Protein AF-A0A422MUW5-F1 (afdb_monomer)

pLDDT: mean 85.09, std 15.76, range [30.77, 98.69]

Organism: Trypanosoma rangeli (NCBI:txid5698)

Mean predicted aligned error: 11.92 Å

Secondary structure (DSSP, 8-state):
----PPPP-EEEEE-STTSTTSTTHHHHT--TTTEEEEEEEEEEEEE-EEE--TTTSSS--EEE-S-PPPTTS-----TTS-----EEEEEEEEEE-HHHHHHHHHHTTTTTTSEEEEEEEEEESS-HHHHHHHHT--TTPPEEEEEEEE-SSS-GGGSSSS-TT-S---SS--HHHHHHHHGGG-----HHHHSHHHHHHHHHTSTT-SS-SS-SSSS-PPPEEEEEETTBB---BGGGTSB-HHHHHHTPPPPPPTTPPPPPPSS-GGGG--GGGGHHHHTSEEEEEESSBTTB---HHHHHHHHTT--HHHH---SHHHHHHHTT----TT-EEEEEEEEEEETTTTEEEES-S-S--TTHHHHHHHHHTT-EEEEETTEEEEEEEEEEEEE-STTEEEEEEE-TT--S-B--S--SSSSEEPPPP-BSS-TTSTTHHHHHHHHHHHHHHHHHHHHHHHT-HHHHHHHHTTPPP--EEEEEEEEE------HHHHHS--EEEE-SSHHHHHHHHHTTPEE---TT--SSTT--HHHHHHHHHHHTT-S-STHHHHS-TTPPPP-EEEEEE-HHHHHHHTT-HHHHHHHHHHHHHHHHHHHHHSPTT-EEEEEES-B--TTTTS-B-PPEEEEEEETT-----S--S-STTGGGGSTTEEEEGGGHHHHHHHHHHHHHHSPP---------

Nearest PDB structures (foldseek):
  2zkt-assembly1_B  TM=8.988E-01  e=5.161E-33  Pyrococcus horikoshii
  2zkt-assembly1_A  TM=8.941E-01  e=6.960E-27  Pyrococcus horikoshii
  3idd-assembly1_B  TM=7.782E-01  e=4.575E-29  Thermoplasma acidophilum
  3kd8-assembly1_A  TM=7.528E-01  e=1.129E-28  Thermoplasma acidophilum
  3kd8-assembly2_B  TM=7.188E-01  e=6.792E-29  Thermoplasma acidophilum

Radius of gyration: 29.01 Å; Cα contacts (8 Å, |Δi|>4): 1625; chains: 1; bounding box: 70×76×90 Å

Foldseek 3Di:
DDDDQFQQDAKAWDFWQCAPQHLAVVFQAQFCSFKDWQFKKWFPFFWFWAWAWPPLAPATIIATAPDTDDPPPDDPDDVPLPDQAGAGAITTMMRGGPLSVQLVCLLCVVVVPQKDKDKTWIDGPDNVVSNCVVVVHDPPDTDIHIYIHGDDRDDPQVVDSRRPDTHRGDSGDALLVCCVVVPPGRDRHHSLLSPFPSSQVSSCPRPPNVQDNRGGTVQAQFFAEEEAEAFQAAAFDQLLLRAGLQCLQLVPDRDDDPPDDRDPRPDDSNVLHFVLLLPQQQFFFKAWAQQQDFFDFDDLLCSVCLLLLHRCVPFPFWQFQLLQVLLVHDADQQKKKFKKFLFFAPPVVQFGQGSHLWQPCVPPQQVLQVVQFQDWDQADPVDGDPDIKGWHWGGDHRRIIMIMIDDHLADLQKFWQDPVDHGGHRDQMAGNDDPPDPSRVSSRSNSRVRNSSQVVQLVSQVPDVVQVVCVVVVGGGRRTMTGGIIGRLTADAASCSVRSFAAAEADQRSRSRSSCVNNVHHYWYFPQCNLALRRQQLSLLVRRCVLQVLPDPPVVVVPDRNDDRGRYYYYYHRHLLQCLLVLNSVSNSNSSSSSSVNSSVNLVSRDALHKYKYWYSFHRYSVVSGTGRQIIMMGMRGHPQSDHQPQRGRGSPSSCSTPVHYYYSSCNSVVNVVNSSCSSRPDPPPPPPPDDD

InterPro domains:
  IPR004456 2,3-bisphosphoglycerate-independent phosphoglycerate mutase [PF10143] (281-467)
  IPR004456 2,3-bisphosphoglycerate-independent phosphoglycerate mutase [PTHR31209] (221-680)
  IPR004456 2,3-bisphosphoglycerate-independent phosphoglycerate mutase [cd16011] (222-674)
  IPR006124 Metalloenzyme [PF01676] (222-641)
  IPR009288 Gamma-glutamylcyclotransferase, AIG2-like domain [PF06094] (12-152)
  IPR013024 Gamma-glutamyl cyclotransferase-like [cd06661] (12-149)
  IPR017850 Alkaline-phosphatase-like, core domain superfamily [G3DSA:3.40.720.10] (423-675)
  IPR017850 Alkaline-phosphatase-like, core domain superfamily [SSF53649] (221-650)
  IPR036568 Gamma-glutamyl cyclotransferase-like superfamily [SSF110857] (9-180)
  IPR042253 2,3-bisphosphoglycerate-independent phosphoglycerate mutase superfamily [G3DSA:3.30.70.2130] (318-422)

Sequence (693 aa):
MSSGAERPSVLLFVYGTLQRGENNYAWWLADSDHACFIATARTRQRYPLFVNLLPDFGGCSPCLLDMPMKDDDSDAVNDDGSGMTPHFVEGELFLVTPALKRCLDVLEDVADGVYATSEVDVALLDNVQVAAKALCIGDGETVKALVYFRKKNYPPDWNSPTPASSTRLLRRFSAAECLRLYGARFAGFPAHLRYAVEMRDALQRVTECPFDVGCGVPLHPKPIVLFIIDGVGDATYAELGHRTPLEVVAGVPPRRVADEAPATPLCNTEQYVSPGINVVAKHGVSGLMDVFEAGVSCGSDTAHLALFGYPPTQYYRGRGAYEALGAGMALDDTDIAFKSNFSVLDVSTGVVTHRRCDREFTREGPFLSKYLDGTVIAGDDSGPFETAHTLKVQYGTEHRCGVAITGKGLSYRITGTDPLADNRPLLHCKPTVPLEHAEYKAALYTSRVVNAVSRRITEMLCQHPINEARSKEGKRVANVVLLRGAASKGWVPPFAVRHGLVGFIVAPTCIIKGLGICCGLKPVNAEGATGDYHTNVNAKVDAALRELGLLDAADRATRGEGAARSVFGVIHVKGVDDSGHDRSLEKKLMMLQRCGEALQRLWTALPDGSTVAVLADHSTPISIGDHSCEPVPVCVSTKGSGFHDGVEHYSEVESRYGALGRFRGEELLGVVKRAHHWYHHLPPRESHNVGDK

Structure (mmCIF, N/CA/C/O backbone):
data_AF-A0A422MUW5-F1
#
_entry.id   AF-A0A422MUW5-F1
#
loop_
_atom_site.group_PDB
_atom_site.id
_atom_site.type_symbol
_atom_site.label_atom_id
_atom_site.label_alt_id
_atom_site.label_comp_id
_atom_site.label_asym_id
_atom_site.label_entity_id
_atom_site.label_seq_id
_atom_site.pdbx_PDB_ins_code
_atom_site.Cartn_x
_atom_site.Cartn_y
_atom_site.Cartn_z
_atom_site.occupancy
_atom_site.B_iso_or_equiv
_atom_site.auth_seq_id
_atom_site.auth_comp_id
_atom_site.auth_asym_id
_atom_site.auth_atom_id
_atom_site.pdbx_PDB_model_num
ATOM 1 N N . MET A 1 1 ? 36.573 2.693 -31.054 1.00 30.77 1 MET A N 1
ATOM 2 C CA . MET A 1 1 ? 37.581 1.938 -30.281 1.00 30.77 1 MET A CA 1
ATOM 3 C C . MET A 1 1 ? 36.810 1.077 -29.297 1.00 30.77 1 MET A C 1
ATOM 5 O O . MET A 1 1 ? 36.072 1.642 -28.505 1.00 30.77 1 MET A O 1
ATOM 9 N N . SER A 1 2 ? 36.853 -0.249 -29.447 1.00 34.97 2 SER A N 1
ATOM 10 C CA . SER A 1 2 ? 36.091 -1.189 -28.615 1.00 34.97 2 SER A CA 1
ATOM 11 C C . SER A 1 2 ? 36.656 -1.211 -27.195 1.00 34.97 2 SER A C 1
ATOM 13 O O . SER A 1 2 ? 37.824 -1.557 -27.016 1.00 34.97 2 SER A O 1
ATOM 15 N N . SER A 1 3 ? 35.855 -0.846 -26.197 1.00 39.88 3 SER A N 1
ATOM 16 C CA . SER A 1 3 ? 36.180 -1.111 -24.795 1.00 39.88 3 SER A CA 1
ATOM 17 C C . SER A 1 3 ? 36.209 -2.627 -24.578 1.00 39.88 3 SER A C 1
ATOM 19 O O . SER A 1 3 ? 35.245 -3.319 -24.900 1.00 39.88 3 SER A O 1
ATOM 21 N N . GLY A 1 4 ? 37.343 -3.145 -24.108 1.00 46.72 4 GLY A N 1
ATOM 22 C CA . GLY A 1 4 ? 37.603 -4.572 -23.923 1.00 46.72 4 GLY A CA 1
ATOM 23 C C . GLY A 1 4 ? 36.854 -5.173 -22.737 1.00 46.72 4 GLY A C 1
ATOM 24 O O . GLY A 1 4 ? 37.464 -5.441 -21.713 1.00 46.72 4 GLY A O 1
ATOM 25 N N . ALA A 1 5 ? 35.549 -5.401 -22.873 1.00 53.66 5 ALA A N 1
ATOM 26 C CA . ALA A 1 5 ? 34.825 -6.263 -21.945 1.00 53.66 5 ALA A CA 1
ATOM 27 C C . ALA A 1 5 ? 35.202 -7.732 -22.219 1.00 53.66 5 ALA A C 1
ATOM 29 O O . ALA A 1 5 ? 35.068 -8.213 -23.350 1.00 53.66 5 ALA A O 1
ATOM 30 N N . GLU A 1 6 ? 35.708 -8.441 -21.203 1.00 63.62 6 GLU A N 1
ATOM 31 C CA . GLU A 1 6 ? 35.925 -9.891 -21.275 1.00 63.62 6 GLU A CA 1
ATOM 32 C C . GLU A 1 6 ? 34.604 -10.604 -21.599 1.00 63.62 6 GLU A C 1
ATOM 34 O O . GLU A 1 6 ? 33.553 -10.250 -21.069 1.00 63.62 6 GLU A O 1
ATOM 39 N N . ARG A 1 7 ? 34.643 -11.632 -22.455 1.00 71.69 7 ARG A N 1
ATOM 40 C CA . ARG A 1 7 ? 33.445 -12.424 -22.777 1.00 71.69 7 ARG A CA 1
ATOM 41 C C . ARG A 1 7 ? 33.096 -13.392 -21.636 1.00 71.69 7 ARG A C 1
ATOM 43 O O . ARG A 1 7 ? 34.015 -13.940 -21.019 1.00 71.69 7 ARG A O 1
ATOM 50 N N . PRO A 1 8 ? 31.799 -13.671 -21.392 1.00 77.94 8 PRO A N 1
ATOM 51 C CA . PRO A 1 8 ? 31.380 -14.700 -20.446 1.00 77.94 8 PRO A CA 1
ATOM 52 C C . PRO A 1 8 ? 32.003 -16.064 -20.769 1.00 77.94 8 PRO A C 1
ATOM 54 O O . PRO A 1 8 ? 31.951 -16.516 -21.913 1.00 77.94 8 PRO A O 1
ATOM 57 N N . SER A 1 9 ? 32.614 -16.709 -19.775 1.00 86.19 9 SER A N 1
ATOM 58 C CA . SER A 1 9 ? 33.372 -17.961 -19.954 1.00 86.19 9 SER A CA 1
ATOM 59 C C . SER A 1 9 ? 33.338 -18.906 -18.749 1.00 86.19 9 SER A C 1
ATOM 61 O O . SER A 1 9 ? 33.776 -20.049 -18.861 1.00 86.19 9 SER A O 1
ATOM 63 N N . VAL A 1 10 ? 32.795 -18.473 -17.608 1.00 92.44 10 VAL A N 1
ATOM 64 C CA . VAL A 1 10 ? 32.691 -19.280 -16.388 1.00 92.44 10 VAL A CA 1
ATOM 65 C C . VAL A 1 10 ? 31.252 -19.754 -16.216 1.00 92.44 10 VAL A C 1
ATOM 67 O O . VAL A 1 10 ? 30.353 -18.928 -16.079 1.00 92.44 10 VAL A O 1
ATOM 70 N N . LEU A 1 11 ? 31.017 -21.068 -16.203 1.00 95.00 11 LEU A N 1
ATOM 71 C CA . LEU A 1 11 ? 29.681 -21.626 -15.981 1.00 95.00 11 LEU A CA 1
ATOM 72 C C . LEU A 1 11 ? 29.407 -21.800 -14.481 1.00 95.00 11 LEU A C 1
ATOM 74 O O . LEU A 1 11 ? 30.091 -22.566 -13.802 1.00 95.00 11 LEU A O 1
ATOM 78 N N . LEU A 1 12 ? 28.396 -21.099 -13.973 1.00 96.75 12 LEU A N 1
ATOM 79 C CA . LEU A 1 12 ? 27.953 -21.128 -12.582 1.00 96.75 12 LEU A CA 1
ATOM 80 C C . LEU A 1 12 ? 26.582 -21.793 -12.450 1.00 96.75 12 LEU A C 1
ATOM 82 O O . LEU A 1 12 ? 25.662 -21.460 -13.194 1.00 96.75 12 LEU A O 1
ATOM 86 N N . PHE A 1 13 ? 26.428 -22.662 -11.453 1.00 97.25 13 PHE A N 1
ATOM 87 C CA . PHE A 1 13 ? 25.146 -23.163 -10.969 1.00 97.25 13 PHE A CA 1
ATOM 88 C C . PHE A 1 13 ? 24.758 -22.423 -9.685 1.00 97.25 13 PHE A C 1
ATOM 90 O O . PHE A 1 13 ? 25.420 -22.550 -8.653 1.00 97.25 13 PHE A O 1
ATOM 97 N N . VAL A 1 14 ? 23.678 -21.644 -9.737 1.00 96.12 14 VAL A N 1
ATOM 98 C CA . VAL A 1 14 ? 23.173 -20.863 -8.601 1.00 96.12 14 VAL A CA 1
ATOM 99 C C . VAL A 1 14 ? 21.863 -21.448 -8.081 1.00 96.12 14 VAL A C 1
ATOM 101 O O . VAL A 1 14 ? 20.928 -21.677 -8.839 1.00 96.12 14 VAL A O 1
ATOM 104 N N . TYR A 1 15 ? 21.778 -21.674 -6.770 1.00 94.88 15 TYR A N 1
ATOM 105 C CA . TYR A 1 15 ? 20.641 -22.349 -6.112 1.00 94.88 15 TYR A CA 1
ATOM 106 C C . TYR A 1 15 ? 19.932 -21.477 -5.066 1.00 94.88 15 TYR A C 1
ATOM 108 O O . TYR A 1 15 ? 18.982 -21.914 -4.420 1.00 94.88 15 TYR A O 1
ATOM 116 N N . GLY A 1 16 ? 20.452 -20.272 -4.821 1.00 92.56 16 GLY A N 1
ATOM 117 C CA . GLY A 1 16 ? 20.084 -19.433 -3.687 1.00 92.56 16 GLY A CA 1
ATOM 118 C C . GLY A 1 16 ? 19.571 -18.065 -4.107 1.00 92.56 16 GLY A C 1
ATOM 119 O O . GLY A 1 16 ? 18.823 -17.929 -5.072 1.00 92.56 16 GLY A O 1
ATOM 120 N N . THR A 1 17 ? 20.005 -17.035 -3.382 1.00 88.31 17 THR A N 1
ATOM 121 C CA . THR A 1 17 ? 19.547 -15.650 -3.583 1.00 88.31 17 THR A CA 1
ATOM 122 C C . THR A 1 17 ? 19.924 -15.040 -4.938 1.00 88.31 17 THR A C 1
ATOM 124 O O . THR A 1 17 ? 19.345 -14.030 -5.322 1.00 88.31 17 THR A O 1
ATOM 127 N N . LEU A 1 18 ? 20.884 -15.632 -5.653 1.00 90.00 18 LEU A N 1
ATOM 128 C CA . LEU A 1 18 ? 21.339 -15.183 -6.971 1.00 90.00 18 LEU A CA 1
ATOM 129 C C . LEU A 1 18 ? 20.411 -15.615 -8.121 1.00 90.00 18 LEU A C 1
ATOM 131 O O . LEU A 1 18 ? 20.529 -15.073 -9.211 1.00 90.00 18 LEU A O 1
ATOM 135 N N . GLN A 1 19 ? 19.486 -16.553 -7.903 1.00 90.31 19 GLN A N 1
ATOM 136 C CA . GLN A 1 19 ? 18.539 -16.992 -8.938 1.00 90.31 19 GLN A CA 1
ATOM 137 C C . GLN A 1 19 ? 17.576 -15.877 -9.356 1.00 90.31 19 GLN A C 1
ATOM 139 O O . GLN A 1 19 ? 17.171 -15.053 -8.532 1.00 90.31 19 GLN A O 1
ATOM 144 N N . ARG A 1 20 ? 17.117 -15.902 -10.610 1.00 81.00 20 ARG A N 1
ATOM 145 C CA . ARG A 1 20 ? 16.071 -15.001 -11.110 1.00 81.00 20 ARG A CA 1
ATOM 146 C C . ARG A 1 20 ? 14.859 -14.991 -10.189 1.00 81.00 20 ARG A C 1
ATOM 148 O O . ARG A 1 20 ? 14.322 -16.028 -9.811 1.00 81.00 20 ARG A O 1
ATOM 155 N N . GLY A 1 21 ? 14.411 -13.782 -9.858 1.00 71.56 21 GLY A N 1
ATOM 156 C CA . GLY A 1 21 ? 13.296 -13.555 -8.937 1.00 71.56 21 GLY A CA 1
ATOM 157 C C . GLY A 1 21 ? 13.674 -13.545 -7.452 1.00 71.56 21 GLY A C 1
ATOM 158 O O . GLY A 1 21 ? 12.820 -13.197 -6.642 1.00 71.56 21 GLY A O 1
ATOM 159 N N . GLU A 1 22 ? 14.924 -13.855 -7.094 1.00 83.50 22 GLU A N 1
ATOM 160 C CA . GLU A 1 22 ? 15.422 -13.809 -5.717 1.00 83.50 22 GLU A CA 1
ATOM 161 C C . GLU A 1 22 ? 16.231 -12.530 -5.414 1.00 83.50 22 GLU A C 1
ATOM 163 O O . GLU A 1 22 ? 16.617 -11.756 -6.294 1.00 83.50 22 GLU A O 1
ATOM 168 N N . ASN A 1 23 ? 16.488 -12.311 -4.121 1.00 73.88 23 ASN A N 1
ATOM 169 C CA . ASN A 1 23 ? 16.955 -11.043 -3.548 1.00 73.88 23 ASN A CA 1
ATOM 170 C C . ASN A 1 23 ? 18.352 -10.564 -3.968 1.00 73.88 23 ASN A C 1
ATOM 172 O O . ASN A 1 23 ? 18.748 -9.502 -3.516 1.00 73.88 23 ASN A O 1
ATOM 176 N N . ASN A 1 24 ? 19.134 -11.300 -4.752 1.00 78.56 24 ASN A N 1
ATOM 177 C CA . ASN A 1 24 ? 20.442 -10.846 -5.241 1.00 78.56 24 ASN A CA 1
ATOM 178 C C . ASN A 1 24 ? 20.567 -10.902 -6.773 1.00 78.56 24 ASN A C 1
ATOM 180 O O . ASN A 1 24 ? 21.509 -10.326 -7.312 1.00 78.56 24 ASN A O 1
ATOM 184 N N . TYR A 1 25 ? 19.612 -11.485 -7.502 1.00 79.56 25 TYR A N 1
ATOM 185 C CA . TYR A 1 25 ? 19.711 -11.599 -8.961 1.00 79.56 25 TYR A CA 1
ATOM 186 C C . TYR A 1 25 ? 19.848 -10.254 -9.673 1.00 79.56 25 TYR A C 1
ATOM 188 O O . TYR A 1 25 ? 20.811 -10.056 -10.411 1.00 79.56 25 TYR A O 1
ATOM 196 N N . ALA A 1 26 ? 18.925 -9.323 -9.398 1.00 65.81 26 ALA A N 1
ATOM 197 C CA . ALA A 1 26 ? 18.828 -8.031 -10.087 1.00 65.81 26 ALA A CA 1
ATOM 198 C C . ALA A 1 26 ? 20.106 -7.179 -9.986 1.00 65.81 26 ALA A C 1
ATOM 200 O O . ALA A 1 26 ? 20.277 -6.226 -10.738 1.00 65.81 26 ALA A O 1
ATOM 201 N N . TRP A 1 27 ? 20.994 -7.520 -9.052 1.00 71.00 27 TRP A N 1
ATOM 202 C CA . TRP A 1 27 ? 22.206 -6.774 -8.761 1.00 71.00 27 TRP A CA 1
ATOM 203 C C . TRP A 1 27 ? 23.462 -7.433 -9.319 1.00 71.00 27 TRP A C 1
ATOM 205 O O . TRP A 1 27 ? 24.422 -6.749 -9.643 1.00 71.00 27 TRP A O 1
ATOM 215 N N . TRP A 1 28 ? 23.476 -8.758 -9.416 1.00 77.81 28 TRP A N 1
ATOM 216 C CA . TRP A 1 28 ? 24.713 -9.478 -9.693 1.00 77.81 28 TRP A CA 1
ATOM 217 C C . TRP A 1 28 ? 24.680 -10.266 -10.992 1.00 77.81 28 TRP A C 1
ATOM 219 O O . TRP A 1 28 ? 25.717 -10.405 -11.620 1.00 77.81 28 TRP A O 1
ATOM 229 N N . LEU A 1 29 ? 23.520 -10.772 -11.414 1.00 80.44 29 LEU A N 1
ATOM 230 C CA . LEU A 1 29 ? 23.412 -11.680 -12.566 1.00 80.44 29 LEU A CA 1
ATOM 231 C C . LEU A 1 29 ? 22.479 -11.171 -13.667 1.00 80.44 29 LEU A C 1
ATOM 233 O O . LEU A 1 29 ? 22.150 -11.909 -14.595 1.00 80.44 29 LEU A O 1
ATOM 237 N N . ALA A 1 30 ? 22.009 -9.936 -13.542 1.00 70.56 30 ALA A N 1
ATOM 238 C CA . ALA A 1 30 ? 20.999 -9.395 -14.434 1.00 70.56 30 ALA A CA 1
ATOM 239 C C . ALA A 1 30 ? 21.614 -8.699 -15.666 1.00 70.56 30 ALA A C 1
ATOM 241 O O . ALA A 1 30 ? 21.010 -8.689 -16.733 1.00 70.56 30 ALA A O 1
ATOM 242 N N . ASP A 1 31 ? 22.830 -8.166 -15.554 1.00 69.44 31 ASP A N 1
ATOM 243 C CA . ASP A 1 31 ? 23.523 -7.543 -16.683 1.00 69.44 31 ASP A CA 1
ATOM 244 C C . ASP A 1 31 ? 23.997 -8.594 -17.701 1.00 69.44 31 ASP A C 1
ATOM 246 O O . ASP A 1 31 ? 24.866 -9.416 -17.397 1.00 69.44 31 ASP A O 1
ATOM 250 N N . SER A 1 32 ? 23.439 -8.557 -18.914 1.00 68.12 32 SER A N 1
ATOM 251 C CA . SER A 1 32 ? 23.732 -9.523 -19.976 1.00 68.12 32 SER A CA 1
ATOM 252 C C . SER A 1 32 ? 25.152 -9.435 -20.531 1.00 68.12 32 SER A C 1
ATOM 254 O O . SER A 1 32 ? 25.632 -10.425 -21.087 1.00 68.12 32 SER A O 1
ATOM 256 N N . ASP A 1 33 ? 25.835 -8.299 -20.366 1.00 69.06 33 ASP A N 1
ATOM 257 C CA . ASP A 1 33 ? 27.228 -8.145 -20.802 1.00 69.06 33 ASP A CA 1
ATOM 258 C C . ASP A 1 33 ? 28.181 -8.944 -19.900 1.00 69.06 33 ASP A C 1
ATOM 260 O O . ASP A 1 33 ? 29.288 -9.317 -20.303 1.00 69.06 33 ASP A O 1
ATOM 264 N N . HIS A 1 34 ? 27.733 -9.262 -18.682 1.00 79.31 34 HIS A N 1
ATOM 265 C CA . HIS A 1 34 ? 28.543 -9.909 -17.659 1.00 79.31 34 HIS A CA 1
ATOM 266 C C . HIS A 1 34 ? 28.011 -11.270 -17.198 1.00 79.31 34 HIS A C 1
ATOM 268 O O . HIS A 1 34 ? 28.810 -12.108 -16.774 1.00 79.31 34 HIS A O 1
ATOM 274 N N . ALA A 1 35 ? 26.707 -11.524 -17.323 1.00 83.12 35 ALA A N 1
ATOM 275 C CA . ALA A 1 35 ? 26.041 -12.778 -16.984 1.00 83.12 35 ALA A CA 1
ATOM 276 C C . ALA A 1 35 ? 24.958 -13.142 -18.009 1.00 83.12 35 ALA A C 1
ATOM 278 O O . ALA A 1 35 ? 23.971 -12.437 -18.190 1.00 83.12 35 ALA A O 1
ATOM 279 N N . CYS A 1 36 ? 25.086 -14.313 -18.623 1.00 85.06 36 CYS A N 1
ATOM 280 C CA . CYS A 1 36 ? 24.108 -14.855 -19.556 1.00 85.06 36 CYS A CA 1
ATOM 281 C C . CYS A 1 36 ? 23.397 -16.061 -18.933 1.00 85.06 36 CYS A C 1
ATOM 283 O O . CYS A 1 36 ? 24.038 -17.056 -18.591 1.00 85.06 36 CYS A O 1
ATOM 285 N N . PHE A 1 37 ? 22.071 -15.987 -18.791 1.00 86.06 37 PHE A N 1
ATOM 286 C CA . PHE A 1 37 ? 21.265 -17.137 -18.377 1.00 86.06 37 PHE A CA 1
ATOM 287 C C . PHE A 1 37 ? 21.277 -18.220 -19.461 1.00 86.06 37 PHE A C 1
ATOM 289 O O . PHE A 1 37 ? 20.996 -17.942 -20.627 1.00 86.06 37 PHE A O 1
ATOM 296 N N . ILE A 1 38 ? 21.540 -19.461 -19.056 1.00 88.81 38 ILE A N 1
ATOM 297 C CA . ILE A 1 38 ? 21.611 -20.616 -19.952 1.00 88.81 38 ILE A CA 1
ATOM 298 C C . ILE A 1 38 ? 20.341 -21.465 -19.839 1.00 88.81 38 ILE A C 1
ATOM 300 O O . ILE A 1 38 ? 19.613 -21.633 -20.820 1.00 88.81 38 ILE A O 1
ATOM 304 N N . ALA A 1 39 ? 20.067 -21.993 -18.646 1.00 87.50 39 ALA A N 1
ATOM 305 C CA . ALA A 1 39 ? 18.967 -22.923 -18.403 1.00 87.50 39 ALA A CA 1
ATOM 306 C C . ALA A 1 39 ? 18.646 -23.044 -16.907 1.00 87.50 39 ALA A C 1
ATOM 308 O O . ALA A 1 39 ? 19.496 -22.780 -16.056 1.00 87.50 39 ALA A O 1
ATOM 309 N N . THR A 1 40 ? 17.442 -23.500 -16.571 1.00 89.62 40 THR A N 1
ATOM 310 C CA . THR A 1 40 ? 17.180 -24.104 -15.262 1.00 89.62 40 THR A CA 1
ATOM 311 C C . THR A 1 40 ? 17.809 -25.493 -15.220 1.00 89.62 40 THR A C 1
ATOM 313 O O . THR A 1 40 ? 17.875 -26.208 -16.225 1.00 89.62 40 THR A O 1
ATOM 316 N N . ALA A 1 41 ? 18.326 -25.879 -14.058 1.00 92.44 41 ALA A N 1
ATOM 317 C CA . ALA A 1 41 ? 19.058 -27.126 -13.897 1.00 92.44 41 ALA A CA 1
ATOM 318 C C . ALA A 1 41 ? 18.848 -27.726 -12.504 1.00 92.44 41 ALA A C 1
ATOM 320 O O . ALA A 1 41 ? 18.413 -27.055 -11.567 1.00 92.44 41 ALA A O 1
ATOM 321 N N . ARG A 1 42 ? 19.193 -29.004 -12.361 1.00 94.69 42 ARG A N 1
ATOM 322 C CA . ARG A 1 42 ? 19.281 -29.689 -11.067 1.00 94.69 42 ARG A CA 1
ATOM 323 C C . ARG A 1 42 ? 20.614 -30.400 -10.914 1.00 94.69 42 ARG A C 1
ATOM 325 O O . ARG A 1 42 ? 21.157 -30.884 -11.905 1.00 94.69 42 ARG A O 1
ATOM 332 N N . THR A 1 43 ? 21.107 -30.543 -9.692 1.00 94.94 43 THR A N 1
ATOM 333 C CA . THR A 1 43 ? 22.275 -31.391 -9.423 1.00 94.94 43 THR A CA 1
ATOM 334 C C . THR A 1 43 ? 21.979 -32.856 -9.762 1.00 94.94 43 THR A C 1
ATOM 336 O O . THR A 1 43 ? 20.850 -33.329 -9.608 1.00 94.94 43 THR A O 1
ATOM 339 N N . ARG A 1 44 ? 22.991 -33.597 -10.229 1.00 92.44 44 ARG A N 1
ATOM 340 C CA . ARG A 1 44 ? 22.893 -35.056 -10.431 1.00 92.44 44 ARG A CA 1
ATOM 341 C C . ARG A 1 44 ? 23.104 -35.861 -9.152 1.00 92.44 44 ARG A C 1
ATOM 343 O O . ARG A 1 44 ? 22.707 -37.015 -9.109 1.00 92.44 44 ARG A O 1
ATOM 350 N N . GLN A 1 45 ? 23.685 -35.248 -8.124 1.00 92.25 45 GLN A N 1
ATOM 351 C CA . GLN A 1 45 ? 23.822 -35.811 -6.780 1.00 92.25 45 GLN A CA 1
ATOM 352 C C . GLN A 1 45 ? 22.898 -35.083 -5.801 1.00 92.25 45 GLN A C 1
ATOM 354 O O . GLN A 1 45 ? 22.485 -33.946 -6.053 1.00 92.25 45 GLN A O 1
ATOM 359 N N . ARG A 1 46 ? 22.553 -35.740 -4.690 1.00 91.94 46 ARG A N 1
ATOM 360 C CA . ARG A 1 46 ? 21.727 -35.145 -3.633 1.00 91.94 46 ARG A CA 1
ATOM 361 C C . ARG A 1 46 ? 22.616 -34.409 -2.633 1.00 91.94 46 ARG A C 1
ATOM 363 O O . ARG A 1 46 ? 23.589 -34.992 -2.165 1.00 91.94 46 ARG A O 1
ATOM 370 N N . TYR A 1 47 ? 22.257 -33.177 -2.278 1.00 92.75 47 TYR A N 1
ATOM 371 C CA . TYR A 1 47 ? 23.013 -32.331 -1.348 1.00 92.75 47 TYR A CA 1
ATOM 372 C C . TYR A 1 47 ? 22.111 -31.753 -0.243 1.00 92.75 47 TYR A C 1
ATOM 374 O O . TYR A 1 47 ? 20.933 -31.474 -0.498 1.00 92.75 47 TYR A O 1
ATOM 382 N N . PRO A 1 48 ? 22.623 -31.564 0.987 1.00 92.12 48 PRO A N 1
ATOM 383 C CA . PRO A 1 48 ? 21.906 -30.851 2.036 1.00 92.12 48 PRO A CA 1
ATOM 384 C C . PRO A 1 48 ? 21.834 -29.366 1.682 1.00 92.12 48 PRO A C 1
ATOM 386 O O . PRO A 1 48 ? 22.864 -28.695 1.593 1.00 92.12 48 PRO A O 1
ATOM 389 N N . LEU A 1 49 ? 20.618 -28.851 1.504 1.00 92.50 49 LEU A N 1
ATOM 390 C CA . LEU A 1 49 ? 20.348 -27.422 1.363 1.00 92.50 49 LEU A CA 1
ATOM 391 C C . LEU A 1 49 ? 19.381 -26.981 2.459 1.00 92.50 49 LEU A C 1
ATOM 393 O O . LEU A 1 49 ? 18.324 -27.577 2.633 1.00 92.50 49 LEU A O 1
ATOM 397 N N . PHE A 1 50 ? 19.710 -25.916 3.176 1.00 89.81 50 PHE A N 1
ATOM 398 C CA . PHE A 1 50 ? 18.876 -25.356 4.243 1.00 89.81 50 PHE A CA 1
ATOM 399 C C . PHE A 1 50 ? 19.028 -23.831 4.303 1.00 89.81 50 PHE A C 1
ATOM 401 O O . PHE A 1 50 ? 19.699 -23.232 3.459 1.00 89.81 50 PHE A O 1
ATOM 408 N N . VAL A 1 51 ? 18.393 -23.175 5.278 1.00 89.62 51 VAL A N 1
ATOM 409 C CA . VAL A 1 51 ? 18.444 -21.717 5.445 1.00 89.62 51 VAL A CA 1
ATOM 410 C C . VAL A 1 51 ? 18.728 -21.328 6.895 1.00 89.62 51 VAL A C 1
ATOM 412 O O . VAL A 1 51 ? 18.114 -21.845 7.821 1.00 89.62 51 VAL A O 1
ATOM 415 N N . ASN A 1 52 ? 19.638 -20.378 7.105 1.00 86.69 52 ASN A N 1
ATOM 416 C CA . ASN A 1 52 ? 19.858 -19.801 8.434 1.00 86.69 52 ASN A CA 1
ATOM 417 C C . ASN A 1 52 ? 18.695 -18.885 8.850 1.00 86.69 52 ASN A C 1
ATOM 419 O O . ASN A 1 52 ? 18.173 -18.122 8.032 1.00 86.69 52 ASN A O 1
ATOM 423 N N . LEU A 1 53 ? 18.332 -18.910 10.134 1.00 82.19 53 LEU A N 1
ATOM 424 C CA . LEU A 1 53 ? 17.235 -18.127 10.706 1.00 82.19 53 LEU A CA 1
ATOM 425 C C . LEU A 1 53 ? 17.713 -17.232 11.861 1.00 82.19 53 LEU A C 1
ATOM 427 O O . LEU A 1 53 ? 18.653 -17.565 12.576 1.00 82.19 53 LEU A O 1
ATOM 431 N N . LEU A 1 54 ? 17.027 -16.108 12.055 1.00 72.88 54 LEU A N 1
ATOM 432 C CA . LEU A 1 54 ? 17.151 -15.246 13.227 1.00 72.88 54 LEU A CA 1
ATOM 433 C C . LEU A 1 54 ? 16.501 -15.900 14.466 1.00 72.88 54 LEU A C 1
ATOM 435 O O . LEU A 1 54 ? 15.542 -16.674 14.325 1.00 72.88 54 LEU A O 1
ATOM 439 N N . PRO A 1 55 ? 16.955 -15.547 15.685 1.00 62.31 55 PRO A N 1
ATOM 440 C CA . PRO A 1 55 ? 18.082 -14.655 16.001 1.00 62.31 55 PRO A CA 1
ATOM 441 C C . PRO A 1 55 ? 19.446 -15.359 15.953 1.00 62.31 55 PRO A C 1
ATOM 443 O O . PRO A 1 55 ? 20.474 -14.700 16.082 1.00 62.31 55 PRO A O 1
ATOM 446 N N . ASP A 1 56 ? 19.441 -16.679 15.770 1.00 70.50 56 ASP A N 1
ATOM 447 C CA . ASP A 1 56 ? 20.609 -17.552 15.903 1.00 70.50 56 ASP A CA 1
ATOM 448 C C . ASP A 1 56 ? 21.736 -17.175 14.922 1.00 70.50 56 ASP A C 1
ATOM 450 O O . ASP A 1 56 ? 22.914 -17.388 15.205 1.00 70.50 56 ASP A O 1
ATOM 454 N N . PHE A 1 57 ? 21.379 -16.551 13.792 1.00 71.06 57 PHE A 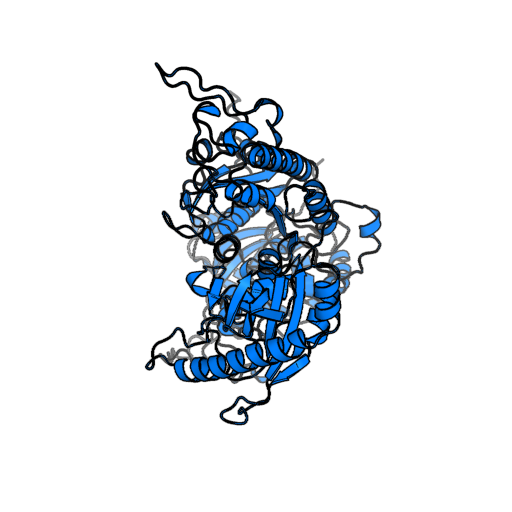N 1
ATOM 455 C CA . PHE A 1 57 ? 22.311 -16.063 12.779 1.00 71.06 57 PHE A CA 1
ATOM 456 C C . PHE A 1 57 ? 21.952 -14.650 12.316 1.00 71.06 57 PHE A C 1
ATOM 458 O O . PHE A 1 57 ? 20.826 -14.400 11.897 1.00 71.06 57 PHE A O 1
ATOM 465 N N . GLY A 1 58 ? 22.936 -13.742 12.288 1.00 59.09 58 GLY A N 1
ATOM 466 C CA . GLY A 1 58 ? 22.761 -12.347 11.846 1.00 59.09 58 GLY A CA 1
ATOM 467 C C . GLY A 1 58 ? 22.385 -12.165 10.365 1.00 59.09 58 GLY A C 1
ATOM 468 O O . GLY A 1 58 ? 22.073 -11.053 9.945 1.00 59.09 58 GLY A O 1
ATOM 469 N N . GLY A 1 59 ? 22.369 -13.240 9.569 1.00 66.19 59 GLY A N 1
ATOM 470 C CA . GLY A 1 59 ? 21.955 -13.219 8.168 1.00 66.19 59 GLY A CA 1
ATOM 471 C C . GLY A 1 59 ? 21.194 -14.479 7.759 1.00 66.19 59 GLY A C 1
ATOM 472 O O . GLY A 1 59 ? 21.663 -15.598 7.972 1.00 66.19 59 GLY A O 1
ATOM 473 N N . CYS A 1 60 ? 20.039 -14.296 7.114 1.00 74.00 60 CYS A N 1
ATOM 474 C CA . CYS A 1 60 ? 19.315 -15.388 6.470 1.00 74.00 60 CYS A CA 1
ATOM 475 C C . CYS A 1 60 ? 19.885 -15.627 5.068 1.00 74.00 60 CYS A C 1
ATOM 477 O O . CYS A 1 60 ? 19.711 -14.799 4.164 1.00 74.00 60 CYS A O 1
ATOM 479 N N . SER A 1 61 ? 20.589 -16.748 4.905 1.00 84.00 61 SER A N 1
ATOM 480 C CA . SER A 1 61 ? 21.217 -17.172 3.652 1.00 84.00 61 SER A CA 1
ATOM 481 C C . SER A 1 61 ? 20.986 -18.666 3.410 1.00 84.00 61 SER A C 1
ATOM 483 O O . SER A 1 61 ? 21.088 -19.446 4.364 1.00 84.00 61 SER A O 1
ATOM 485 N N . PRO A 1 62 ? 20.708 -19.077 2.162 1.00 90.44 62 PRO A N 1
ATOM 486 C CA . PRO A 1 62 ? 20.669 -20.483 1.792 1.00 90.44 62 PRO A CA 1
ATOM 487 C C . PRO A 1 62 ? 22.066 -21.093 1.890 1.00 90.44 62 PRO A C 1
ATOM 489 O O . PRO A 1 62 ? 23.048 -20.481 1.485 1.00 90.44 62 PRO A O 1
ATOM 492 N N . CYS A 1 63 ? 22.155 -22.301 2.422 1.00 90.94 63 CYS A N 1
ATOM 493 C CA . CYS A 1 63 ? 23.410 -22.975 2.712 1.00 90.94 63 CYS A CA 1
ATOM 494 C C . CYS A 1 63 ? 23.370 -24.363 2.084 1.00 90.94 63 CYS A C 1
ATOM 496 O O . CYS A 1 63 ? 22.668 -25.244 2.575 1.00 90.94 63 CYS A O 1
ATOM 498 N N . LEU A 1 64 ? 24.091 -24.522 0.977 1.00 94.19 64 LEU A N 1
ATOM 499 C CA . LEU A 1 64 ? 24.325 -25.809 0.343 1.00 94.19 64 LEU A CA 1
ATOM 500 C C . LEU A 1 64 ? 25.619 -26.389 0.904 1.00 94.19 64 LEU A C 1
ATOM 502 O O . LEU A 1 64 ? 26.646 -25.709 0.877 1.00 94.19 64 LEU A O 1
ATOM 506 N N . LEU A 1 65 ? 25.584 -27.618 1.409 1.00 93.56 65 LEU A N 1
ATOM 507 C CA . LEU A 1 65 ? 26.772 -28.285 1.937 1.00 93.56 65 LEU A CA 1
ATOM 508 C C . LEU A 1 65 ? 27.364 -29.264 0.930 1.00 93.56 65 LEU A C 1
ATOM 510 O O . LEU A 1 65 ? 26.646 -29.996 0.255 1.00 93.56 65 LEU A O 1
ATOM 514 N N . ASP A 1 66 ? 28.692 -29.292 0.879 1.00 93.06 66 ASP A N 1
ATOM 515 C CA . ASP A 1 66 ? 29.496 -30.161 0.015 1.00 93.06 66 ASP A CA 1
ATOM 516 C C . ASP A 1 66 ? 29.568 -31.581 0.597 1.00 93.06 66 ASP A C 1
ATOM 518 O O . ASP A 1 66 ? 30.599 -32.037 1.089 1.00 93.06 66 ASP A O 1
ATOM 522 N N . MET A 1 67 ? 28.407 -32.228 0.656 1.00 90.06 67 MET A N 1
ATOM 523 C CA . MET A 1 67 ? 28.209 -33.573 1.192 1.00 90.06 67 MET A CA 1
ATOM 524 C C . MET A 1 67 ? 27.256 -34.343 0.274 1.00 90.06 67 MET A C 1
ATOM 526 O O . MET A 1 67 ? 26.082 -34.508 0.615 1.00 90.06 67 MET A O 1
ATOM 530 N N . PRO A 1 68 ? 27.722 -34.774 -0.913 1.00 88.62 68 PRO A N 1
ATOM 531 C CA . PRO A 1 68 ? 26.888 -35.548 -1.815 1.00 88.62 68 PRO A CA 1
ATOM 532 C C . PRO A 1 68 ? 26.524 -36.890 -1.175 1.00 88.62 68 PRO A C 1
ATOM 534 O O . PRO A 1 68 ? 27.390 -37.611 -0.673 1.00 88.62 68 PRO A O 1
ATOM 537 N N . MET A 1 69 ? 25.238 -37.230 -1.201 1.00 82.88 69 MET A N 1
ATOM 538 C CA . MET A 1 69 ? 24.761 -38.548 -0.780 1.00 82.88 69 MET A CA 1
ATOM 539 C C . MET A 1 69 ? 25.269 -39.613 -1.760 1.00 82.88 69 MET A C 1
ATOM 541 O O . MET A 1 69 ? 25.260 -39.385 -2.972 1.00 82.88 69 MET A O 1
ATOM 545 N N . LYS A 1 70 ? 25.721 -40.763 -1.250 1.00 71.12 70 LYS A N 1
ATOM 546 C CA . LYS A 1 70 ? 26.145 -41.887 -2.096 1.00 71.12 70 LYS A CA 1
ATOM 547 C C . LYS A 1 70 ? 24.914 -42.662 -2.570 1.00 71.12 70 LYS A C 1
ATOM 549 O O . LYS A 1 70 ? 23.949 -42.785 -1.823 1.00 71.12 70 LYS A O 1
ATOM 554 N N . ASP A 1 71 ? 24.969 -43.204 -3.786 1.00 59.66 71 ASP A N 1
ATOM 555 C CA . ASP A 1 71 ? 23.833 -43.871 -4.450 1.00 59.66 71 ASP A CA 1
ATOM 556 C C . ASP A 1 71 ? 23.264 -45.094 -3.689 1.00 59.66 71 ASP A C 1
ATOM 558 O O . ASP A 1 71 ? 22.142 -45.509 -3.968 1.00 59.66 71 ASP A O 1
ATOM 562 N N . ASP A 1 72 ? 23.987 -45.639 -2.702 1.00 55.16 72 ASP A N 1
ATOM 563 C CA . ASP A 1 72 ? 23.575 -46.810 -1.907 1.00 55.16 72 ASP A CA 1
ATOM 564 C C . ASP A 1 72 ? 22.746 -46.475 -0.642 1.00 55.16 72 ASP A C 1
ATOM 566 O O . ASP A 1 72 ? 22.247 -47.385 0.025 1.00 55.16 72 ASP A O 1
ATOM 570 N N . ASP A 1 73 ? 22.564 -45.195 -0.290 1.00 56.16 73 ASP A N 1
ATOM 571 C CA . ASP A 1 73 ? 21.774 -44.795 0.885 1.00 56.16 73 ASP A CA 1
ATOM 572 C C . ASP A 1 73 ? 20.268 -44.741 0.527 1.00 56.16 73 ASP A C 1
ATOM 574 O O . ASP A 1 73 ? 19.758 -43.764 -0.021 1.00 56.16 73 ASP A O 1
ATOM 578 N N . SER A 1 74 ? 19.555 -45.837 0.810 1.00 50.50 74 SER A N 1
ATOM 579 C CA . SER A 1 74 ? 18.169 -46.131 0.397 1.00 50.50 74 SER A CA 1
ATOM 580 C C . SER A 1 74 ? 17.124 -45.014 0.601 1.00 50.50 74 SER A C 1
ATOM 582 O O . SER A 1 74 ? 17.094 -44.356 1.642 1.00 50.50 74 SER A O 1
ATOM 584 N N . ASP A 1 75 ? 16.186 -44.914 -0.356 1.00 47.25 75 ASP A N 1
ATOM 585 C CA . ASP A 1 75 ? 14.995 -44.043 -0.406 1.00 47.25 75 ASP A CA 1
ATOM 586 C C . ASP A 1 75 ? 13.965 -44.304 0.724 1.00 47.25 75 ASP A C 1
ATOM 588 O O . ASP A 1 75 ? 12.832 -44.730 0.484 1.00 47.25 75 ASP A O 1
ATOM 592 N N . ALA A 1 76 ? 14.319 -44.030 1.980 1.00 45.28 76 ALA A N 1
ATOM 593 C CA . ALA A 1 76 ? 13.354 -44.002 3.078 1.00 45.28 76 ALA A CA 1
ATOM 594 C C . ALA A 1 76 ? 12.522 -42.706 3.017 1.00 45.28 76 ALA A C 1
ATOM 596 O O . ALA A 1 76 ? 12.802 -41.718 3.696 1.00 45.28 76 ALA A O 1
ATOM 597 N N . VAL A 1 77 ? 11.494 -42.697 2.166 1.00 42.56 77 VAL A N 1
ATOM 598 C CA . VAL A 1 77 ? 10.472 -41.644 2.149 1.00 42.56 77 VAL A CA 1
ATOM 599 C C . VAL A 1 77 ? 9.552 -41.850 3.352 1.00 42.56 77 VAL A C 1
ATOM 601 O O . VAL A 1 77 ? 8.700 -42.734 3.340 1.00 42.56 77 VAL A O 1
ATOM 604 N N . ASN A 1 78 ? 9.700 -41.021 4.387 1.00 42.06 78 ASN A N 1
ATOM 605 C CA . ASN A 1 78 ? 8.636 -40.834 5.370 1.00 42.06 78 ASN A CA 1
ATOM 606 C C . ASN A 1 78 ? 7.625 -39.824 4.804 1.00 42.06 78 ASN A C 1
ATOM 608 O O . ASN A 1 78 ? 7.967 -38.675 4.515 1.00 42.06 78 ASN A O 1
ATOM 612 N N . ASP A 1 79 ? 6.379 -40.269 4.654 1.00 40.19 79 ASP A N 1
ATOM 613 C CA . ASP A 1 79 ? 5.244 -39.556 4.040 1.00 40.19 79 ASP A CA 1
ATOM 614 C C . ASP A 1 79 ? 4.724 -38.358 4.877 1.00 40.19 79 ASP A C 1
ATOM 616 O O . ASP A 1 79 ? 3.685 -37.771 4.591 1.00 40.19 79 ASP A O 1
ATOM 620 N N . ASP A 1 80 ? 5.450 -37.968 5.930 1.00 43.47 80 ASP A N 1
ATOM 621 C CA . ASP A 1 80 ? 5.104 -36.874 6.846 1.00 43.47 80 ASP A CA 1
ATOM 622 C C . ASP A 1 80 ? 5.954 -35.602 6.637 1.00 43.47 80 ASP A C 1
ATOM 624 O O . ASP A 1 80 ? 5.766 -34.599 7.327 1.00 43.47 80 ASP A O 1
ATOM 628 N N . GLY A 1 81 ? 6.886 -35.609 5.674 1.00 46.03 81 GLY A N 1
ATOM 629 C CA . GLY A 1 81 ? 7.727 -34.449 5.360 1.00 46.03 81 GLY A CA 1
ATOM 630 C C . GLY A 1 81 ? 8.785 -34.109 6.420 1.00 46.03 81 GLY A C 1
ATOM 631 O O . GLY A 1 81 ? 9.392 -33.038 6.327 1.00 46.03 81 GLY A O 1
ATOM 632 N N . SER A 1 82 ? 9.023 -35.008 7.382 1.00 44.69 82 SER A N 1
ATOM 633 C CA . SER A 1 82 ? 10.042 -34.887 8.439 1.00 44.69 82 SER A CA 1
ATOM 634 C C . SER A 1 82 ? 11.369 -35.601 8.123 1.00 44.69 82 SER A C 1
ATOM 636 O O . SER A 1 82 ? 12.316 -35.548 8.907 1.00 44.69 82 SER A O 1
ATOM 638 N N . GLY A 1 83 ? 11.461 -36.243 6.953 1.00 49.75 83 GLY A N 1
ATOM 639 C CA . GLY A 1 83 ? 12.609 -37.045 6.525 1.00 49.75 83 GLY A CA 1
ATOM 640 C C . GLY A 1 83 ? 13.887 -36.243 6.229 1.00 49.75 83 GLY A C 1
ATOM 641 O O . GLY A 1 83 ? 13.894 -35.314 5.426 1.00 49.75 83 GLY A O 1
ATOM 642 N N . MET A 1 84 ? 14.979 -36.674 6.864 1.00 60.00 84 MET A N 1
ATOM 643 C CA . MET A 1 84 ? 16.332 -36.098 6.907 1.00 60.00 84 MET A CA 1
ATOM 644 C C . MET A 1 84 ? 17.207 -36.378 5.666 1.00 60.00 84 MET A C 1
ATOM 646 O O . MET A 1 84 ? 18.426 -36.333 5.772 1.00 60.00 84 MET A O 1
ATOM 650 N N . THR A 1 85 ? 16.647 -36.722 4.504 1.00 70.94 85 THR A N 1
ATOM 651 C CA . THR A 1 85 ? 17.460 -37.088 3.326 1.00 70.94 85 THR A CA 1
ATOM 652 C C . THR A 1 85 ? 17.723 -35.883 2.413 1.00 70.94 85 THR A C 1
ATOM 654 O O . THR A 1 85 ? 16.761 -35.224 2.010 1.00 70.94 85 THR A O 1
ATOM 657 N N . PRO A 1 86 ? 18.984 -35.619 2.024 1.00 83.19 86 PRO A N 1
ATOM 658 C CA . PRO A 1 86 ? 19.355 -34.635 1.005 1.00 83.19 86 PRO A CA 1
ATOM 659 C C . PRO A 1 86 ? 18.543 -34.720 -0.298 1.00 83.19 86 PRO A C 1
ATOM 661 O O . PRO A 1 86 ? 18.099 -35.793 -0.705 1.00 83.19 86 PRO A O 1
ATOM 664 N N . HIS A 1 87 ? 18.400 -33.596 -1.006 1.00 88.06 87 HIS A N 1
ATOM 665 C CA . HIS A 1 87 ? 17.640 -33.514 -2.260 1.00 88.06 87 HIS A CA 1
ATOM 666 C C . HIS A 1 87 ? 18.547 -33.278 -3.469 1.00 88.06 87 HIS A C 1
ATOM 668 O O . HIS A 1 87 ? 19.630 -32.713 -3.340 1.00 88.06 87 HIS A O 1
ATOM 674 N N . PHE A 1 88 ? 18.077 -33.644 -4.666 1.00 93.00 88 PHE A N 1
ATOM 675 C CA . PHE A 1 88 ? 18.612 -33.061 -5.898 1.00 93.00 88 PHE A CA 1
ATOM 676 C C . PHE A 1 88 ? 18.246 -31.580 -5.904 1.00 93.00 88 PHE A C 1
ATOM 678 O O . PHE A 1 88 ? 17.062 -31.239 -5.935 1.00 93.00 88 PHE A O 1
ATOM 685 N N . VAL A 1 89 ? 19.250 -30.718 -5.808 1.00 95.25 89 VAL A N 1
ATOM 686 C CA . VAL A 1 89 ? 19.042 -29.286 -5.630 1.00 95.25 89 VAL A CA 1
ATOM 687 C C . VAL A 1 89 ? 18.736 -28.659 -6.976 1.00 95.25 89 VAL A C 1
ATOM 689 O O . VAL A 1 89 ? 19.459 -28.875 -7.947 1.00 95.25 89 VAL A O 1
ATOM 692 N N . GLU A 1 90 ? 17.650 -27.898 -7.031 1.00 95.75 90 GLU A N 1
ATOM 693 C CA . GLU A 1 90 ? 17.232 -27.155 -8.216 1.00 95.75 90 GLU A CA 1
ATOM 694 C C . GLU A 1 90 ? 17.763 -25.723 -8.172 1.00 95.75 90 GLU A C 1
ATOM 696 O O . GLU A 1 90 ? 17.787 -25.080 -7.119 1.00 95.75 90 GLU A O 1
ATOM 701 N N . GLY A 1 91 ? 18.183 -25.234 -9.335 1.00 95.38 91 GLY A N 1
ATOM 702 C CA . GLY A 1 91 ? 18.783 -23.922 -9.507 1.00 95.38 91 GLY A CA 1
ATOM 703 C C . GLY A 1 91 ? 18.827 -23.492 -10.970 1.00 95.38 91 GLY A C 1
ATOM 704 O O . GLY A 1 91 ? 18.089 -23.993 -11.823 1.00 95.38 91 GLY A O 1
ATOM 705 N N . GLU A 1 92 ? 19.718 -22.558 -11.267 1.00 95.19 92 GLU A N 1
ATOM 706 C CA . GLU A 1 92 ? 19.875 -21.952 -12.586 1.00 95.19 92 GLU A CA 1
ATOM 707 C C . GLU A 1 92 ? 21.341 -21.940 -13.020 1.00 95.19 92 GLU A C 1
ATOM 709 O O . GLU A 1 92 ? 22.246 -21.804 -12.197 1.00 95.19 92 GLU A O 1
ATOM 714 N N . LEU A 1 93 ? 21.569 -22.067 -14.326 1.00 94.12 93 LEU A N 1
ATOM 715 C CA . LEU A 1 93 ? 22.881 -21.978 -14.950 1.00 94.12 93 LEU A CA 1
ATOM 716 C C . LEU A 1 93 ? 23.102 -20.614 -15.585 1.00 94.12 93 LEU A C 1
ATOM 718 O O . LEU A 1 93 ? 22.285 -20.150 -16.385 1.00 94.12 93 LEU A O 1
ATOM 722 N N . PHE A 1 94 ? 24.254 -20.026 -15.281 1.00 93.38 94 PHE A N 1
ATOM 723 C CA . PHE A 1 94 ? 24.707 -18.761 -15.840 1.00 93.38 94 PHE A CA 1
ATOM 724 C C . PHE A 1 94 ? 26.122 -18.885 -16.380 1.00 93.38 94 PHE A C 1
ATOM 726 O O . PHE A 1 94 ? 27.010 -19.380 -15.692 1.00 93.38 94 PHE A O 1
ATOM 733 N N . LEU A 1 95 ? 26.345 -18.384 -17.590 1.00 92.62 95 LEU A N 1
ATOM 734 C CA . LEU A 1 95 ? 27.682 -18.137 -18.108 1.00 92.62 95 LEU A CA 1
ATOM 735 C C . LEU A 1 95 ? 28.076 -16.708 -17.729 1.00 92.62 95 LEU A C 1
ATOM 737 O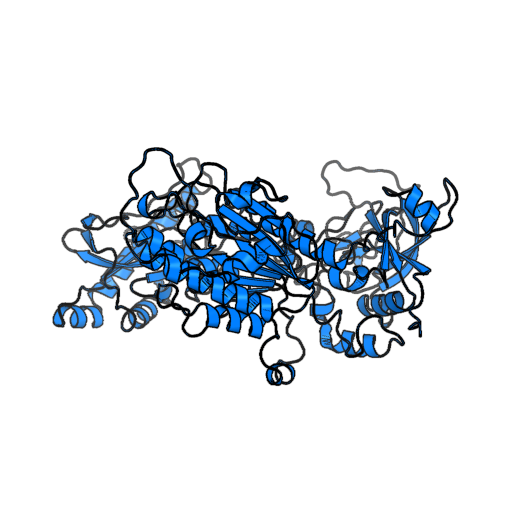 O . LEU A 1 95 ? 27.423 -15.763 -18.163 1.00 92.62 95 LEU A O 1
ATOM 741 N N . VAL A 1 96 ? 29.115 -16.542 -16.915 1.00 91.31 96 VAL A N 1
ATOM 742 C CA . VAL A 1 96 ? 29.551 -15.234 -16.406 1.00 91.31 96 VAL A CA 1
ATOM 743 C C . VAL A 1 96 ? 30.968 -14.887 -16.845 1.00 91.31 96 VAL A C 1
ATOM 745 O O . VAL A 1 96 ? 31.770 -15.767 -17.176 1.00 91.31 96 VAL A O 1
ATOM 748 N N . THR A 1 97 ? 31.302 -13.599 -16.855 1.00 88.62 97 THR A N 1
ATOM 749 C CA . THR A 1 97 ? 32.677 -13.143 -17.093 1.00 88.62 97 THR A CA 1
ATOM 750 C C . THR A 1 97 ? 33.583 -13.500 -15.911 1.00 88.62 97 THR A C 1
ATOM 752 O O . THR A 1 97 ? 33.115 -13.569 -14.768 1.00 88.62 97 THR A O 1
ATOM 755 N N . PRO A 1 98 ? 34.894 -13.695 -16.135 1.00 89.50 98 PRO A N 1
ATOM 756 C CA . PRO A 1 98 ? 35.845 -13.886 -15.042 1.00 89.50 98 PRO A CA 1
ATOM 757 C C . PRO A 1 98 ? 35.821 -12.727 -14.037 1.00 89.50 98 PRO A C 1
ATOM 759 O O . PRO A 1 98 ? 35.915 -12.957 -12.831 1.00 89.50 98 PRO A O 1
ATOM 762 N N . ALA A 1 99 ? 35.645 -11.491 -14.514 1.00 84.81 99 ALA A N 1
ATOM 763 C CA . ALA A 1 99 ? 35.476 -10.318 -13.663 1.00 84.81 99 ALA A CA 1
ATOM 764 C C . ALA A 1 99 ? 34.254 -10.421 -12.741 1.00 84.81 99 ALA A C 1
ATOM 766 O O . ALA A 1 99 ? 34.393 -10.281 -11.524 1.00 84.81 99 ALA A O 1
ATOM 767 N N . LEU A 1 100 ? 33.078 -10.748 -13.287 1.00 85.56 100 LEU A N 1
ATOM 768 C CA . LEU A 1 100 ? 31.877 -10.918 -12.477 1.00 85.56 100 LEU A CA 1
ATOM 769 C C . LEU A 1 100 ? 32.019 -12.076 -11.485 1.00 85.56 100 LEU A C 1
ATOM 771 O O . LEU A 1 100 ? 31.628 -11.943 -10.327 1.00 85.56 100 LEU A O 1
ATOM 775 N N . LYS A 1 101 ? 32.638 -13.188 -11.894 1.00 92.50 101 LYS A N 1
ATOM 776 C CA . LYS A 1 101 ? 32.933 -14.306 -10.990 1.00 92.50 101 LYS A CA 1
ATOM 777 C C . LYS A 1 101 ? 33.759 -13.863 -9.777 1.00 92.50 101 LYS A C 1
ATOM 779 O O . LYS A 1 101 ? 33.423 -14.239 -8.658 1.00 92.50 101 LYS A O 1
ATOM 784 N N . ARG A 1 102 ? 34.792 -13.033 -9.966 1.00 89.06 102 ARG A N 1
ATOM 785 C CA . ARG A 1 102 ? 35.582 -12.477 -8.849 1.00 89.06 102 ARG A CA 1
ATOM 786 C C . ARG A 1 102 ? 34.732 -11.601 -7.927 1.00 89.06 102 ARG A C 1
ATOM 788 O O . ARG A 1 102 ? 34.892 -11.661 -6.713 1.00 89.06 102 ARG A O 1
ATOM 795 N N . CYS A 1 103 ? 33.809 -10.815 -8.478 1.00 86.00 103 CYS A N 1
ATOM 796 C CA . CYS A 1 103 ? 32.879 -10.023 -7.674 1.00 86.00 103 CYS A CA 1
ATOM 797 C C . CYS A 1 103 ? 31.910 -10.899 -6.864 1.00 86.00 103 CYS A C 1
ATOM 799 O O . CYS A 1 103 ? 31.639 -10.595 -5.705 1.00 86.00 103 CYS A O 1
ATOM 801 N N . LEU A 1 104 ? 31.427 -12.003 -7.439 1.00 89.62 104 LEU A N 1
ATOM 802 C CA . LEU A 1 104 ? 30.606 -12.985 -6.725 1.00 89.62 104 LEU A CA 1
ATOM 803 C C . LEU A 1 104 ? 31.396 -13.699 -5.618 1.00 89.62 104 LEU A C 1
ATOM 805 O O . LEU A 1 104 ? 30.842 -13.978 -4.562 1.00 89.62 104 LEU A O 1
ATOM 809 N N . ASP A 1 105 ? 32.694 -13.940 -5.812 1.00 91.75 105 ASP A N 1
ATOM 810 C CA . ASP A 1 105 ? 33.558 -14.507 -4.766 1.00 91.75 105 ASP A CA 1
ATOM 811 C C . ASP A 1 105 ? 33.735 -13.567 -3.571 1.00 91.75 105 ASP A C 1
ATOM 813 O O . ASP A 1 105 ? 33.836 -14.030 -2.435 1.00 91.75 105 ASP A O 1
ATOM 817 N N . VAL A 1 106 ? 33.741 -12.255 -3.821 1.00 87.31 106 VAL A N 1
ATOM 818 C CA . VAL A 1 106 ? 33.682 -11.239 -2.764 1.00 87.31 106 VAL A CA 1
ATOM 819 C C . VAL A 1 106 ? 32.314 -11.254 -2.082 1.00 87.31 106 VAL A C 1
ATOM 821 O O . VAL A 1 106 ? 32.258 -11.246 -0.862 1.00 87.31 106 VAL A O 1
ATOM 824 N N . LEU A 1 107 ? 31.219 -11.304 -2.848 1.00 84.31 107 LEU A N 1
ATOM 825 C CA . LEU A 1 107 ? 29.855 -11.339 -2.304 1.00 84.31 107 LEU A CA 1
ATOM 826 C C . LEU A 1 107 ? 29.609 -12.544 -1.386 1.00 84.31 107 LEU A C 1
ATOM 828 O O . LEU A 1 107 ? 28.918 -12.421 -0.377 1.00 84.31 107 LEU A O 1
ATOM 832 N N . GLU A 1 108 ? 30.120 -13.709 -1.774 1.00 87.94 108 GLU A N 1
ATOM 833 C CA . GLU A 1 108 ? 29.967 -14.965 -1.039 1.00 87.94 108 GLU A CA 1
ATOM 834 C C . GLU A 1 108 ? 31.130 -15.194 -0.047 1.00 87.94 108 GLU A C 1
ATOM 836 O O . GLU A 1 108 ? 31.338 -16.318 0.402 1.00 87.94 108 GLU A O 1
ATOM 841 N N . ASP A 1 109 ? 31.908 -14.159 0.303 1.00 87.56 109 ASP A N 1
ATOM 842 C CA . ASP A 1 109 ? 32.985 -14.203 1.309 1.00 87.56 109 ASP A CA 1
ATOM 843 C C . ASP A 1 109 ? 33.913 -15.432 1.164 1.00 87.56 109 ASP A C 1
ATOM 845 O O . ASP A 1 109 ? 34.260 -16.124 2.135 1.00 87.56 109 ASP A O 1
ATOM 849 N N . VAL A 1 110 ? 34.308 -15.744 -0.077 1.00 90.75 110 VAL A N 1
ATOM 850 C CA . VAL A 1 110 ? 35.123 -16.932 -0.389 1.00 90.75 110 VAL A CA 1
ATOM 851 C C . VAL A 1 110 ? 36.516 -16.820 0.227 1.00 90.75 110 VAL A C 1
ATOM 853 O O . VAL A 1 110 ? 37.044 -17.803 0.744 1.00 90.75 110 VAL A O 1
ATOM 856 N N . ALA A 1 111 ? 37.104 -15.620 0.224 1.00 87.38 111 ALA A N 1
ATOM 857 C CA . ALA A 1 111 ? 38.423 -15.370 0.812 1.00 87.38 111 ALA A CA 1
ATOM 858 C C . ALA A 1 111 ? 38.443 -15.618 2.329 1.00 87.38 111 ALA A C 1
ATOM 860 O O . ALA A 1 111 ? 39.412 -16.166 2.854 1.00 87.38 111 ALA A O 1
ATOM 861 N N . ASP A 1 112 ? 37.344 -15.295 3.013 1.00 86.19 112 ASP A N 1
ATOM 862 C CA . ASP A 1 112 ? 37.182 -15.554 4.442 1.00 86.19 112 ASP A CA 1
ATOM 863 C C . ASP A 1 112 ? 36.744 -16.996 4.724 1.00 86.19 112 ASP A C 1
ATOM 865 O O . ASP A 1 112 ? 36.603 -17.389 5.884 1.00 86.19 112 ASP A O 1
ATOM 869 N N . GLY A 1 113 ? 36.528 -17.811 3.688 1.00 89.62 113 GLY A N 1
ATOM 870 C CA . GLY A 1 113 ? 36.144 -19.213 3.794 1.00 89.62 113 GLY A CA 1
ATOM 871 C C . GLY A 1 113 ? 34.710 -19.424 4.275 1.00 89.62 113 GLY A C 1
ATOM 872 O O . GLY A 1 113 ? 34.417 -20.469 4.856 1.00 89.62 113 GLY A O 1
ATOM 873 N N . VAL A 1 114 ? 33.813 -18.443 4.105 1.00 88.88 114 VAL A N 1
ATOM 874 C CA . VAL A 1 114 ? 32.376 -18.636 4.379 1.00 88.88 114 VAL A CA 1
ATOM 875 C C . VAL A 1 114 ? 31.789 -19.611 3.363 1.00 88.88 114 VAL A C 1
ATOM 877 O O . VAL A 1 114 ? 31.091 -20.555 3.752 1.00 88.88 114 VAL A O 1
ATOM 880 N N . TYR A 1 115 ? 32.138 -19.424 2.091 1.00 93.56 115 TYR A N 1
ATOM 881 C CA . TYR A 1 115 ? 31.874 -20.362 1.009 1.00 93.56 115 TYR A CA 1
ATOM 882 C C . TYR A 1 115 ? 33.168 -20.836 0.348 1.00 93.56 115 TYR A C 1
ATOM 884 O O . TYR A 1 115 ? 34.206 -20.184 0.409 1.00 93.56 115 TYR A O 1
ATOM 892 N N . ALA A 1 116 ? 33.088 -21.982 -0.316 1.00 95.38 116 ALA A N 1
ATOM 893 C CA . ALA A 1 116 ? 34.086 -22.465 -1.259 1.00 95.38 116 ALA A CA 1
ATOM 894 C C . ALA A 1 116 ? 33.400 -22.795 -2.585 1.00 95.38 116 ALA A C 1
ATOM 896 O O . ALA A 1 116 ? 32.213 -23.115 -2.598 1.00 95.38 116 ALA A O 1
ATOM 897 N N . THR A 1 117 ? 34.142 -22.750 -3.689 1.00 95.44 117 THR A N 1
ATOM 898 C CA . THR A 1 117 ? 33.616 -23.159 -4.997 1.00 95.44 117 THR A CA 1
ATOM 899 C C . THR A 1 117 ? 34.150 -24.526 -5.400 1.00 95.44 117 THR A C 1
ATOM 901 O O . THR A 1 117 ? 35.327 -24.819 -5.193 1.00 95.44 117 THR A O 1
ATOM 904 N N . SER A 1 118 ? 33.290 -25.366 -5.967 1.00 94.81 118 SER A N 1
ATOM 905 C CA . SER A 1 118 ? 33.675 -26.633 -6.598 1.00 94.81 118 SER A CA 1
ATOM 906 C C . SER A 1 118 ? 32.742 -26.953 -7.763 1.00 94.81 118 SER A C 1
ATOM 908 O O . SER A 1 118 ? 31.693 -26.327 -7.923 1.00 94.81 118 SER A O 1
ATOM 910 N N . GLU A 1 119 ? 33.158 -27.877 -8.627 1.00 95.62 119 GLU A N 1
ATOM 911 C CA . GLU A 1 119 ? 32.347 -28.312 -9.762 1.00 95.62 119 GLU A CA 1
ATOM 912 C C . GLU A 1 119 ? 31.315 -29.353 -9.335 1.00 95.62 119 GLU A C 1
ATOM 914 O O . GLU A 1 119 ? 31.622 -30.283 -8.587 1.00 95.62 119 GLU A O 1
ATOM 919 N N . VAL A 1 120 ? 30.107 -29.225 -9.877 1.00 95.06 120 VAL A N 1
ATOM 920 C CA . VAL A 1 120 ? 29.053 -30.232 -9.772 1.00 95.06 120 VAL A CA 1
ATOM 921 C C . VAL A 1 120 ? 28.516 -30.597 -11.144 1.00 95.06 120 VAL A C 1
ATOM 923 O O . VAL A 1 120 ? 28.406 -29.757 -12.041 1.00 95.06 120 VAL A O 1
ATOM 926 N N . ASP A 1 121 ? 28.136 -31.863 -11.276 1.00 94.69 121 ASP A N 1
ATOM 927 C CA . ASP A 1 121 ? 27.407 -32.352 -12.434 1.00 94.69 121 ASP A CA 1
ATOM 928 C C . ASP A 1 121 ? 25.935 -31.944 -12.318 1.00 94.69 121 ASP A C 1
ATOM 930 O O . ASP A 1 121 ? 25.260 -32.242 -11.322 1.00 94.69 121 ASP A O 1
ATOM 934 N N . VAL A 1 122 ? 25.409 -31.304 -13.360 1.00 93.25 122 VAL A N 1
ATOM 935 C CA . VAL A 1 122 ? 24.013 -30.866 -13.418 1.00 93.25 122 VAL A CA 1
ATOM 936 C C . VAL A 1 122 ? 23.276 -31.453 -14.619 1.00 93.25 122 VAL A C 1
ATOM 938 O O . VAL A 1 122 ? 23.847 -31.785 -15.658 1.00 93.25 122 VAL A O 1
ATOM 941 N N . ALA A 1 123 ? 21.967 -31.607 -14.462 1.00 90.94 123 ALA A N 1
ATOM 942 C CA . ALA A 1 123 ? 21.036 -31.966 -15.516 1.00 90.94 123 ALA A CA 1
ATOM 943 C C . ALA A 1 123 ? 20.167 -30.751 -15.861 1.00 90.94 123 ALA A C 1
ATOM 945 O O . ALA A 1 123 ? 19.551 -30.163 -14.971 1.00 90.94 123 ALA A O 1
ATOM 946 N N . LEU A 1 124 ? 20.114 -30.399 -17.146 1.00 88.94 124 LEU A N 1
ATOM 947 C CA . LEU A 1 124 ? 19.272 -29.319 -17.661 1.00 88.94 124 LEU A CA 1
ATOM 948 C C . LEU A 1 124 ? 17.790 -29.697 -17.542 1.00 88.94 124 LEU A C 1
ATOM 950 O O . LEU A 1 124 ? 17.414 -30.833 -17.834 1.00 88.94 124 LEU A O 1
ATOM 954 N N . LEU A 1 125 ? 16.963 -28.748 -17.111 1.00 85.62 125 LEU A N 1
ATOM 955 C CA . LEU A 1 125 ? 15.512 -28.906 -16.980 1.00 85.62 125 LEU A CA 1
ATOM 956 C C . LEU A 1 125 ? 14.748 -28.170 -18.090 1.00 85.62 125 LEU A C 1
ATOM 958 O O . LEU A 1 125 ? 13.648 -28.585 -18.449 1.00 85.62 125 LEU A O 1
ATOM 962 N N . ASP A 1 126 ? 15.341 -27.119 -18.660 1.00 81.50 126 ASP A N 1
ATOM 963 C CA . ASP A 1 126 ? 14.834 -26.391 -19.823 1.00 81.50 126 ASP A CA 1
ATOM 964 C C . ASP A 1 126 ? 15.969 -26.024 -20.803 1.00 81.50 126 ASP A C 1
ATOM 966 O O . ASP A 1 126 ? 17.123 -26.410 -20.615 1.00 81.50 126 ASP A O 1
ATOM 970 N N . ASN A 1 127 ? 15.625 -25.327 -21.894 1.00 74.69 127 ASN A N 1
ATOM 971 C CA . ASN A 1 127 ? 16.566 -24.698 -22.833 1.00 74.69 127 ASN A CA 1
ATOM 972 C C . ASN A 1 127 ? 17.683 -25.596 -23.400 1.00 74.69 127 ASN A C 1
ATOM 974 O O . ASN A 1 127 ? 18.709 -25.087 -23.845 1.00 74.69 127 ASN A O 1
ATOM 978 N N . VAL A 1 128 ? 17.478 -26.916 -23.462 1.00 76.88 128 VAL A N 1
ATOM 979 C CA . VAL A 1 128 ? 18.522 -27.904 -23.802 1.00 76.88 128 VAL A CA 1
ATOM 980 C C . VAL A 1 128 ? 19.266 -27.569 -25.099 1.00 76.88 128 VAL A C 1
ATOM 982 O O . VAL A 1 128 ? 20.491 -27.571 -25.121 1.00 76.88 128 VAL A O 1
ATOM 985 N N . GLN A 1 129 ? 18.550 -27.204 -26.166 1.00 71.69 129 GLN A N 1
ATOM 986 C CA . GLN A 1 129 ? 19.161 -26.865 -27.461 1.00 71.69 129 GLN A CA 1
ATOM 987 C C . GLN A 1 129 ? 19.963 -25.553 -27.422 1.00 71.69 129 GLN A C 1
ATOM 989 O O . GLN A 1 129 ? 21.016 -25.442 -28.051 1.00 71.69 129 GLN A O 1
ATOM 994 N N . VAL A 1 130 ? 19.474 -24.554 -26.680 1.00 68.94 130 VAL A N 1
ATOM 995 C CA . VAL A 1 130 ? 20.150 -23.258 -26.508 1.00 68.94 130 VAL A CA 1
ATOM 996 C C . VAL A 1 130 ? 21.410 -23.440 -25.666 1.00 68.94 130 VAL A C 1
ATOM 998 O O . VAL A 1 130 ? 22.469 -22.937 -26.032 1.00 68.94 130 VAL A O 1
ATOM 1001 N N . ALA A 1 131 ? 21.313 -24.225 -24.593 1.00 73.25 131 ALA A N 1
ATOM 1002 C CA . ALA A 1 131 ? 22.429 -24.584 -23.734 1.00 73.25 131 ALA A CA 1
ATOM 1003 C C . ALA A 1 131 ? 23.491 -25.400 -24.480 1.00 73.25 131 ALA A C 1
ATOM 1005 O O . ALA A 1 131 ? 24.670 -25.079 -24.376 1.00 73.25 131 ALA A O 1
ATOM 1006 N N . ALA A 1 132 ? 23.093 -26.384 -25.295 1.00 74.31 132 ALA A N 1
ATOM 1007 C CA . ALA A 1 132 ? 24.018 -27.178 -26.104 1.00 74.31 132 ALA A CA 1
ATOM 1008 C C . ALA A 1 132 ? 24.861 -26.301 -27.040 1.00 74.31 132 ALA A C 1
ATOM 1010 O O . ALA A 1 132 ? 26.081 -26.442 -27.117 1.00 74.31 132 ALA A O 1
ATOM 1011 N N . LYS A 1 133 ? 24.216 -25.323 -27.689 1.00 75.50 133 LYS A N 1
ATOM 1012 C CA . LYS A 1 133 ? 24.891 -24.356 -28.559 1.00 75.50 133 LYS A CA 1
ATOM 1013 C C . LYS A 1 133 ? 25.781 -23.380 -27.783 1.00 75.50 133 LYS A C 1
ATOM 1015 O O . LYS A 1 133 ? 26.875 -23.079 -28.244 1.00 75.50 133 LYS A O 1
ATOM 1020 N N . ALA A 1 134 ? 25.312 -22.868 -26.645 1.00 71.88 134 ALA A N 1
ATOM 1021 C CA . ALA A 1 134 ? 26.050 -21.895 -25.839 1.00 71.88 134 ALA A CA 1
ATOM 1022 C C . ALA A 1 134 ? 27.270 -22.508 -25.130 1.00 71.88 134 ALA A C 1
ATOM 1024 O O . ALA A 1 134 ? 28.278 -21.829 -24.957 1.00 71.88 134 ALA A O 1
ATOM 1025 N N . LEU A 1 135 ? 27.179 -23.781 -24.736 1.00 78.19 135 LEU A N 1
ATOM 1026 C CA . LEU A 1 135 ? 28.220 -24.506 -24.003 1.00 78.19 135 LEU A CA 1
ATOM 1027 C C . LEU A 1 135 ? 29.090 -25.399 -24.901 1.00 78.19 135 LEU A C 1
ATOM 1029 O O . LEU A 1 135 ? 30.053 -25.979 -24.410 1.00 78.19 135 LEU A O 1
ATOM 1033 N N . CYS A 1 136 ? 28.774 -25.505 -26.197 1.00 73.56 136 CYS A N 1
ATOM 1034 C CA . CYS A 1 136 ? 29.455 -26.383 -27.156 1.00 73.56 136 CYS A CA 1
ATOM 1035 C C . CYS A 1 136 ? 29.507 -27.860 -26.712 1.00 73.56 136 CYS A C 1
ATOM 1037 O O . CYS A 1 136 ? 30.520 -28.526 -26.912 1.00 73.56 136 CYS A O 1
ATOM 1039 N N . ILE A 1 137 ? 28.420 -28.361 -26.119 1.00 72.75 137 ILE A N 1
ATOM 1040 C CA . ILE A 1 137 ? 28.300 -29.734 -25.597 1.00 72.75 137 ILE A CA 1
ATOM 1041 C C . ILE A 1 137 ? 27.447 -30.612 -26.523 1.00 72.75 137 ILE A C 1
ATOM 1043 O O . ILE A 1 137 ? 26.481 -30.137 -27.128 1.00 72.75 137 ILE A O 1
ATOM 1047 N N . GLY A 1 138 ? 27.805 -31.891 -26.637 1.00 63.62 138 GLY A N 1
ATOM 1048 C CA . GLY A 1 138 ? 27.062 -32.901 -27.397 1.00 63.62 138 GLY A CA 1
ATOM 1049 C C . GLY A 1 138 ? 25.816 -33.424 -26.669 1.00 63.62 138 GLY A C 1
ATOM 1050 O O . GLY A 1 138 ? 25.668 -33.270 -25.454 1.00 63.62 138 GLY A O 1
ATOM 1051 N N . ASP A 1 139 ? 24.911 -34.081 -27.404 1.00 59.66 139 ASP A N 1
ATOM 1052 C CA . ASP A 1 139 ? 23.714 -34.704 -26.821 1.00 59.66 139 ASP A CA 1
ATOM 1053 C C . ASP A 1 139 ? 24.098 -35.741 -25.751 1.00 59.66 139 ASP A C 1
ATOM 1055 O O . ASP A 1 139 ? 24.788 -36.723 -26.023 1.00 59.66 139 ASP A O 1
ATOM 1059 N N . GLY A 1 140 ? 23.620 -35.532 -24.521 1.00 59.59 140 GLY A N 1
ATOM 1060 C CA . GLY A 1 140 ? 23.842 -36.441 -23.393 1.00 59.59 140 GLY A CA 1
ATOM 1061 C C . GLY A 1 140 ? 25.133 -36.208 -22.600 1.00 59.59 140 GLY A C 1
ATOM 1062 O O . GLY A 1 140 ? 25.342 -36.898 -21.598 1.00 59.59 140 GLY A O 1
ATOM 1063 N N . GLU A 1 141 ? 25.966 -35.234 -22.977 1.00 69.25 141 GLU A N 1
ATOM 1064 C CA . GLU A 1 141 ? 27.149 -34.871 -22.193 1.00 69.25 141 GLU A CA 1
ATOM 1065 C C . GLU A 1 141 ? 26.772 -34.262 -20.834 1.00 69.25 141 GLU A C 1
ATOM 1067 O O . GLU A 1 141 ? 25.780 -33.545 -20.673 1.00 69.25 141 GLU A O 1
ATOM 1072 N N . THR A 1 142 ? 27.565 -34.589 -19.814 1.00 73.00 142 THR A N 1
ATOM 1073 C CA . THR A 1 142 ? 27.366 -34.072 -18.460 1.00 73.00 142 THR A CA 1
ATOM 1074 C C . THR A 1 142 ? 27.818 -32.618 -18.395 1.00 73.00 142 THR A C 1
ATOM 1076 O O . THR A 1 142 ? 28.984 -32.315 -18.639 1.00 73.00 142 THR A O 1
ATOM 1079 N N . VAL A 1 143 ? 26.905 -31.721 -18.025 1.00 89.50 143 VAL A N 1
ATOM 1080 C CA . VAL A 1 143 ? 27.228 -30.308 -17.818 1.00 89.50 143 VAL A CA 1
ATOM 1081 C C . VAL A 1 143 ? 27.867 -30.148 -16.447 1.00 89.50 143 VAL A C 1
ATOM 1083 O O . VAL A 1 143 ? 27.246 -30.476 -15.436 1.00 89.50 143 VAL A O 1
ATOM 1086 N N . LYS A 1 144 ? 29.094 -29.629 -16.422 1.00 92.94 144 LYS A N 1
ATOM 1087 C CA . LYS A 1 144 ? 29.811 -29.278 -15.196 1.00 92.94 144 LYS A CA 1
ATOM 1088 C C . LYS A 1 144 ? 29.743 -27.785 -14.961 1.00 92.94 144 LYS A C 1
ATOM 1090 O O . LYS A 1 144 ? 30.071 -27.011 -15.855 1.00 92.94 144 LYS A O 1
ATOM 1095 N N . ALA A 1 145 ? 29.334 -27.389 -13.766 1.00 95.12 145 ALA A N 1
ATOM 1096 C CA . ALA A 1 145 ? 29.243 -25.988 -13.387 1.00 95.12 145 ALA A CA 1
ATOM 1097 C C . ALA A 1 145 ? 29.830 -25.772 -11.995 1.00 95.12 145 ALA A C 1
ATOM 1099 O O . ALA A 1 145 ? 29.712 -26.630 -11.120 1.00 95.12 145 ALA A O 1
ATOM 1100 N N . LEU A 1 146 ? 30.443 -24.610 -11.785 1.00 97.44 146 LEU A N 1
ATOM 1101 C CA . LEU A 1 146 ? 30.901 -24.191 -10.467 1.00 97.44 146 LEU A CA 1
ATOM 1102 C C . LEU A 1 146 ? 29.703 -23.824 -9.590 1.00 97.44 146 LEU A C 1
ATOM 1104 O O . LEU A 1 146 ? 28.799 -23.115 -10.025 1.00 97.44 146 LEU A O 1
ATOM 1108 N N . VAL A 1 147 ? 29.723 -24.251 -8.334 1.00 97.25 147 VAL A N 1
ATOM 1109 C CA . VAL A 1 147 ? 28.712 -23.912 -7.326 1.00 97.25 147 VAL A CA 1
ATOM 1110 C C . VAL A 1 147 ? 29.388 -23.444 -6.040 1.00 97.25 147 VAL A C 1
ATOM 1112 O O . VAL A 1 147 ? 30.508 -23.852 -5.734 1.00 97.25 147 VAL A O 1
ATOM 1115 N N . TYR A 1 148 ? 28.708 -22.585 -5.282 1.00 97.12 148 TYR A N 1
ATOM 1116 C CA . TYR A 1 148 ? 29.151 -22.115 -3.970 1.00 97.12 148 TYR A CA 1
ATOM 1117 C C . TYR A 1 148 ? 28.645 -23.043 -2.860 1.00 97.12 148 TYR A C 1
ATOM 1119 O O . TYR A 1 148 ? 27.452 -23.104 -2.591 1.00 97.12 148 TYR A O 1
ATOM 1127 N N . PHE A 1 149 ? 29.542 -23.735 -2.167 1.00 96.31 149 PHE A N 1
ATOM 1128 C CA . PHE A 1 149 ? 29.213 -24.529 -0.986 1.00 96.31 149 PHE A CA 1
ATOM 1129 C C . PHE A 1 149 ? 29.557 -23.782 0.294 1.00 96.31 149 PHE A C 1
ATOM 1131 O O . PHE A 1 149 ? 30.668 -23.278 0.453 1.00 96.31 149 PHE A O 1
ATOM 1138 N N . ARG A 1 150 ? 28.623 -23.754 1.241 1.00 93.44 150 ARG A N 1
ATOM 1139 C CA . ARG A 1 150 ? 28.818 -23.151 2.559 1.00 93.44 150 ARG A CA 1
ATOM 1140 C C . ARG A 1 150 ? 29.791 -24.004 3.381 1.00 93.44 150 ARG A C 1
ATOM 1142 O O . ARG A 1 150 ? 29.638 -25.221 3.445 1.00 93.44 150 ARG A O 1
ATOM 1149 N N . LYS A 1 151 ? 30.775 -23.372 4.033 1.00 92.81 151 LYS A N 1
ATOM 1150 C CA . LYS A 1 151 ? 31.800 -24.051 4.857 1.00 92.81 151 LYS A CA 1
ATOM 1151 C C . LYS A 1 151 ? 31.783 -23.664 6.34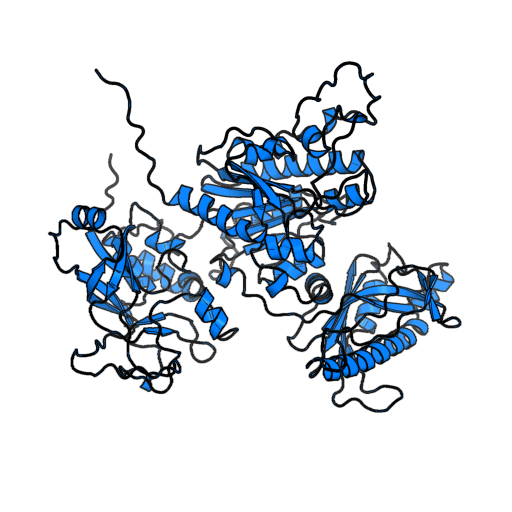2 1.00 92.81 151 LYS A C 1
ATOM 1153 O O . LYS A 1 151 ? 32.290 -24.420 7.164 1.00 92.81 151 LYS A O 1
ATOM 1158 N N . LYS A 1 152 ? 31.198 -22.518 6.711 1.00 88.19 152 LYS A N 1
ATOM 1159 C CA . LYS A 1 152 ? 30.997 -22.106 8.118 1.00 88.19 152 LYS A CA 1
ATOM 1160 C C . LYS A 1 152 ? 29.774 -21.198 8.286 1.00 88.19 152 LYS A C 1
ATOM 1162 O O . LYS A 1 152 ? 29.008 -21.004 7.345 1.00 88.19 152 LYS A O 1
ATOM 1167 N N . ASN A 1 153 ? 29.590 -20.618 9.475 1.00 85.75 153 ASN A N 1
ATOM 1168 C CA . ASN A 1 153 ? 28.428 -19.798 9.847 1.00 85.75 153 ASN A CA 1
ATOM 1169 C C . ASN A 1 153 ? 27.106 -20.587 9.774 1.00 85.75 153 ASN A C 1
ATOM 1171 O O . ASN A 1 153 ? 26.126 -20.102 9.205 1.00 85.75 153 ASN A O 1
ATOM 1175 N N . TYR A 1 154 ? 27.120 -21.806 10.317 1.00 85.56 154 TYR A N 1
ATOM 1176 C CA . TYR A 1 154 ? 25.979 -22.688 10.576 1.00 85.56 154 TYR A CA 1
ATOM 1177 C C . TYR A 1 154 ? 26.271 -23.533 11.839 1.00 85.56 154 TYR A C 1
ATOM 1179 O O . TYR A 1 154 ? 27.445 -23.654 12.208 1.00 85.56 154 TYR A O 1
ATOM 1187 N N . PRO A 1 155 ? 25.259 -24.094 12.529 1.00 84.00 155 PRO A N 1
ATOM 1188 C CA . PRO A 1 155 ? 25.450 -24.957 13.697 1.00 84.00 155 PRO A CA 1
ATOM 1189 C C . PRO A 1 155 ? 26.369 -26.159 13.416 1.00 84.00 155 PRO A C 1
ATOM 1191 O O . PRO A 1 155 ? 26.249 -26.776 12.360 1.00 84.00 155 PRO A O 1
ATOM 1194 N N . PRO A 1 156 ? 27.265 -26.553 14.341 1.00 84.50 156 PRO A N 1
ATOM 1195 C CA . PRO A 1 156 ? 28.189 -27.668 14.116 1.00 84.50 156 PRO A CA 1
ATOM 1196 C C . PRO A 1 156 ? 27.517 -29.004 13.770 1.00 84.50 156 PRO A C 1
ATOM 1198 O O . PRO A 1 156 ? 28.066 -29.770 12.980 1.00 84.50 156 PRO A O 1
ATOM 1201 N N . ASP A 1 157 ? 26.329 -29.282 14.316 1.00 84.12 157 ASP A N 1
ATOM 1202 C CA . ASP A 1 157 ? 25.566 -30.502 14.019 1.00 84.12 157 ASP A CA 1
ATOM 1203 C C . ASP A 1 157 ? 25.031 -30.534 12.581 1.00 84.12 157 ASP A C 1
ATOM 1205 O O . ASP A 1 157 ? 24.661 -31.599 12.085 1.00 84.12 157 ASP A O 1
ATOM 1209 N N . TRP A 1 158 ? 25.027 -29.389 11.888 1.00 84.56 158 TRP A N 1
ATOM 1210 C CA . TRP A 1 158 ? 24.649 -29.327 10.482 1.00 84.56 158 TRP A CA 1
ATOM 1211 C C . TRP A 1 158 ? 25.732 -29.856 9.549 1.00 84.56 158 TRP A C 1
ATOM 1213 O O . TRP A 1 158 ? 25.449 -30.106 8.382 1.00 84.56 158 TRP A O 1
ATOM 1223 N N . ASN A 1 159 ? 26.951 -30.096 10.046 1.00 82.88 159 ASN A N 1
ATOM 1224 C CA . ASN A 1 159 ? 28.012 -30.772 9.301 1.00 82.88 159 ASN A CA 1
ATOM 1225 C C . ASN A 1 159 ? 27.763 -32.293 9.199 1.00 82.88 159 ASN A C 1
ATOM 1227 O O . ASN A 1 159 ? 28.605 -33.114 9.557 1.00 82.88 159 ASN A O 1
ATOM 1231 N N . SER A 1 160 ? 26.561 -32.651 8.763 1.00 77.62 160 SER A N 1
ATOM 1232 C CA . SER A 1 160 ? 26.052 -33.998 8.557 1.00 77.62 160 SER A CA 1
ATOM 1233 C C . SER A 1 160 ? 25.133 -33.981 7.330 1.00 77.62 160 SER A C 1
ATOM 1235 O O . SER A 1 160 ? 24.417 -32.995 7.133 1.00 77.62 160 SER A O 1
ATOM 1237 N N . PRO A 1 161 ? 25.087 -35.049 6.511 1.00 70.25 161 PRO A N 1
ATOM 1238 C CA . PRO A 1 161 ? 24.096 -35.163 5.441 1.00 70.25 161 PRO A CA 1
ATOM 1239 C C . PRO A 1 161 ? 22.657 -35.201 5.981 1.00 70.25 161 PRO A C 1
ATOM 1241 O O . PRO A 1 161 ? 21.727 -34.830 5.272 1.00 70.25 161 PRO A O 1
ATOM 1244 N N . THR A 1 162 ? 22.483 -35.598 7.246 1.00 71.50 162 THR A N 1
ATOM 1245 C CA . THR A 1 162 ? 21.196 -35.707 7.946 1.00 71.50 162 THR A CA 1
ATOM 1246 C C . THR A 1 162 ? 21.234 -34.884 9.248 1.00 71.50 162 THR A C 1
ATOM 1248 O O . THR A 1 162 ? 21.400 -35.441 10.341 1.00 71.50 162 THR A O 1
ATOM 1251 N N . PRO A 1 163 ? 21.201 -33.544 9.158 1.00 72.50 163 PRO A N 1
ATOM 1252 C CA . PRO A 1 163 ? 21.475 -32.660 10.289 1.00 72.50 163 PRO A CA 1
ATOM 1253 C C . PRO A 1 163 ? 20.313 -32.586 11.290 1.00 72.50 163 PRO A C 1
ATOM 1255 O O . PRO A 1 163 ? 19.209 -32.163 10.945 1.00 72.50 163 PRO A O 1
ATOM 1258 N N . ALA A 1 164 ? 20.582 -32.941 12.552 1.00 69.88 164 ALA A N 1
ATOM 1259 C CA . ALA A 1 164 ? 19.568 -33.157 13.590 1.00 69.88 164 ALA A CA 1
ATOM 1260 C C . ALA A 1 164 ? 18.729 -31.914 13.942 1.00 69.88 164 ALA A C 1
ATOM 1262 O O . ALA A 1 164 ? 17.555 -32.058 14.281 1.00 69.88 164 ALA A O 1
ATOM 1263 N N . SER A 1 165 ? 19.306 -30.709 13.866 1.00 73.75 165 SER A N 1
ATOM 1264 C CA . SER A 1 165 ? 18.635 -29.457 14.253 1.00 73.75 165 SER A CA 1
ATOM 1265 C C . SER A 1 165 ? 18.553 -28.414 13.130 1.00 73.75 165 SER A C 1
ATOM 1267 O O . SER A 1 165 ? 18.638 -27.209 13.371 1.00 73.75 165 SER A O 1
ATOM 1269 N N . SER A 1 166 ? 18.400 -28.859 11.880 1.00 72.12 166 SER A N 1
ATOM 1270 C CA . SER A 1 166 ? 18.306 -27.958 10.722 1.00 72.12 166 SER A CA 1
ATOM 1271 C C . SER A 1 166 ? 16.908 -27.398 10.466 1.00 72.12 166 SER A C 1
ATOM 1273 O O . SER A 1 166 ? 15.893 -27.926 10.925 1.00 72.12 166 SER A O 1
ATOM 1275 N N . THR A 1 167 ? 16.835 -26.314 9.685 1.00 75.56 167 THR A N 1
ATOM 1276 C CA . THR A 1 167 ? 15.590 -26.026 8.962 1.00 75.56 167 THR A CA 1
ATOM 1277 C C . THR A 1 167 ? 15.296 -27.166 8.000 1.00 75.56 167 THR A C 1
ATOM 1279 O O . THR A 1 167 ? 16.233 -27.795 7.516 1.00 75.56 167 THR A O 1
ATOM 1282 N N . ARG A 1 168 ? 14.024 -27.373 7.644 1.00 83.69 168 ARG A N 1
ATOM 1283 C CA . ARG A 1 168 ? 13.635 -28.398 6.668 1.00 83.69 168 ARG A CA 1
ATOM 1284 C C . ARG A 1 168 ? 14.559 -28.360 5.446 1.00 83.69 168 ARG A C 1
ATOM 1286 O O . ARG A 1 168 ? 14.718 -27.289 4.855 1.00 83.69 168 ARG A O 1
ATOM 1293 N N . LEU A 1 169 ? 15.142 -29.511 5.094 1.00 85.69 169 LEU A N 1
ATOM 1294 C CA . LEU A 1 169 ? 15.964 -29.642 3.893 1.00 85.69 169 LEU A CA 1
ATOM 1295 C C . LEU A 1 169 ? 15.149 -29.183 2.680 1.00 85.69 169 LEU A C 1
ATOM 1297 O O . LEU A 1 169 ? 13.992 -29.563 2.494 1.00 85.69 169 LEU A O 1
ATOM 1301 N N . LEU A 1 170 ? 15.745 -28.302 1.888 1.00 88.56 170 LEU A N 1
ATOM 1302 C CA . LEU A 1 170 ? 15.100 -27.630 0.775 1.00 88.56 170 LEU A CA 1
ATOM 1303 C C . LEU A 1 170 ? 15.535 -28.296 -0.526 1.00 88.56 170 LEU A C 1
ATOM 1305 O O . LEU A 1 170 ? 16.719 -28.491 -0.778 1.00 88.56 170 LEU A O 1
ATOM 1309 N N . ARG A 1 171 ? 14.574 -28.595 -1.397 1.00 90.06 171 ARG A N 1
ATOM 1310 C CA . ARG A 1 171 ? 14.864 -28.961 -2.793 1.00 90.06 171 ARG A CA 1
ATOM 1311 C C . ARG A 1 171 ? 15.237 -27.736 -3.632 1.00 90.06 171 ARG A C 1
ATOM 1313 O O . ARG A 1 171 ? 16.062 -27.820 -4.533 1.00 90.06 171 ARG A O 1
ATOM 1320 N N . ARG A 1 172 ? 14.614 -26.602 -3.318 1.00 91.69 172 ARG A N 1
ATOM 1321 C CA . ARG A 1 172 ? 14.790 -25.311 -3.979 1.00 91.69 172 ARG A CA 1
ATOM 1322 C C . ARG A 1 172 ? 14.690 -24.210 -2.934 1.00 91.69 172 ARG A C 1
ATOM 1324 O O . ARG A 1 172 ? 13.856 -24.287 -2.033 1.00 91.69 172 ARG A O 1
ATOM 1331 N N . PHE A 1 173 ? 15.516 -23.181 -3.061 1.00 92.12 173 PHE A N 1
ATOM 1332 C CA . PHE A 1 173 ? 15.386 -21.985 -2.239 1.00 92.12 173 PHE A CA 1
ATOM 1333 C C . PHE A 1 173 ? 14.341 -21.023 -2.816 1.00 92.12 173 PHE A C 1
ATOM 1335 O O . PHE A 1 173 ? 14.340 -20.754 -4.017 1.00 92.12 173 PHE A O 1
ATOM 1342 N N . SER A 1 174 ? 13.511 -20.461 -1.934 1.00 86.44 174 SER A N 1
ATOM 1343 C CA . SER A 1 174 ? 12.752 -19.241 -2.205 1.00 86.44 174 SER A CA 1
ATOM 1344 C C . SER A 1 174 ? 12.628 -18.388 -0.949 1.00 86.44 174 SER A C 1
ATOM 1346 O O . SER A 1 174 ? 12.174 -18.872 0.094 1.00 86.44 174 SER A O 1
ATOM 1348 N N . ALA A 1 175 ? 12.983 -17.104 -1.042 1.00 83.56 175 ALA A N 1
ATOM 1349 C CA . ALA A 1 175 ? 12.836 -16.169 0.070 1.00 83.56 175 ALA A CA 1
ATOM 1350 C C . ALA A 1 175 ? 11.371 -16.036 0.527 1.00 83.56 175 ALA A C 1
ATOM 1352 O O . ALA A 1 175 ? 11.094 -15.980 1.727 1.00 83.56 175 ALA A O 1
ATOM 1353 N N . ALA A 1 176 ? 10.425 -16.043 -0.417 1.00 72.06 176 ALA A N 1
ATOM 1354 C CA . ALA A 1 176 ? 8.998 -15.951 -0.123 1.00 72.06 176 ALA A CA 1
ATOM 1355 C C . ALA A 1 176 ? 8.489 -17.178 0.650 1.00 72.06 176 ALA A C 1
ATOM 1357 O O . ALA A 1 176 ? 7.734 -17.038 1.616 1.00 72.06 176 ALA A O 1
ATOM 1358 N N . GLU A 1 177 ? 8.924 -18.381 0.264 1.00 80.56 177 GLU A N 1
ATOM 1359 C CA . GLU A 1 177 ? 8.557 -19.605 0.976 1.00 80.56 177 GLU A CA 1
ATOM 1360 C C . GLU A 1 177 ? 9.210 -19.684 2.359 1.00 80.56 177 GLU A C 1
ATOM 1362 O O . GLU A 1 177 ? 8.531 -20.013 3.332 1.00 80.56 177 GLU A O 1
ATOM 1367 N N . CYS A 1 178 ? 10.486 -19.303 2.478 1.00 84.88 178 CYS A N 1
ATOM 1368 C CA . CYS A 1 178 ? 11.163 -19.233 3.773 1.00 84.88 178 CYS A CA 1
ATOM 1369 C C . CYS A 1 178 ? 10.445 -18.266 4.721 1.00 84.88 178 CYS A C 1
ATOM 1371 O O . CYS A 1 178 ? 10.219 -18.599 5.881 1.00 84.88 178 CYS A O 1
ATOM 1373 N N . LEU A 1 179 ? 10.010 -17.100 4.235 1.00 75.88 179 LEU A N 1
ATOM 1374 C CA . LEU A 1 179 ? 9.231 -16.165 5.043 1.00 75.88 179 LEU A CA 1
ATOM 1375 C C . LEU A 1 179 ? 7.871 -16.742 5.455 1.00 75.88 179 LEU A C 1
ATOM 1377 O O . LEU A 1 179 ? 7.438 -16.548 6.588 1.00 75.88 179 LEU A O 1
ATOM 1381 N N . ARG A 1 180 ? 7.189 -17.461 4.558 1.00 72.25 180 ARG A N 1
ATOM 1382 C CA . ARG A 1 180 ? 5.911 -18.117 4.867 1.00 72.25 180 ARG A CA 1
ATOM 1383 C C . ARG A 1 180 ? 6.070 -19.181 5.955 1.00 72.25 180 ARG A C 1
ATOM 1385 O O . ARG A 1 180 ? 5.211 -19.283 6.825 1.00 72.25 180 ARG A O 1
ATOM 1392 N N . LEU A 1 181 ? 7.130 -19.983 5.880 1.00 78.69 181 LEU A N 1
ATOM 1393 C CA . LEU A 1 181 ? 7.380 -21.095 6.799 1.00 78.69 181 LEU A CA 1
ATOM 1394 C C . LEU A 1 181 ? 7.941 -20.633 8.147 1.00 78.69 181 LEU A C 1
ATOM 1396 O O . LEU A 1 181 ? 7.560 -21.169 9.183 1.00 78.69 181 LEU A O 1
ATOM 1400 N N . TYR A 1 182 ? 8.838 -19.647 8.136 1.00 79.38 182 TYR A N 1
ATOM 1401 C CA . TYR A 1 182 ? 9.619 -19.258 9.313 1.00 79.38 182 TYR A CA 1
ATOM 1402 C C . TYR A 1 182 ? 9.235 -17.883 9.881 1.00 79.38 182 TYR A C 1
ATOM 1404 O O . TYR A 1 182 ? 9.720 -17.500 10.948 1.00 79.38 182 TYR A O 1
ATOM 1412 N N . GLY A 1 183 ? 8.338 -17.147 9.218 1.00 73.38 183 GLY A N 1
ATOM 1413 C CA . GLY A 1 183 ? 7.811 -15.867 9.686 1.00 73.38 183 GLY A CA 1
ATOM 1414 C C . GLY A 1 183 ? 8.919 -14.859 9.989 1.00 73.38 183 GLY A C 1
ATOM 1415 O O . GLY A 1 183 ? 9.889 -14.734 9.246 1.00 73.38 183 GLY A O 1
ATOM 1416 N N . ALA A 1 184 ? 8.806 -14.171 11.125 1.00 67.06 184 ALA A N 1
ATOM 1417 C CA . ALA A 1 184 ? 9.771 -13.159 11.561 1.00 67.06 184 ALA A CA 1
ATOM 1418 C C . ALA A 1 184 ? 11.208 -13.686 11.765 1.00 67.06 184 ALA A C 1
ATOM 1420 O O . ALA A 1 184 ? 12.138 -12.887 11.850 1.00 67.06 184 ALA A O 1
ATOM 1421 N N . ARG A 1 185 ? 11.417 -15.011 11.816 1.00 78.50 185 ARG A N 1
ATOM 1422 C CA . ARG A 1 185 ? 12.758 -15.608 11.893 1.00 78.50 185 ARG A CA 1
ATOM 1423 C C . ARG A 1 185 ? 13.513 -15.549 10.562 1.00 78.50 185 ARG A C 1
ATOM 1425 O O . ARG A 1 185 ? 14.713 -15.791 10.550 1.00 78.50 185 ARG A O 1
ATOM 1432 N N . PHE A 1 186 ? 12.849 -15.246 9.445 1.00 80.69 186 PHE A N 1
ATOM 1433 C CA . PHE A 1 186 ? 13.503 -15.096 8.147 1.00 80.69 186 PHE A CA 1
ATOM 1434 C C . PHE A 1 186 ? 13.551 -13.6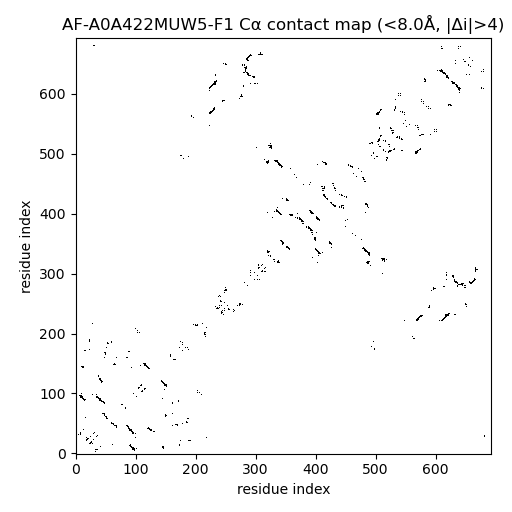29 7.701 1.00 80.69 186 PHE A C 1
ATOM 1436 O O . PHE A 1 186 ? 12.525 -12.975 7.526 1.00 80.69 186 PHE A O 1
ATOM 1443 N N . ALA A 1 187 ? 14.762 -13.135 7.448 1.00 72.06 187 ALA A N 1
ATOM 1444 C CA . ALA A 1 187 ? 15.046 -11.796 6.948 1.00 72.06 187 ALA A CA 1
ATOM 1445 C C . ALA A 1 187 ? 15.649 -11.869 5.536 1.00 72.06 187 ALA A C 1
ATOM 1447 O O . ALA A 1 187 ? 16.869 -11.918 5.344 1.00 72.06 187 ALA A O 1
ATOM 1448 N N . GLY A 1 188 ? 14.772 -11.892 4.531 1.00 69.19 188 GLY A N 1
ATOM 1449 C CA . GLY A 1 188 ? 15.154 -11.871 3.123 1.00 69.19 188 GLY A CA 1
ATOM 1450 C C . GLY A 1 188 ? 15.596 -10.478 2.689 1.00 69.19 188 GLY A C 1
ATOM 1451 O O . GLY A 1 188 ? 14.791 -9.723 2.158 1.00 69.19 188 GLY A O 1
ATOM 1452 N N . PHE A 1 189 ? 16.869 -10.151 2.897 1.00 65.62 189 PHE A N 1
ATOM 1453 C CA . PHE A 1 189 ? 17.483 -8.941 2.352 1.00 65.62 189 PHE A CA 1
ATOM 1454 C C . PHE A 1 189 ? 18.546 -9.309 1.316 1.00 65.62 189 PHE A C 1
ATOM 1456 O O . PHE A 1 189 ? 19.241 -10.316 1.501 1.00 65.62 189 PHE A O 1
ATOM 1463 N N . PRO A 1 190 ? 18.702 -8.505 0.252 1.00 67.00 190 PRO A N 1
ATOM 1464 C CA . PRO A 1 190 ? 19.870 -8.585 -0.606 1.00 67.00 190 PRO A CA 1
ATOM 1465 C C . PRO A 1 190 ? 21.155 -8.554 0.223 1.00 67.00 190 PRO A C 1
ATOM 1467 O O . PRO A 1 190 ? 21.294 -7.744 1.142 1.00 67.00 190 PRO A O 1
ATOM 1470 N N . ALA A 1 191 ? 22.091 -9.454 -0.075 1.00 66.25 191 ALA A N 1
ATOM 1471 C CA . ALA A 1 191 ? 23.298 -9.641 0.734 1.00 66.25 191 ALA A CA 1
ATOM 1472 C C . ALA A 1 191 ? 24.119 -8.352 0.819 1.00 66.25 191 ALA A C 1
ATOM 1474 O O . ALA A 1 191 ? 24.589 -7.972 1.885 1.00 66.25 191 ALA A O 1
ATOM 1475 N N . HIS A 1 192 ? 24.159 -7.608 -0.273 1.00 58.31 192 HIS A N 1
ATOM 1476 C CA . HIS A 1 192 ? 24.873 -6.352 -0.357 1.00 58.31 192 HIS A CA 1
ATOM 1477 C C . HIS A 1 192 ? 24.328 -5.216 0.518 1.00 58.31 192 HIS A C 1
ATOM 1479 O O . HIS A 1 192 ? 25.070 -4.296 0.849 1.00 58.31 192 HIS A O 1
ATOM 1485 N N . LEU A 1 193 ? 23.049 -5.263 0.913 1.00 56.81 193 LEU A N 1
ATOM 1486 C CA . LEU A 1 193 ? 22.481 -4.292 1.853 1.00 56.81 193 LEU A CA 1
ATOM 1487 C C . LEU A 1 193 ? 22.892 -4.588 3.298 1.00 56.81 193 LEU A C 1
ATOM 1489 O O . LEU A 1 193 ? 22.774 -3.715 4.152 1.00 56.81 193 LEU A O 1
ATOM 1493 N N . ARG A 1 194 ? 23.364 -5.808 3.581 1.00 58.09 194 ARG A N 1
ATOM 1494 C CA . ARG A 1 194 ? 23.790 -6.229 4.921 1.00 58.09 194 ARG A CA 1
ATOM 1495 C C . ARG A 1 194 ? 25.263 -5.906 5.215 1.00 58.09 194 ARG A C 1
ATOM 1497 O O . ARG A 1 194 ? 25.613 -5.842 6.385 1.00 58.09 194 ARG A O 1
ATOM 1504 N N . TYR A 1 195 ? 26.091 -5.666 4.189 1.00 56.66 195 TYR A N 1
ATOM 1505 C CA . TYR A 1 195 ? 27.563 -5.610 4.302 1.00 56.66 195 TYR A CA 1
ATOM 1506 C C . TYR A 1 195 ? 28.213 -4.441 3.528 1.00 56.66 195 TYR A C 1
ATOM 1508 O O . TYR A 1 195 ? 29.321 -4.558 3.008 1.00 56.66 195 TYR A O 1
ATOM 1516 N N . ALA A 1 196 ? 27.518 -3.304 3.409 1.00 57.97 196 ALA A N 1
ATOM 1517 C CA . ALA A 1 196 ? 27.799 -2.296 2.381 1.00 57.97 196 ALA A CA 1
ATOM 1518 C C . ALA A 1 196 ? 29.220 -1.691 2.374 1.00 57.97 196 ALA A C 1
ATOM 1520 O O . ALA A 1 196 ? 29.696 -1.372 1.293 1.00 57.97 196 ALA A O 1
ATOM 1521 N N . VAL A 1 197 ? 29.905 -1.526 3.514 1.00 56.72 197 VAL A N 1
ATOM 1522 C CA . VAL A 1 197 ? 31.238 -0.877 3.562 1.00 56.72 197 VAL A CA 1
ATOM 1523 C C . VAL A 1 197 ? 32.374 -1.863 3.271 1.00 56.72 197 VAL A C 1
ATOM 1525 O O . VAL A 1 197 ? 33.200 -1.619 2.398 1.00 56.72 197 VAL A O 1
ATOM 1528 N N . GLU A 1 198 ? 32.396 -3.011 3.945 1.00 64.81 198 GLU A N 1
ATOM 1529 C CA . GLU A 1 198 ? 33.456 -4.016 3.777 1.00 64.81 198 GLU A CA 1
ATOM 1530 C C . GLU A 1 198 ? 33.401 -4.666 2.387 1.00 64.81 198 GLU A C 1
ATOM 1532 O O . GLU A 1 198 ? 34.423 -4.790 1.706 1.00 64.81 198 GLU A O 1
ATOM 1537 N N . MET A 1 199 ? 32.189 -4.998 1.921 1.00 67.50 199 MET A N 1
ATOM 1538 C CA . MET A 1 199 ? 31.966 -5.552 0.584 1.00 67.50 199 MET A CA 1
ATOM 1539 C C . MET A 1 199 ? 32.381 -4.555 -0.500 1.00 67.50 199 MET A C 1
ATOM 1541 O O . MET A 1 199 ? 32.977 -4.930 -1.508 1.00 67.50 199 MET A O 1
ATOM 1545 N N . ARG A 1 200 ? 32.099 -3.266 -0.289 1.00 63.78 200 ARG A N 1
ATOM 1546 C CA . ARG A 1 200 ? 32.500 -2.187 -1.188 1.00 63.78 200 ARG A CA 1
ATOM 1547 C C . ARG A 1 200 ? 34.018 -2.144 -1.356 1.00 63.78 200 ARG A C 1
ATOM 1549 O O . ARG A 1 200 ? 34.509 -2.237 -2.482 1.00 63.78 200 ARG A O 1
ATOM 1556 N N . ASP A 1 201 ? 34.754 -2.037 -0.258 1.00 69.19 201 ASP A N 1
ATOM 1557 C CA . ASP A 1 201 ? 36.212 -1.919 -0.300 1.00 69.19 201 ASP A CA 1
ATOM 1558 C C . ASP A 1 201 ? 36.853 -3.174 -0.916 1.00 69.19 201 ASP A C 1
ATOM 1560 O O . ASP A 1 201 ? 37.868 -3.090 -1.611 1.00 69.19 201 ASP A O 1
ATOM 1564 N N . ALA A 1 202 ? 36.249 -4.347 -0.700 1.00 71.62 202 ALA A N 1
ATOM 1565 C CA . ALA A 1 202 ? 36.672 -5.600 -1.315 1.00 71.62 202 ALA A CA 1
ATOM 1566 C C . ALA A 1 202 ? 36.435 -5.647 -2.831 1.00 71.62 202 ALA A C 1
ATOM 1568 O O . ALA A 1 202 ? 37.346 -6.024 -3.569 1.00 71.62 202 ALA A O 1
ATOM 1569 N N . LEU A 1 203 ? 35.270 -5.207 -3.314 1.00 71.31 203 LEU A N 1
ATOM 1570 C CA . LEU A 1 203 ? 34.973 -5.132 -4.750 1.00 71.31 203 LEU A CA 1
ATOM 1571 C C . LEU A 1 203 ? 35.891 -4.152 -5.483 1.00 71.31 203 LEU A C 1
ATOM 1573 O O . LEU A 1 203 ? 36.294 -4.424 -6.608 1.00 71.31 203 LEU A O 1
ATOM 1577 N N . GLN A 1 204 ? 36.269 -3.046 -4.839 1.00 69.88 204 GLN A N 1
ATOM 1578 C CA . GLN A 1 204 ? 37.178 -2.040 -5.404 1.00 69.88 204 GLN A CA 1
ATOM 1579 C C . GLN A 1 204 ? 38.567 -2.604 -5.736 1.00 69.88 204 GLN A C 1
ATOM 1581 O O . GLN A 1 204 ? 39.270 -2.074 -6.594 1.00 69.88 204 GLN A O 1
ATOM 1586 N N . ARG A 1 205 ? 38.969 -3.686 -5.057 1.00 72.19 205 ARG A N 1
ATOM 1587 C CA . ARG A 1 205 ? 40.231 -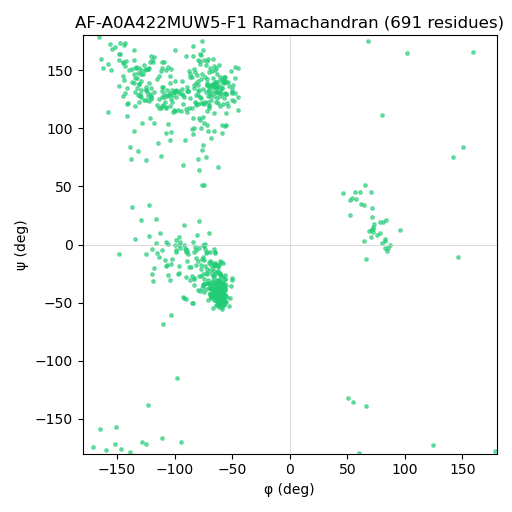4.395 -5.309 1.00 72.19 205 ARG A CA 1
ATOM 1588 C C . ARG A 1 205 ? 40.147 -5.365 -6.489 1.00 72.19 205 ARG A C 1
ATOM 1590 O O . ARG A 1 205 ? 41.183 -5.851 -6.936 1.00 72.19 205 ARG A O 1
ATOM 1597 N N . VAL A 1 206 ? 38.949 -5.658 -6.998 1.00 72.25 206 VAL A N 1
ATOM 1598 C CA . VAL A 1 206 ? 38.762 -6.497 -8.184 1.00 72.25 206 VAL A CA 1
ATOM 1599 C C . VAL A 1 206 ? 39.047 -5.652 -9.426 1.00 72.25 206 VAL A C 1
ATOM 1601 O O . VAL A 1 206 ? 38.274 -4.766 -9.786 1.00 72.25 206 VAL A O 1
ATOM 1604 N N . THR A 1 207 ? 40.163 -5.928 -10.101 1.00 62.66 207 THR A N 1
ATOM 1605 C CA . THR A 1 207 ? 40.500 -5.287 -11.379 1.00 62.66 207 THR A CA 1
ATOM 1606 C C . THR A 1 207 ? 39.427 -5.591 -12.423 1.00 62.66 207 THR A C 1
ATOM 1608 O O . THR A 1 207 ? 39.026 -6.752 -12.568 1.00 62.66 207 THR A O 1
ATOM 1611 N N . GLU A 1 208 ? 38.987 -4.550 -13.139 1.00 64.06 208 GLU A N 1
ATOM 1612 C CA . GLU A 1 208 ? 37.939 -4.619 -14.174 1.00 64.06 208 GLU A CA 1
ATOM 1613 C C . GLU A 1 208 ? 36.577 -5.080 -13.634 1.00 64.06 208 GLU A C 1
ATOM 1615 O O . GLU A 1 208 ? 35.832 -5.783 -14.312 1.00 64.06 208 GLU A O 1
ATOM 1620 N N . CYS A 1 209 ? 36.252 -4.694 -12.396 1.00 62.38 209 CYS A N 1
ATOM 1621 C CA . CYS A 1 209 ? 34.914 -4.861 -11.842 1.00 62.38 209 CYS A CA 1
ATOM 1622 C C . CYS A 1 209 ? 33.862 -4.337 -12.848 1.00 62.38 209 CYS A C 1
ATOM 1624 O O . CYS A 1 209 ? 33.949 -3.173 -13.245 1.00 62.38 209 CYS A O 1
ATOM 1626 N N . PRO A 1 210 ? 32.880 -5.164 -13.261 1.00 58.44 210 PRO A N 1
ATOM 1627 C CA . PRO A 1 210 ? 31.840 -4.752 -14.208 1.00 58.44 210 PRO A CA 1
ATOM 1628 C C . PRO A 1 210 ? 30.916 -3.670 -13.636 1.00 58.44 210 PRO A C 1
ATOM 1630 O O . PRO A 1 210 ? 30.207 -2.977 -14.358 1.00 58.44 210 PRO A O 1
ATOM 1633 N N . PHE A 1 211 ? 30.927 -3.520 -12.313 1.00 59.03 211 PHE A N 1
ATOM 1634 C CA . PHE A 1 211 ? 30.203 -2.487 -11.595 1.00 59.03 211 PHE A CA 1
ATOM 1635 C C . PHE A 1 211 ? 31.088 -1.233 -11.499 1.00 59.03 211 PHE A C 1
ATOM 1637 O O . PHE A 1 211 ? 32.264 -1.354 -11.155 1.00 59.03 211 PHE A O 1
ATOM 1644 N N . ASP A 1 212 ? 30.523 -0.062 -11.817 1.00 52.09 212 ASP A N 1
ATOM 1645 C CA . ASP A 1 212 ? 31.205 1.243 -11.925 1.00 52.09 212 ASP A CA 1
ATOM 1646 C C . ASP A 1 212 ? 32.188 1.542 -10.762 1.00 52.09 212 ASP A C 1
ATOM 1648 O O . ASP A 1 212 ? 32.018 1.076 -9.635 1.00 52.09 212 ASP A O 1
ATOM 1652 N N . VAL A 1 213 ? 33.225 2.346 -11.032 1.00 41.06 213 VAL A N 1
ATOM 1653 C CA . VAL A 1 213 ? 34.483 2.478 -10.251 1.00 41.06 213 VAL A CA 1
ATOM 1654 C C . VAL A 1 213 ? 34.304 3.037 -8.824 1.00 41.06 213 VAL A C 1
ATOM 1656 O O . VAL A 1 213 ? 35.233 3.039 -8.012 1.00 41.06 213 VAL A O 1
ATOM 1659 N N . GLY A 1 214 ? 33.102 3.487 -8.475 1.00 41.53 214 GLY A N 1
ATOM 1660 C CA . GLY A 1 214 ? 32.676 3.669 -7.092 1.00 41.53 214 GLY A CA 1
ATOM 1661 C C . GLY A 1 214 ? 32.010 2.386 -6.620 1.00 41.53 214 GLY A C 1
ATOM 1662 O O . GLY A 1 214 ? 30.813 2.215 -6.798 1.00 41.53 214 GLY A O 1
ATOM 1663 N N . CYS A 1 215 ? 32.776 1.468 -6.050 1.00 32.34 215 CYS A N 1
ATOM 1664 C CA . CYS A 1 215 ? 32.253 0.203 -5.556 1.00 32.34 215 CYS A CA 1
ATOM 1665 C C . CYS A 1 215 ? 31.032 0.370 -4.625 1.00 32.34 215 CYS A C 1
ATOM 1667 O O . CYS A 1 215 ? 30.889 1.333 -3.865 1.00 32.34 215 CYS A O 1
ATOM 1669 N N . GLY A 1 216 ? 30.169 -0.644 -4.678 1.00 35.16 216 GLY A N 1
ATOM 1670 C CA . GLY A 1 216 ? 29.034 -0.845 -3.789 1.00 35.16 216 GLY A CA 1
ATOM 1671 C C . GLY A 1 216 ? 27.834 -1.397 -4.548 1.00 35.16 216 GLY A C 1
ATOM 1672 O O . GLY A 1 216 ? 26.873 -0.675 -4.761 1.00 35.16 216 GLY A O 1
ATOM 1673 N N . VAL A 1 217 ? 27.827 -2.686 -4.921 1.00 40.16 217 VAL A N 1
ATOM 1674 C CA . VAL A 1 217 ? 26.697 -3.299 -5.673 1.00 40.16 217 VAL A CA 1
ATOM 1675 C C . VAL A 1 217 ? 26.469 -2.587 -7.034 1.00 40.16 217 VAL A C 1
ATOM 1677 O O . VAL A 1 217 ? 27.210 -1.645 -7.309 1.00 40.16 217 VAL A O 1
ATOM 1680 N N . PRO A 1 218 ? 25.512 -2.902 -7.940 1.00 44.56 218 PRO A N 1
ATOM 1681 C CA . PRO A 1 218 ? 25.079 -1.843 -8.838 1.00 44.56 218 PRO A CA 1
ATOM 1682 C C . PRO A 1 218 ? 24.404 -0.832 -7.920 1.00 44.56 218 PRO A C 1
ATOM 1684 O O . PRO A 1 218 ? 23.274 -1.039 -7.473 1.00 44.56 218 PRO A O 1
ATOM 1687 N N . LEU A 1 219 ? 25.158 0.207 -7.549 1.00 42.50 219 LEU A N 1
ATOM 1688 C CA . LEU A 1 219 ? 24.821 1.127 -6.465 1.00 42.50 219 LEU A CA 1
ATOM 1689 C C . LEU A 1 219 ? 23.387 1.668 -6.602 1.00 42.50 219 LEU A C 1
ATOM 1691 O O . LEU A 1 219 ? 22.766 2.025 -5.596 1.00 42.50 219 LEU A O 1
ATOM 1695 N N . HIS A 1 220 ? 22.849 1.774 -7.827 1.00 48.69 220 HIS A N 1
ATOM 1696 C CA . HIS A 1 220 ? 21.593 2.462 -8.128 1.00 48.69 220 HIS A CA 1
ATOM 1697 C C . HIS A 1 220 ? 20.715 1.708 -9.150 1.00 48.69 220 HIS A C 1
ATOM 1699 O O . HIS A 1 220 ? 20.719 2.069 -10.331 1.00 48.69 220 HIS A O 1
ATOM 1705 N N . PRO A 1 221 ? 19.898 0.721 -8.727 1.00 63.19 221 PRO A N 1
ATOM 1706 C CA . PRO A 1 221 ? 18.788 0.244 -9.548 1.00 63.19 221 PRO A CA 1
ATOM 1707 C C . PRO A 1 221 ? 17.933 1.435 -9.976 1.00 63.19 221 PRO A C 1
ATOM 1709 O O . PRO A 1 221 ? 17.676 2.344 -9.174 1.00 63.19 221 PRO A O 1
ATOM 1712 N N . LYS A 1 222 ? 17.528 1.470 -11.249 1.00 78.88 222 LYS A N 1
ATOM 1713 C CA . LYS A 1 222 ? 16.693 2.569 -11.733 1.00 78.88 222 LYS A CA 1
ATOM 1714 C C . LYS A 1 222 ? 15.361 2.546 -10.975 1.00 78.88 222 LYS A C 1
ATOM 1716 O O . LYS A 1 222 ? 14.813 1.466 -10.761 1.00 78.88 222 LYS A O 1
ATOM 1721 N N . PRO A 1 223 ? 14.839 3.703 -10.544 1.00 89.19 223 PRO A N 1
ATOM 1722 C CA . PRO A 1 223 ? 13.633 3.73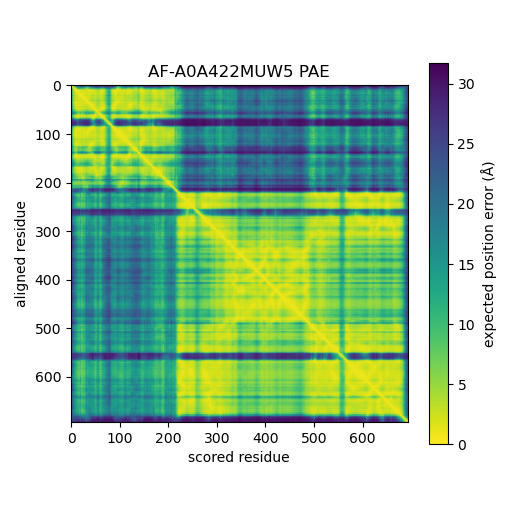4 -9.734 1.00 89.19 223 PRO A CA 1
ATOM 1723 C C . PRO A 1 223 ? 12.435 3.058 -10.401 1.00 89.19 223 PRO A C 1
ATOM 1725 O O . PRO A 1 223 ? 12.186 3.247 -11.593 1.00 89.19 223 PRO A O 1
ATOM 1728 N N . ILE A 1 224 ? 11.648 2.355 -9.592 1.00 94.31 224 ILE A N 1
ATOM 1729 C CA . ILE A 1 224 ? 10.261 2.014 -9.901 1.00 94.31 224 ILE A CA 1
ATOM 1730 C C . ILE A 1 224 ? 9.369 2.962 -9.100 1.00 94.31 224 ILE A C 1
ATOM 1732 O O . ILE A 1 224 ? 9.466 3.012 -7.873 1.00 94.31 224 ILE A O 1
ATOM 1736 N N . VAL A 1 225 ? 8.492 3.710 -9.767 1.00 98.19 225 VAL A N 1
ATOM 1737 C CA . VAL A 1 225 ? 7.572 4.642 -9.107 1.00 98.19 225 VAL A CA 1
ATOM 1738 C C . VAL A 1 225 ? 6.129 4.301 -9.450 1.00 98.19 225 VAL A C 1
ATOM 1740 O O . VAL A 1 225 ? 5.751 4.284 -10.619 1.00 98.19 225 VAL A O 1
ATOM 1743 N N . LEU A 1 226 ? 5.310 4.064 -8.425 1.00 98.56 226 LEU A N 1
ATOM 1744 C CA . LEU A 1 226 ? 3.857 4.040 -8.562 1.00 98.56 226 LEU A CA 1
ATOM 1745 C C . LEU A 1 226 ? 3.303 5.430 -8.266 1.00 98.56 226 LEU A C 1
ATOM 1747 O O . LEU A 1 226 ? 3.469 5.946 -7.160 1.00 98.56 226 LEU A O 1
ATOM 1751 N N . PHE A 1 227 ? 2.618 6.017 -9.238 1.00 98.69 227 PHE A N 1
ATOM 1752 C CA . PHE A 1 227 ? 1.865 7.252 -9.086 1.00 98.69 227 PHE A CA 1
ATOM 1753 C C . PHE A 1 227 ? 0.376 6.903 -8.998 1.00 98.69 227 PHE A C 1
ATOM 1755 O O . PHE A 1 227 ? -0.283 6.676 -10.012 1.00 98.69 227 PHE A O 1
ATOM 1762 N N . ILE A 1 228 ? -0.133 6.816 -7.768 1.00 98.44 228 ILE A N 1
ATOM 1763 C CA . ILE A 1 228 ? -1.511 6.422 -7.468 1.00 98.44 228 ILE A CA 1
ATOM 1764 C C . ILE A 1 228 ? -2.352 7.682 -7.274 1.00 98.44 228 ILE A C 1
ATOM 1766 O O . ILE A 1 228 ? -2.134 8.459 -6.337 1.00 98.44 228 ILE A O 1
ATOM 1770 N N . ILE A 1 229 ? -3.323 7.872 -8.158 1.00 98.12 229 ILE A N 1
ATOM 1771 C CA . ILE A 1 229 ? -4.314 8.941 -8.070 1.00 98.12 229 ILE A CA 1
ATOM 1772 C C . ILE A 1 229 ? -5.592 8.323 -7.493 1.00 98.12 229 ILE A C 1
ATOM 1774 O O . ILE A 1 229 ? -6.181 7.438 -8.103 1.00 98.12 229 ILE A O 1
ATOM 1778 N N . ASP A 1 230 ? -5.987 8.748 -6.296 1.00 97.19 230 ASP A N 1
ATOM 1779 C CA . ASP A 1 230 ? -7.124 8.170 -5.571 1.00 97.19 230 ASP A CA 1
ATOM 1780 C C . ASP A 1 230 ? -8.447 8.544 -6.262 1.00 97.19 230 ASP A C 1
ATOM 1782 O O . ASP A 1 230 ? -8.643 9.723 -6.573 1.00 97.19 230 ASP A O 1
ATOM 1786 N N . GLY A 1 231 ? -9.341 7.580 -6.501 1.00 96.12 231 GLY A N 1
ATOM 1787 C CA . GLY A 1 231 ? -10.706 7.843 -6.995 1.00 96.12 231 GLY A CA 1
ATOM 1788 C C . GLY A 1 231 ? -10.807 8.463 -8.399 1.00 96.12 231 GLY A C 1
ATOM 1789 O O . GLY A 1 231 ? -11.683 9.295 -8.658 1.00 96.12 231 GLY A O 1
ATOM 1790 N N . VAL A 1 232 ? -9.898 8.108 -9.316 1.00 96.94 232 VAL A N 1
ATOM 1791 C CA . VAL A 1 232 ? -9.879 8.648 -10.694 1.00 96.94 232 VAL A CA 1
ATOM 1792 C C . VAL A 1 232 ? -11.154 8.325 -11.451 1.00 96.94 232 VAL A C 1
ATOM 1794 O O . VAL A 1 232 ? -11.760 9.243 -12.004 1.00 96.94 232 VAL A O 1
ATOM 1797 N N . GLY A 1 233 ? -11.524 7.040 -11.484 1.00 94.88 233 GLY A N 1
ATOM 1798 C CA . GLY A 1 233 ? -12.535 6.539 -12.406 1.00 94.88 233 GLY A CA 1
ATOM 1799 C C . GLY A 1 233 ? -13.865 7.266 -12.250 1.00 94.88 233 GLY A C 1
ATOM 1800 O O . GLY A 1 233 ? -14.287 7.606 -11.137 1.00 94.88 233 GLY A O 1
ATOM 1801 N N . ASP A 1 234 ? -14.496 7.557 -13.381 1.00 96.94 234 ASP A N 1
ATOM 1802 C CA . ASP A 1 234 ? -15.752 8.290 -13.440 1.00 96.94 234 ASP A CA 1
ATOM 1803 C C . ASP A 1 234 ? -16.637 7.829 -14.610 1.00 96.94 234 ASP A C 1
ATOM 1805 O O . ASP A 1 234 ? -16.240 7.044 -15.473 1.00 96.94 234 ASP A O 1
ATOM 1809 N N . ALA A 1 235 ? -17.856 8.357 -14.643 1.00 93.69 235 ALA A N 1
ATOM 1810 C CA . ALA A 1 235 ? -18.779 8.233 -15.755 1.00 93.69 235 ALA A CA 1
ATOM 1811 C C . ALA A 1 235 ? -18.512 9.297 -16.834 1.00 93.69 235 ALA A C 1
ATOM 1813 O O . ALA A 1 235 ? -17.754 10.251 -16.646 1.00 93.69 235 ALA A O 1
ATOM 1814 N N . THR A 1 236 ? -19.178 9.143 -17.979 1.00 93.31 236 THR A N 1
ATOM 1815 C CA . THR A 1 236 ? -19.222 10.186 -19.014 1.00 93.31 236 THR A CA 1
ATOM 1816 C C . THR A 1 236 ? -20.363 11.165 -18.751 1.00 93.31 236 THR A C 1
ATOM 1818 O O . THR A 1 236 ? -21.433 10.763 -18.295 1.00 93.31 236 THR A O 1
ATOM 1821 N N . TYR A 1 237 ? -20.134 12.441 -19.060 1.00 91.44 237 TYR A N 1
ATOM 1822 C CA . TYR A 1 237 ? -21.083 13.530 -18.819 1.00 91.44 237 TYR A CA 1
ATOM 1823 C C . TYR A 1 237 ? -21.381 14.292 -20.112 1.00 91.44 237 TYR A C 1
ATOM 1825 O O . TYR A 1 237 ? -20.458 14.631 -20.861 1.00 91.44 237 TYR A O 1
ATOM 1833 N N . ALA A 1 238 ? -22.655 14.594 -20.372 1.00 88.56 238 ALA A N 1
ATOM 1834 C CA . ALA A 1 238 ? -23.084 15.294 -21.586 1.00 88.56 238 ALA A CA 1
ATOM 1835 C C . ALA A 1 238 ? -22.510 16.721 -21.645 1.00 88.56 238 ALA A C 1
ATOM 1837 O O . ALA A 1 238 ? -22.019 17.157 -22.685 1.00 88.56 238 ALA A O 1
ATOM 1838 N N . GLU A 1 239 ? -22.461 17.413 -20.506 1.00 87.00 239 GLU A N 1
ATOM 1839 C CA . GLU A 1 239 ? -21.854 18.737 -20.318 1.00 87.00 239 GLU A CA 1
ATOM 1840 C C . GLU A 1 239 ? -20.336 18.766 -20.552 1.00 87.00 239 GLU A C 1
ATOM 1842 O O . GLU A 1 239 ? -19.762 19.830 -20.780 1.00 87.00 239 GLU A O 1
ATOM 1847 N N . LEU A 1 240 ? -19.682 17.601 -20.530 1.00 91.19 240 LEU A N 1
ATOM 1848 C CA . LEU A 1 240 ? -18.278 17.438 -20.898 1.00 91.19 240 LEU A CA 1
ATOM 1849 C C . LEU A 1 240 ? -18.118 16.989 -22.354 1.00 91.19 240 LEU A C 1
ATOM 1851 O O . LEU A 1 240 ? -17.000 16.702 -22.780 1.00 91.19 240 LEU A O 1
ATOM 1855 N N . GLY A 1 241 ? -19.196 16.927 -23.138 1.00 89.69 241 GLY A N 1
ATOM 1856 C CA . GLY A 1 241 ? -19.183 16.377 -24.491 1.00 89.69 241 GLY A CA 1
ATOM 1857 C C . GLY A 1 241 ? -18.993 14.861 -24.490 1.00 89.69 241 GLY A C 1
ATOM 1858 O O . GLY A 1 241 ? -18.160 14.343 -25.238 1.00 89.69 241 GLY A O 1
ATOM 1859 N N . HIS A 1 242 ? -19.727 14.178 -23.604 1.00 91.44 242 HIS A N 1
ATOM 1860 C CA . HIS A 1 242 ? -19.713 12.724 -23.400 1.00 91.44 242 HIS A CA 1
ATOM 1861 C C . HIS A 1 242 ? -18.330 12.178 -23.073 1.00 91.44 242 HIS A C 1
ATOM 1863 O O . HIS A 1 242 ? -17.896 11.168 -23.628 1.00 91.44 242 HIS A O 1
ATOM 1869 N N . ARG A 1 243 ? -17.629 12.870 -22.175 1.00 94.25 243 ARG A N 1
ATOM 1870 C CA . ARG A 1 243 ? -16.302 12.506 -21.663 1.00 94.25 243 ARG A CA 1
ATOM 1871 C C . ARG A 1 243 ? -16.330 12.337 -20.152 1.00 94.25 243 ARG A C 1
ATOM 1873 O O . ARG A 1 243 ? -17.196 12.913 -19.489 1.00 94.25 243 ARG A O 1
ATOM 1880 N N . THR A 1 244 ? -15.385 11.574 -19.621 1.00 96.75 244 THR A N 1
ATOM 1881 C CA . THR A 1 244 ? -15.073 11.575 -18.185 1.00 96.75 244 THR A CA 1
ATOM 1882 C C . THR A 1 244 ? -14.254 12.825 -17.818 1.00 96.75 244 THR A C 1
ATOM 1884 O O . THR A 1 244 ? -13.664 13.465 -18.698 1.00 96.75 244 THR A O 1
ATOM 1887 N N . PRO A 1 245 ? -14.158 13.207 -16.531 1.00 97.50 245 PRO A N 1
ATOM 1888 C CA . PRO A 1 245 ? -13.246 14.262 -16.094 1.00 97.50 245 PRO A CA 1
ATOM 1889 C C . PRO A 1 245 ? -11.779 13.968 -16.440 1.00 97.50 245 PRO A C 1
ATOM 1891 O O . PRO A 1 245 ? -11.042 14.888 -16.794 1.00 97.50 245 PRO A O 1
ATOM 1894 N N . LEU A 1 246 ? -11.353 12.699 -16.388 1.00 98.31 246 LEU A N 1
ATOM 1895 C CA . LEU A 1 246 ? -10.001 12.307 -16.789 1.00 98.31 246 LEU A CA 1
ATOM 1896 C C . LEU A 1 246 ? -9.779 12.524 -18.288 1.00 98.31 246 LEU A C 1
ATOM 1898 O O . LEU A 1 246 ? -8.771 13.106 -18.667 1.00 98.31 246 LEU A O 1
ATOM 1902 N N . GLU A 1 247 ? -10.730 12.137 -19.135 1.00 97.56 247 GLU A N 1
ATOM 1903 C CA . GLU A 1 247 ? -10.655 12.347 -20.585 1.00 97.56 247 GLU A CA 1
ATOM 1904 C C . GLU A 1 247 ? -10.567 13.821 -20.972 1.00 97.56 247 GLU A C 1
ATOM 1906 O O . GLU A 1 247 ? -9.839 14.179 -21.897 1.00 97.56 247 GLU A O 1
ATOM 1911 N N . VAL A 1 248 ? -11.272 14.691 -20.244 1.00 96.94 248 VAL A N 1
ATOM 1912 C CA . VAL A 1 248 ? -11.154 16.143 -20.411 1.00 96.94 248 VAL A CA 1
ATOM 1913 C C . VAL A 1 248 ? -9.724 16.602 -20.138 1.00 96.94 248 VAL A C 1
ATOM 1915 O O . VAL A 1 248 ? -9.138 17.277 -20.980 1.00 96.94 248 VAL A O 1
ATOM 1918 N N . VAL A 1 249 ? -9.146 16.218 -18.996 1.00 98.06 249 VAL A N 1
ATOM 1919 C CA . VAL A 1 249 ? -7.780 16.617 -18.615 1.00 98.06 249 VAL A CA 1
ATOM 1920 C C . VAL A 1 249 ? -6.729 15.992 -19.532 1.00 98.06 249 VAL A C 1
ATOM 1922 O O . VAL A 1 249 ? -5.750 16.651 -19.881 1.00 98.06 249 VAL A O 1
ATOM 1925 N N . ALA A 1 250 ? -6.950 14.757 -19.977 1.00 97.75 250 ALA A N 1
ATOM 1926 C CA . ALA A 1 250 ? -6.116 14.081 -20.960 1.00 97.75 250 ALA A CA 1
ATOM 1927 C C . ALA A 1 250 ? -6.174 14.752 -22.342 1.00 97.75 250 ALA A C 1
ATOM 1929 O O . ALA A 1 250 ? -5.270 14.546 -23.145 1.00 97.75 250 ALA A O 1
ATOM 1930 N N . GLY A 1 251 ? -7.180 15.584 -22.622 1.00 96.31 251 GLY A N 1
ATOM 1931 C CA . GLY A 1 251 ? -7.332 16.257 -23.912 1.00 96.31 251 GLY A CA 1
ATOM 1932 C C . GLY A 1 251 ? -8.013 15.396 -24.977 1.00 96.31 251 GLY A C 1
ATOM 1933 O O . GLY A 1 251 ? -7.893 15.687 -26.166 1.00 96.31 251 GLY A O 1
ATOM 1934 N N . VAL A 1 252 ? -8.756 14.361 -24.569 1.00 95.38 252 VAL A N 1
ATOM 1935 C CA . VAL A 1 252 ? -9.555 13.541 -25.486 1.00 95.38 252 VAL A CA 1
ATOM 1936 C C . VAL A 1 252 ? -10.630 14.428 -26.135 1.00 95.38 252 VAL A C 1
ATOM 1938 O O . VAL A 1 252 ? -11.336 15.158 -25.423 1.00 95.38 252 VAL A O 1
ATOM 1941 N N . PRO A 1 253 ? -10.793 14.392 -27.470 1.00 91.62 253 PRO A N 1
ATOM 1942 C CA . PRO A 1 253 ? -11.834 15.156 -28.149 1.00 91.62 253 PRO A CA 1
ATOM 1943 C C . PRO A 1 253 ? -13.252 14.767 -27.685 1.00 91.62 253 PRO A C 1
ATOM 1945 O O . PRO A 1 253 ? -13.509 13.586 -27.440 1.00 91.62 253 PRO A O 1
ATOM 1948 N N . PRO A 1 254 ? -14.201 15.721 -27.597 1.00 89.50 254 PRO A N 1
ATOM 1949 C CA . PRO A 1 254 ? -15.606 15.424 -27.323 1.00 89.50 254 PRO A CA 1
ATOM 1950 C C . PRO A 1 254 ? -16.189 14.388 -28.288 1.00 89.50 254 PRO A C 1
ATOM 1952 O O . PRO A 1 254 ? -15.956 14.454 -29.500 1.00 89.50 254 PRO A O 1
ATOM 1955 N N . ARG A 1 255 ? -17.010 13.470 -27.773 1.00 88.44 255 ARG A N 1
ATOM 1956 C CA . ARG A 1 255 ? -17.729 12.502 -28.609 1.00 88.44 255 ARG A CA 1
ATOM 1957 C C . ARG A 1 255 ? -19.006 13.158 -29.112 1.00 88.44 255 ARG A C 1
ATOM 1959 O O . ARG A 1 255 ? -19.867 13.544 -28.328 1.00 88.44 255 ARG A O 1
ATOM 1966 N N . ARG A 1 256 ? -19.121 13.314 -30.431 1.00 71.06 256 ARG A N 1
ATOM 1967 C CA . ARG A 1 256 ? -20.336 13.849 -31.056 1.00 71.06 256 ARG A CA 1
ATOM 1968 C C . ARG A 1 256 ? -21.403 12.762 -31.097 1.00 71.06 256 ARG A C 1
ATOM 1970 O O . ARG A 1 256 ? -21.188 11.726 -31.721 1.00 71.06 256 ARG A O 1
ATOM 1977 N N . VAL A 1 257 ? -22.546 13.028 -30.480 1.00 68.94 257 VAL A N 1
ATOM 1978 C CA . VAL A 1 257 ? -23.772 12.249 -30.670 1.00 68.94 257 VAL A CA 1
ATOM 1979 C C . VAL A 1 257 ? -24.609 12.980 -31.719 1.00 68.94 257 VAL A C 1
ATOM 1981 O O . VAL A 1 257 ? -24.752 14.202 -31.659 1.00 68.94 257 VAL A O 1
ATOM 1984 N N . ALA A 1 258 ? -25.082 12.261 -32.740 1.00 61.19 258 ALA A N 1
ATOM 1985 C CA . ALA A 1 258 ? -25.977 12.840 -33.739 1.00 61.19 258 ALA A CA 1
ATOM 1986 C C . ALA A 1 258 ? -27.299 13.258 -33.069 1.00 61.19 258 ALA A C 1
ATOM 1988 O O . ALA A 1 258 ? -27.799 12.539 -32.210 1.00 61.19 258 ALA A O 1
ATOM 1989 N N . ASP A 1 259 ? -27.842 14.410 -33.468 1.00 68.31 259 ASP A N 1
ATOM 1990 C CA . ASP A 1 259 ? -29.138 14.956 -33.027 1.00 68.31 259 ASP A CA 1
ATOM 1991 C C . ASP A 1 259 ? -29.249 15.439 -31.565 1.00 68.31 259 ASP A C 1
ATOM 1993 O O . ASP A 1 259 ? -30.343 15.771 -31.108 1.00 68.31 259 ASP A O 1
ATOM 1997 N N . GLU A 1 260 ? -28.136 15.573 -30.836 1.00 66.56 260 GLU A N 1
ATOM 1998 C CA . GLU A 1 260 ? -28.141 16.118 -29.473 1.00 66.56 260 GLU A CA 1
ATOM 1999 C C . GLU A 1 260 ? -27.740 17.603 -29.457 1.00 66.56 260 GLU A C 1
ATOM 2001 O O . GLU A 1 260 ? -26.703 17.999 -29.998 1.00 66.56 260 GLU A O 1
ATOM 2006 N N . ALA A 1 261 ? -28.573 18.453 -28.846 1.00 64.19 261 ALA A N 1
ATOM 2007 C CA . ALA A 1 261 ? -28.231 19.859 -28.648 1.00 64.19 261 ALA A CA 1
ATOM 2008 C C . ALA A 1 261 ? -26.998 19.960 -27.727 1.00 64.19 261 ALA A C 1
ATOM 2010 O O . ALA A 1 261 ? -26.955 19.263 -26.712 1.00 64.19 261 ALA A O 1
ATOM 2011 N N . PRO A 1 262 ? -25.999 20.810 -28.038 1.00 62.44 262 PRO A N 1
ATOM 2012 C CA . PRO A 1 262 ? -24.807 20.924 -27.209 1.00 62.44 262 PRO A CA 1
ATOM 2013 C C . PRO A 1 262 ? -25.201 21.365 -25.798 1.00 62.44 262 PRO A C 1
ATOM 2015 O O . PRO A 1 262 ? -25.778 22.438 -25.611 1.00 62.44 262 PRO A O 1
ATOM 2018 N N . ALA A 1 263 ? -24.897 20.524 -24.809 1.00 66.69 263 ALA A N 1
ATOM 2019 C CA . ALA A 1 263 ? -25.083 20.865 -23.409 1.00 66.69 263 ALA A CA 1
ATOM 2020 C C . ALA A 1 263 ? -24.224 22.090 -23.066 1.00 66.69 263 ALA A C 1
ATOM 2022 O O . ALA A 1 263 ? -23.062 22.183 -23.471 1.00 66.69 263 ALA A O 1
ATOM 2023 N N . THR A 1 264 ? -24.794 23.040 -22.325 1.00 66.88 264 THR A N 1
ATOM 2024 C CA . THR A 1 264 ? -24.056 24.217 -21.858 1.00 66.88 264 THR A CA 1
ATOM 2025 C C . THR A 1 264 ? -22.915 23.758 -20.942 1.00 66.88 264 THR A C 1
ATOM 2027 O O . THR A 1 264 ? -23.200 23.115 -19.928 1.00 66.88 264 THR A O 1
ATOM 2030 N N . PRO A 1 265 ? -21.642 24.073 -21.249 1.00 65.00 265 PRO A N 1
ATOM 2031 C CA . PRO A 1 265 ? -20.523 23.682 -20.399 1.00 65.00 265 PRO A CA 1
ATOM 2032 C C . PRO A 1 265 ? -20.673 24.290 -19.001 1.00 65.00 265 PRO A C 1
ATOM 2034 O O . PRO A 1 265 ? -20.900 25.494 -18.870 1.00 65.00 265 PRO A O 1
ATOM 2037 N N . LEU A 1 266 ? -20.519 23.475 -17.952 1.00 67.06 266 LEU A N 1
ATOM 2038 C CA . LEU A 1 266 ? -20.566 23.950 -16.560 1.00 67.06 266 LEU A C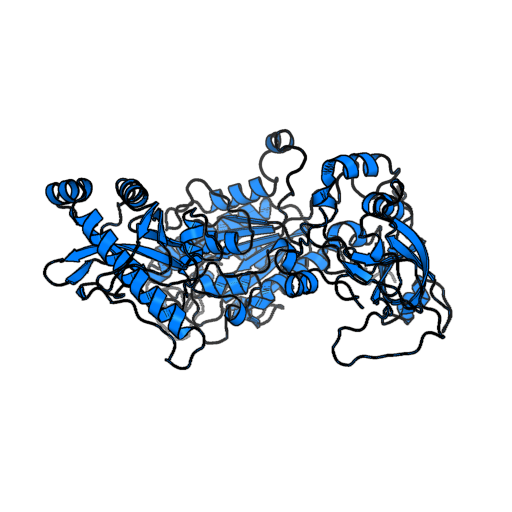A 1
ATOM 2039 C C . LEU A 1 266 ? -19.368 24.848 -16.206 1.00 67.06 266 LEU A C 1
ATOM 2041 O O . LEU A 1 266 ? -19.462 25.680 -15.306 1.00 67.06 266 LEU A O 1
ATOM 2045 N N . CYS A 1 267 ? -18.244 24.687 -16.907 1.00 72.88 267 CYS A N 1
ATOM 2046 C CA . CYS A 1 267 ? -17.047 25.510 -16.769 1.00 72.88 267 CYS A CA 1
ATOM 2047 C C . CYS A 1 267 ? -16.225 25.502 -18.070 1.00 72.88 267 CYS A C 1
ATOM 2049 O O . CYS A 1 267 ? -16.468 24.692 -18.969 1.00 72.88 267 CYS A O 1
ATOM 2051 N N . ASN A 1 268 ? -15.233 26.393 -18.179 1.00 82.50 268 ASN A N 1
ATOM 2052 C CA . ASN A 1 268 ? -14.255 26.326 -19.264 1.00 82.50 268 ASN A CA 1
ATOM 2053 C C . ASN A 1 268 ? -13.333 25.118 -19.037 1.00 82.50 268 ASN A C 1
ATOM 2055 O O . ASN A 1 268 ? -12.389 25.197 -18.254 1.00 82.50 268 ASN A O 1
ATOM 2059 N N . THR A 1 269 ? -13.618 23.996 -19.693 1.00 83.56 269 THR A N 1
ATOM 2060 C CA . THR A 1 269 ? -12.879 22.743 -19.498 1.00 83.56 269 THR A CA 1
ATOM 2061 C C . THR A 1 269 ? -11.479 22.754 -20.114 1.00 83.56 269 THR A C 1
ATOM 2063 O O . THR A 1 269 ? -10.615 22.011 -19.659 1.00 83.56 269 THR A O 1
ATOM 2066 N N . GLU A 1 270 ? -11.235 23.591 -21.131 1.00 84.44 270 GLU A N 1
ATOM 2067 C CA . GLU A 1 270 ? -9.953 23.633 -21.855 1.00 84.44 270 GLU A CA 1
ATOM 2068 C C . GLU A 1 270 ? -8.791 24.073 -20.959 1.00 84.44 270 GLU A C 1
ATOM 2070 O O . GLU A 1 270 ? -7.667 23.607 -21.128 1.00 84.44 270 GLU A O 1
ATOM 2075 N N . GLN A 1 271 ? -9.065 24.911 -19.955 1.00 93.00 271 GLN A N 1
ATOM 2076 C CA . GLN A 1 271 ? -8.043 25.386 -19.020 1.00 93.00 271 GLN A CA 1
ATOM 2077 C C . GLN A 1 271 ? -7.456 24.272 -18.137 1.00 93.00 271 GLN A C 1
ATOM 2079 O O . GLN A 1 271 ? -6.401 24.479 -17.545 1.00 93.00 271 GLN A O 1
ATOM 2084 N N . TYR A 1 272 ? -8.143 23.127 -18.016 1.00 95.94 272 TYR A N 1
ATOM 2085 C CA . TYR A 1 272 ? -7.721 22.003 -17.174 1.00 95.94 272 TYR A CA 1
ATOM 2086 C C . TYR A 1 272 ? -6.945 20.929 -17.945 1.00 95.94 272 TYR A C 1
ATOM 2088 O O . TYR A 1 272 ? -6.484 19.962 -17.341 1.00 95.94 272 TYR A O 1
ATOM 2096 N N . VAL A 1 273 ? -6.790 21.071 -19.265 1.00 96.56 273 VAL A N 1
ATOM 2097 C CA . VAL A 1 273 ? -6.030 20.113 -20.077 1.00 96.56 273 VAL A CA 1
ATOM 2098 C C . VAL A 1 273 ? -4.572 20.087 -19.612 1.00 96.56 273 VAL A C 1
ATOM 2100 O O . VAL A 1 273 ? -3.924 21.125 -19.486 1.00 96.56 273 VAL A O 1
ATOM 2103 N N . SER A 1 274 ? -4.043 18.887 -19.372 1.00 97.31 274 SER A N 1
ATOM 2104 C CA . SER A 1 274 ? -2.666 18.668 -18.931 1.00 97.31 274 SER A CA 1
ATOM 2105 C C . SER A 1 274 ? -2.043 17.518 -19.716 1.00 97.31 274 SER A C 1
ATOM 2107 O O . SER A 1 274 ? -2.218 16.359 -19.342 1.00 97.31 274 SER A O 1
ATOM 2109 N N . PRO A 1 275 ? -1.262 17.793 -20.780 1.00 93.62 275 PRO A N 1
ATOM 2110 C CA . PRO A 1 275 ? -0.613 16.747 -21.575 1.00 93.62 275 PRO A CA 1
ATOM 2111 C C . PRO A 1 275 ? 0.274 15.811 -20.744 1.00 93.62 275 PRO A C 1
ATOM 2113 O O . PRO A 1 275 ? 0.458 14.649 -21.100 1.00 93.62 275 PRO A O 1
ATOM 2116 N N . GLY A 1 276 ? 0.785 16.309 -19.614 1.00 97.69 276 GLY A N 1
ATOM 2117 C CA . GLY A 1 276 ? 1.595 15.551 -18.669 1.00 97.69 276 GLY A CA 1
ATOM 2118 C C . GLY A 1 276 ? 0.901 14.326 -18.078 1.00 97.69 276 GLY A C 1
ATOM 2119 O O . GLY A 1 276 ? 1.576 13.349 -17.760 1.00 97.69 276 GLY A O 1
ATOM 2120 N N . ILE A 1 277 ? -0.437 14.320 -17.992 1.00 98.25 277 ILE A N 1
ATOM 2121 C CA . ILE A 1 277 ? -1.192 13.155 -17.504 1.00 98.25 277 ILE A CA 1
ATOM 2122 C C . ILE A 1 277 ? -1.037 11.939 -18.433 1.00 98.25 277 ILE A C 1
ATOM 2124 O O . ILE A 1 277 ? -1.110 10.799 -17.983 1.00 98.25 277 ILE A O 1
ATOM 2128 N N . ASN A 1 278 ? -0.748 12.179 -19.715 1.00 98.50 278 ASN A N 1
ATOM 2129 C CA . ASN A 1 278 ? -0.618 11.146 -20.740 1.00 98.50 278 ASN A CA 1
ATOM 2130 C C . ASN A 1 278 ? 0.810 10.612 -20.887 1.00 98.50 278 ASN A C 1
ATOM 2132 O O . ASN A 1 278 ? 1.031 9.680 -21.656 1.00 98.50 278 ASN A O 1
ATOM 2136 N N . VAL A 1 279 ? 1.796 11.194 -20.193 1.00 98.00 279 VAL A N 1
ATOM 2137 C CA . VAL A 1 279 ? 3.220 10.938 -20.475 1.00 98.00 279 VAL A CA 1
ATOM 2138 C C . VAL A 1 279 ? 3.595 9.459 -20.345 1.00 98.00 279 VAL A C 1
ATOM 2140 O O . VAL A 1 279 ? 4.379 8.948 -21.136 1.00 98.00 279 VAL A O 1
ATOM 2143 N N . VAL A 1 280 ? 2.990 8.743 -19.394 1.00 97.88 280 VAL A N 1
ATOM 2144 C CA . VAL A 1 280 ? 3.234 7.306 -19.202 1.00 97.88 280 VAL A CA 1
ATOM 2145 C C . VAL A 1 280 ? 2.519 6.471 -20.268 1.00 97.88 280 VAL A C 1
ATOM 2147 O O . VAL A 1 280 ? 3.098 5.498 -20.738 1.00 97.88 280 VAL A O 1
ATOM 2150 N N . ALA A 1 281 ? 1.303 6.854 -20.677 1.00 97.69 281 ALA A N 1
ATOM 2151 C CA . ALA A 1 281 ? 0.553 6.164 -21.730 1.00 97.69 281 ALA A CA 1
ATOM 2152 C C . ALA A 1 281 ? 1.306 6.224 -23.070 1.00 97.69 281 ALA A C 1
ATOM 2154 O O . ALA A 1 281 ? 1.628 5.191 -23.647 1.00 97.69 281 ALA A O 1
ATOM 2155 N N . LYS A 1 282 ? 1.730 7.429 -23.479 1.00 97.12 282 LYS A N 1
ATOM 2156 C CA . LYS A 1 282 ? 2.437 7.678 -24.751 1.00 97.12 282 LYS A CA 1
ATOM 2157 C C . LYS A 1 282 ? 3.766 6.949 -24.901 1.00 97.12 282 LYS A C 1
ATOM 2159 O O . LYS A 1 282 ? 4.246 6.744 -26.012 1.00 97.12 282 LYS A O 1
ATOM 2164 N N . HIS A 1 283 ? 4.402 6.610 -23.786 1.00 95.69 283 HIS A N 1
ATOM 2165 C CA . HIS A 1 283 ? 5.716 5.977 -23.771 1.00 95.69 283 HIS A CA 1
ATOM 2166 C C . HIS A 1 283 ? 5.672 4.538 -23.257 1.00 95.69 283 HIS A C 1
ATOM 2168 O O . HIS A 1 283 ? 6.727 3.974 -22.963 1.00 95.69 283 HIS A O 1
ATOM 2174 N N . GLY A 1 284 ? 4.491 3.949 -23.085 1.00 95.00 284 GLY A N 1
ATOM 2175 C CA . GLY A 1 284 ? 4.352 2.659 -22.429 1.00 95.00 284 GLY A CA 1
ATOM 2176 C C . GLY A 1 284 ? 3.160 1.856 -22.906 1.00 95.00 284 GLY A C 1
ATOM 2177 O O . GLY A 1 284 ? 2.669 2.013 -24.020 1.00 95.00 284 GLY A O 1
ATOM 2178 N N . VAL A 1 285 ? 2.735 0.948 -22.039 1.00 96.19 285 VAL A N 1
ATOM 2179 C CA . VAL A 1 285 ? 1.600 0.064 -22.271 1.00 96.19 285 VAL A CA 1
ATOM 2180 C C . VAL A 1 285 ? 0.484 0.358 -21.286 1.00 96.19 285 VAL A C 1
ATOM 2182 O O . VAL A 1 285 ? 0.728 0.653 -20.115 1.00 96.19 285 VAL A O 1
ATOM 2185 N N . SER A 1 286 ? -0.744 0.266 -21.769 1.00 98.31 286 SER A N 1
ATOM 2186 C CA . SER A 1 286 ? -1.964 0.648 -21.074 1.00 98.31 286 SER A CA 1
ATOM 2187 C C . SER A 1 286 ? -2.886 -0.552 -20.872 1.00 98.31 286 SER A C 1
ATOM 2189 O O . SER A 1 286 ? -2.755 -1.579 -21.538 1.00 98.31 286 SER A O 1
ATOM 2191 N N . GLY A 1 287 ? -3.826 -0.427 -19.942 1.00 98.06 287 GLY A N 1
ATOM 2192 C CA . GLY A 1 287 ? -4.854 -1.424 -19.673 1.00 98.06 287 GLY A CA 1
ATOM 2193 C C . GLY A 1 287 ? -5.919 -0.920 -18.712 1.00 98.06 287 GLY A C 1
ATOM 2194 O O . GLY A 1 287 ? -5.917 0.233 -18.278 1.00 98.06 287 GLY A O 1
ATOM 2195 N N . LEU A 1 288 ? -6.812 -1.829 -18.342 1.00 98.19 288 LEU A N 1
ATOM 2196 C CA . LEU A 1 288 ? -7.801 -1.642 -17.290 1.00 98.19 288 LEU A CA 1
ATOM 2197 C C . LEU A 1 288 ? -7.489 -2.545 -16.100 1.00 98.19 288 LEU A C 1
ATOM 2199 O O . LEU A 1 288 ? -6.973 -3.652 -16.251 1.00 98.19 288 LEU A O 1
ATOM 2203 N N . MET A 1 289 ? -7.845 -2.090 -14.908 1.00 97.50 289 MET A N 1
ATOM 2204 C CA . MET A 1 289 ? -7.602 -2.822 -13.677 1.00 97.50 289 MET A CA 1
ATOM 2205 C C . MET A 1 289 ? -8.870 -2.894 -12.832 1.00 97.50 289 MET A C 1
ATOM 2207 O O . MET A 1 289 ? -9.433 -1.873 -12.441 1.00 97.50 289 MET A O 1
ATOM 2211 N N . ASP A 1 290 ? -9.300 -4.113 -12.517 1.00 96.69 290 ASP A N 1
ATOM 2212 C CA . ASP A 1 290 ? -10.257 -4.362 -11.442 1.00 96.69 290 ASP A CA 1
ATOM 2213 C C . ASP A 1 290 ? -9.466 -4.453 -10.140 1.00 96.69 290 ASP A C 1
ATOM 2215 O O . ASP A 1 290 ? -8.830 -5.469 -9.859 1.00 96.69 290 ASP A O 1
ATOM 2219 N N . VAL A 1 291 ? -9.432 -3.378 -9.353 1.00 94.44 291 VAL A N 1
ATOM 2220 C CA . VAL A 1 291 ? -8.471 -3.296 -8.240 1.00 94.44 291 VAL A CA 1
ATOM 2221 C C . VAL A 1 291 ? -8.675 -4.406 -7.208 1.00 94.44 291 VAL A C 1
ATOM 2223 O O . VAL A 1 291 ? -7.699 -4.956 -6.701 1.00 94.44 291 VAL A O 1
ATOM 2226 N N . PHE A 1 292 ? -9.927 -4.793 -6.963 1.00 90.88 292 PHE A N 1
ATOM 2227 C CA . PHE A 1 292 ? -10.261 -5.959 -6.152 1.00 90.88 292 PHE A CA 1
ATOM 2228 C C . PHE A 1 292 ? -10.837 -7.102 -6.998 1.00 90.88 292 PHE A C 1
ATOM 2230 O O . PHE A 1 292 ? -10.198 -8.138 -7.174 1.00 90.88 292 PHE A O 1
ATOM 2237 N N . GLU A 1 293 ? -12.039 -6.909 -7.538 1.00 89.38 293 GLU A N 1
ATOM 2238 C CA . GLU A 1 293 ? -12.730 -7.871 -8.393 1.00 89.38 293 GLU A CA 1
ATOM 2239 C C . GLU A 1 293 ? -13.719 -7.135 -9.301 1.00 89.38 293 GLU A C 1
ATOM 2241 O O . GLU A 1 293 ? -14.249 -6.084 -8.935 1.00 89.38 293 GLU A O 1
ATOM 2246 N N . ALA A 1 294 ? -13.965 -7.684 -10.492 1.00 92.81 294 ALA A N 1
ATOM 2247 C CA . ALA A 1 294 ? -14.897 -7.105 -11.446 1.00 92.81 294 ALA A CA 1
ATOM 2248 C C . ALA A 1 294 ? -16.295 -6.941 -10.827 1.00 92.81 294 ALA A C 1
ATOM 2250 O O . ALA A 1 294 ? -16.883 -7.902 -10.333 1.00 92.81 294 ALA A O 1
ATOM 2251 N N . GLY A 1 295 ? -16.834 -5.721 -10.885 1.00 90.06 295 GLY A N 1
ATOM 2252 C CA . GLY A 1 295 ? -18.164 -5.411 -10.357 1.00 90.06 295 GLY A CA 1
ATOM 2253 C C . GLY A 1 295 ? -18.227 -5.233 -8.837 1.00 90.06 295 GLY A C 1
ATOM 2254 O O . GLY A 1 295 ? -19.323 -5.116 -8.293 1.00 90.06 295 GLY A O 1
ATOM 2255 N N . VAL A 1 296 ? -17.084 -5.164 -8.143 1.00 91.50 296 VAL A N 1
ATOM 2256 C CA . VAL A 1 296 ? -17.028 -4.944 -6.691 1.00 91.50 296 VAL A CA 1
ATOM 2257 C C . VAL A 1 296 ? -16.354 -3.610 -6.379 1.00 91.50 296 VAL A C 1
ATOM 2259 O O . VAL A 1 296 ? -15.185 -3.407 -6.693 1.00 91.50 296 VAL A O 1
ATOM 2262 N N . SER A 1 297 ? -17.075 -2.710 -5.704 1.00 91.94 297 SER A N 1
ATOM 2263 C CA . SER A 1 297 ? -16.479 -1.502 -5.121 1.00 91.94 297 SER A CA 1
ATOM 2264 C C . SER A 1 297 ? -15.590 -1.874 -3.934 1.00 91.94 297 SER A C 1
ATOM 2266 O O . SER A 1 297 ? -16.002 -2.661 -3.076 1.00 91.94 297 SER A O 1
ATOM 2268 N N . CYS A 1 298 ? -14.410 -1.271 -3.825 1.00 90.69 298 CYS A N 1
ATOM 2269 C CA . CYS A 1 298 ? -13.482 -1.520 -2.726 1.00 90.69 298 CYS A CA 1
ATOM 2270 C C . CYS A 1 298 ? -13.118 -0.237 -1.971 1.00 90.69 298 CYS A C 1
ATOM 2272 O O . CYS A 1 298 ? -13.103 0.859 -2.528 1.00 90.69 298 CYS A O 1
ATOM 2274 N N . GLY A 1 299 ? -12.802 -0.378 -0.682 1.00 90.69 299 GLY A N 1
ATOM 2275 C CA . GLY A 1 299 ? -12.227 0.712 0.106 1.00 90.69 299 GLY A CA 1
ATOM 2276 C C . GLY A 1 299 ? -10.736 0.879 -0.192 1.00 90.69 299 GLY A C 1
ATOM 2277 O O . GLY A 1 299 ? -10.067 -0.091 -0.559 1.00 90.69 299 GLY A O 1
ATOM 2278 N N . SER A 1 300 ? -10.193 2.081 0.029 1.00 91.50 300 SER A N 1
ATOM 2279 C CA . SER A 1 300 ? -8.784 2.392 -0.265 1.00 91.50 300 SER A CA 1
ATOM 2280 C C . SER A 1 300 ? -7.789 1.481 0.470 1.00 91.50 300 SER A C 1
ATOM 2282 O O . SER A 1 300 ? -6.696 1.243 -0.031 1.00 91.50 300 SER A O 1
ATOM 2284 N N . ASP A 1 301 ? -8.149 0.937 1.638 1.00 90.19 301 ASP A N 1
ATOM 2285 C CA . ASP A 1 301 ? -7.336 -0.047 2.364 1.00 90.19 301 ASP A CA 1
ATOM 2286 C C . ASP A 1 301 ? -7.220 -1.375 1.611 1.00 90.19 301 ASP A C 1
ATOM 2288 O O . ASP A 1 301 ? -6.117 -1.842 1.333 1.00 90.19 301 ASP A O 1
ATOM 2292 N N . THR A 1 302 ? -8.352 -1.975 1.249 1.00 91.94 302 THR A N 1
ATOM 2293 C CA . THR A 1 302 ? -8.364 -3.208 0.452 1.00 91.94 302 THR A CA 1
ATOM 2294 C C . THR A 1 302 ? -7.744 -2.999 -0.927 1.00 91.94 302 THR A C 1
ATOM 2296 O O . THR A 1 302 ? -6.982 -3.848 -1.382 1.00 91.94 302 THR A O 1
ATOM 2299 N N . ALA A 1 303 ? -7.995 -1.844 -1.547 1.00 94.69 303 ALA A N 1
ATOM 2300 C CA . ALA A 1 303 ? -7.438 -1.494 -2.841 1.00 94.69 303 ALA A CA 1
ATOM 2301 C C . ALA A 1 303 ? -5.906 -1.442 -2.795 1.00 94.69 303 ALA A C 1
ATOM 2303 O O . ALA A 1 303 ? -5.240 -2.155 -3.536 1.00 94.69 303 ALA A O 1
ATOM 2304 N N . HIS A 1 304 ? -5.323 -0.678 -1.867 1.00 95.69 304 HIS A N 1
ATOM 2305 C CA . HIS A 1 304 ? -3.868 -0.529 -1.787 1.00 95.69 304 HIS A CA 1
ATOM 2306 C C . HIS A 1 304 ? -3.145 -1.813 -1.368 1.00 95.69 304 HIS A C 1
ATOM 2308 O O . HIS A 1 304 ? -2.039 -2.057 -1.847 1.00 95.69 304 HIS A O 1
ATOM 2314 N N . LEU A 1 305 ? -3.757 -2.663 -0.532 1.00 93.31 305 LEU A N 1
ATOM 2315 C CA . LEU A 1 305 ? -3.223 -4.005 -0.283 1.00 93.31 305 LEU A CA 1
ATOM 2316 C C . LEU A 1 305 ? -3.107 -4.786 -1.596 1.00 93.31 305 LEU A C 1
ATOM 2318 O O . LEU A 1 305 ? -2.028 -5.300 -1.894 1.00 93.31 305 LEU A O 1
ATOM 2322 N N . ALA A 1 306 ? -4.178 -4.816 -2.397 1.00 94.62 306 ALA A N 1
ATOM 2323 C CA . ALA A 1 306 ? -4.172 -5.481 -3.693 1.00 94.62 306 ALA A CA 1
ATOM 2324 C C . ALA A 1 306 ? -3.120 -4.868 -4.630 1.00 94.62 306 ALA A C 1
ATOM 2326 O O . ALA A 1 306 ? -2.284 -5.602 -5.139 1.00 94.62 306 ALA A O 1
ATOM 2327 N N . LEU A 1 307 ? -3.064 -3.540 -4.774 1.00 96.69 307 LEU A N 1
ATOM 2328 C CA . LEU A 1 307 ? -2.071 -2.854 -5.617 1.00 96.69 307 LEU A CA 1
ATOM 2329 C C . LEU A 1 307 ? -0.622 -3.158 -5.215 1.00 96.69 307 LEU A C 1
ATOM 2331 O O . LEU A 1 307 ? 0.254 -3.259 -6.072 1.00 96.69 307 LEU A O 1
ATOM 2335 N N . PHE A 1 308 ? -0.353 -3.329 -3.918 1.00 95.19 308 PHE A N 1
ATOM 2336 C CA . PHE A 1 308 ? 0.958 -3.746 -3.412 1.00 95.19 308 PHE A CA 1
ATOM 2337 C C . PHE A 1 308 ? 1.190 -5.256 -3.527 1.00 95.19 308 PHE A C 1
ATOM 2339 O O . PHE A 1 308 ? 2.186 -5.766 -3.031 1.00 95.19 308 PHE A O 1
ATOM 2346 N N . GLY A 1 309 ? 0.299 -5.980 -4.201 1.00 91.50 309 GLY A N 1
ATOM 2347 C CA . GLY A 1 309 ? 0.399 -7.407 -4.452 1.00 91.50 309 GLY A CA 1
ATOM 2348 C C . GLY A 1 309 ? 0.018 -8.270 -3.256 1.00 91.50 309 GLY A C 1
ATOM 2349 O O . GLY A 1 309 ? 0.434 -9.423 -3.228 1.00 91.50 309 GLY A O 1
ATOM 2350 N N . TYR A 1 310 ? -0.718 -7.759 -2.266 1.00 90.12 310 TYR A N 1
ATOM 2351 C CA . TYR A 1 310 ? -1.227 -8.509 -1.113 1.00 90.12 310 TYR A CA 1
ATOM 2352 C C . TYR A 1 310 ? -2.737 -8.745 -1.262 1.00 90.12 310 TYR A C 1
ATOM 2354 O O . TYR A 1 310 ? -3.516 -7.831 -0.992 1.00 90.12 310 TYR A O 1
ATOM 2362 N N . PRO A 1 311 ? -3.184 -9.962 -1.621 1.00 89.50 311 PRO A N 1
ATOM 2363 C CA . PRO A 1 311 ? -4.606 -10.272 -1.732 1.00 89.50 311 PRO A CA 1
ATOM 2364 C C . PRO A 1 311 ? -5.362 -9.915 -0.437 1.00 89.50 311 PRO A C 1
ATOM 2366 O O . PRO A 1 311 ? -5.048 -10.469 0.629 1.00 89.50 311 PRO A O 1
ATOM 2369 N N . PRO A 1 312 ? -6.359 -9.007 -0.473 1.00 89.38 312 PRO A N 1
ATOM 2370 C CA . PRO A 1 312 ? -7.056 -8.577 0.740 1.00 89.38 312 PRO A CA 1
ATOM 2371 C C . PRO A 1 312 ? -7.792 -9.723 1.437 1.00 89.38 312 PRO A C 1
ATOM 2373 O O . PRO A 1 312 ? -7.849 -9.761 2.664 1.00 89.38 312 PRO A O 1
ATOM 2376 N N . THR A 1 313 ? -8.272 -10.709 0.676 1.00 86.94 313 THR A N 1
ATOM 2377 C CA . THR A 1 313 ? -8.891 -11.942 1.194 1.00 86.94 313 THR A CA 1
ATOM 2378 C C . THR A 1 313 ? -7.974 -12.710 2.149 1.00 86.94 313 THR A C 1
ATOM 2380 O O . THR A 1 313 ? -8.446 -13.349 3.089 1.00 86.94 313 THR A O 1
ATOM 2383 N N . GLN A 1 314 ? -6.658 -12.610 1.957 1.00 84.75 314 GLN A N 1
ATOM 2384 C CA . GLN A 1 314 ? -5.661 -13.263 2.795 1.00 84.75 314 GLN A CA 1
ATOM 2385 C C . GLN A 1 314 ? -5.198 -12.364 3.947 1.00 84.75 314 GLN A C 1
ATOM 2387 O O . GLN A 1 314 ? -5.115 -12.822 5.092 1.00 84.75 314 GLN A O 1
ATOM 2392 N N . TYR A 1 315 ? -4.897 -11.099 3.648 1.00 86.00 315 TYR A N 1
ATOM 2393 C CA . TYR A 1 315 ? -4.100 -10.234 4.521 1.00 86.00 315 TYR A CA 1
ATOM 2394 C C . TYR A 1 315 ? -4.882 -9.133 5.239 1.00 86.00 315 TYR A C 1
ATOM 2396 O O . TYR A 1 315 ? -4.401 -8.609 6.244 1.00 86.00 315 TYR A O 1
ATOM 2404 N N . TYR A 1 316 ? -6.083 -8.785 4.778 1.00 87.62 316 TYR A N 1
ATOM 2405 C CA . TYR A 1 316 ? -6.866 -7.731 5.412 1.00 87.62 316 TYR A CA 1
ATOM 2406 C C . TYR A 1 316 ? -7.389 -8.194 6.779 1.00 87.62 316 TYR A C 1
ATOM 2408 O O . TYR A 1 316 ? -7.997 -9.262 6.916 1.00 87.62 316 TYR A O 1
ATOM 2416 N N . ARG A 1 317 ? -7.136 -7.388 7.815 1.00 84.25 317 ARG A N 1
ATOM 2417 C CA . ARG A 1 317 ? -7.554 -7.650 9.207 1.00 84.25 317 ARG A CA 1
ATOM 2418 C C . ARG A 1 317 ? -8.287 -6.466 9.835 1.00 84.25 317 ARG A C 1
ATOM 2420 O O . ARG A 1 317 ? -8.395 -6.385 11.052 1.00 84.25 317 ARG A O 1
ATOM 2427 N N . GLY A 1 318 ? -8.833 -5.588 8.997 1.00 83.00 318 GLY A N 1
ATOM 2428 C CA . GLY A 1 318 ? -9.561 -4.395 9.411 1.00 83.00 318 GLY A CA 1
ATOM 2429 C C . GLY A 1 318 ? -8.735 -3.115 9.290 1.00 83.00 318 GLY A C 1
ATOM 2430 O O . GLY A 1 318 ? -7.516 -3.125 9.145 1.00 83.00 318 GLY A O 1
ATOM 2431 N N . ARG A 1 319 ? -9.438 -1.984 9.346 1.00 87.12 319 ARG A N 1
ATOM 2432 C CA . ARG A 1 319 ? -8.900 -0.655 9.024 1.00 87.12 319 ARG A CA 1
ATOM 2433 C C . ARG A 1 319 ? -8.184 0.043 10.181 1.00 87.12 319 ARG A C 1
ATOM 2435 O O . ARG A 1 319 ? -7.343 0.908 9.942 1.00 87.12 319 ARG A O 1
ATOM 2442 N N . GLY A 1 320 ? -8.550 -0.272 11.424 1.00 89.81 320 GLY A N 1
ATOM 2443 C CA . GLY A 1 320 ? -8.104 0.467 12.606 1.00 89.81 320 GLY A CA 1
ATOM 2444 C C . GLY A 1 320 ? -6.590 0.476 12.793 1.00 89.81 320 GLY A C 1
ATOM 2445 O O . GLY A 1 320 ? -6.029 1.511 13.141 1.00 89.81 320 GLY A O 1
ATOM 2446 N N . ALA A 1 321 ? -5.922 -0.634 12.470 1.00 90.12 321 ALA A N 1
ATOM 2447 C CA . ALA A 1 321 ? -4.473 -0.761 12.569 1.00 90.12 321 ALA A CA 1
ATOM 2448 C C . ALA A 1 321 ? -3.744 0.186 11.611 1.00 90.12 321 ALA A C 1
ATOM 2450 O O . ALA A 1 321 ? -2.818 0.880 12.026 1.00 90.12 321 ALA A O 1
ATOM 2451 N N . TYR A 1 322 ? -4.199 0.281 10.357 1.00 90.38 322 TYR A N 1
ATOM 2452 C CA . TYR A 1 322 ? -3.596 1.179 9.371 1.00 90.38 322 TYR A CA 1
ATOM 2453 C C . TYR A 1 322 ? -3.750 2.647 9.774 1.00 90.38 322 TYR A C 1
ATOM 2455 O O . TYR A 1 322 ? -2.796 3.412 9.701 1.00 90.38 322 TYR A O 1
ATOM 2463 N N . GLU A 1 323 ? -4.923 3.059 10.257 1.00 88.81 323 GLU A N 1
ATOM 2464 C CA . GLU A 1 323 ? -5.123 4.446 10.702 1.00 88.81 323 GLU A CA 1
ATOM 2465 C C . GLU A 1 323 ? -4.249 4.781 11.925 1.00 88.81 323 GLU A C 1
ATOM 2467 O O . GLU A 1 323 ? -3.624 5.841 11.951 1.00 88.81 323 GLU A O 1
ATOM 2472 N N . ALA A 1 324 ? -4.142 3.869 12.899 1.00 90.69 324 ALA A N 1
ATOM 2473 C CA . ALA A 1 324 ? -3.299 4.060 14.079 1.00 90.69 324 ALA A CA 1
ATOM 2474 C C . ALA A 1 324 ? -1.804 4.165 13.720 1.00 90.69 324 ALA A C 1
ATOM 2476 O O . ALA A 1 324 ? -1.142 5.123 14.125 1.00 90.69 324 ALA A O 1
ATOM 2477 N N . LEU A 1 325 ? -1.285 3.242 12.902 1.00 89.94 325 LEU A N 1
ATOM 2478 C CA . LEU A 1 325 ? 0.103 3.286 12.420 1.00 89.94 325 LEU A CA 1
ATOM 2479 C C . LEU A 1 325 ? 0.383 4.557 11.613 1.00 89.94 325 LEU A C 1
ATOM 2481 O O . LEU A 1 325 ? 1.419 5.196 11.786 1.00 89.94 325 LEU A O 1
ATOM 2485 N N . GLY A 1 326 ? -0.557 4.960 10.758 1.00 88.31 326 GLY A N 1
ATOM 2486 C CA . GLY A 1 326 ? -0.449 6.177 9.959 1.00 88.31 326 GLY A CA 1
ATOM 2487 C C . GLY A 1 326 ? -0.372 7.458 10.782 1.00 88.31 326 GLY A C 1
ATOM 2488 O O . GLY A 1 326 ? 0.354 8.382 10.406 1.00 88.31 326 GLY A O 1
ATOM 2489 N N . ALA A 1 327 ? -1.073 7.487 11.918 1.00 87.06 327 ALA A N 1
ATOM 2490 C CA . ALA A 1 327 ? -1.015 8.573 12.893 1.00 87.06 327 ALA A CA 1
ATOM 2491 C C . ALA A 1 327 ? 0.308 8.598 13.691 1.00 87.06 327 ALA A C 1
ATOM 2493 O O . ALA A 1 327 ? 0.563 9.553 14.423 1.00 87.06 327 ALA A O 1
ATOM 2494 N N . GLY A 1 328 ? 1.164 7.579 13.538 1.00 87.44 328 GLY A N 1
ATOM 2495 C CA . GLY A 1 328 ? 2.452 7.456 14.225 1.00 87.44 328 GLY A CA 1
ATOM 2496 C C . GLY A 1 328 ? 2.414 6.603 15.495 1.00 87.44 328 GLY A C 1
ATOM 2497 O O . GLY A 1 328 ? 3.374 6.626 16.260 1.00 87.44 328 GLY A O 1
ATOM 2498 N N . MET A 1 329 ? 1.333 5.853 15.735 1.00 90.69 329 MET A N 1
ATOM 2499 C CA . MET A 1 329 ? 1.240 4.936 16.873 1.00 90.69 329 MET A CA 1
ATOM 2500 C C . MET A 1 329 ? 2.066 3.671 16.618 1.00 90.69 329 MET A C 1
ATOM 2502 O O . MET A 1 329 ? 1.934 3.052 15.565 1.00 90.69 329 MET A O 1
ATOM 2506 N N . ALA A 1 330 ? 2.862 3.236 17.595 1.00 88.38 330 ALA A N 1
ATOM 2507 C CA . ALA A 1 330 ? 3.506 1.926 17.555 1.00 88.38 330 ALA A CA 1
ATOM 2508 C C . ALA A 1 330 ? 2.533 0.831 18.029 1.00 88.38 330 ALA A C 1
ATOM 2510 O O . ALA A 1 330 ? 2.026 0.889 19.154 1.00 88.38 330 ALA A O 1
ATOM 2511 N N . LEU A 1 331 ? 2.292 -0.170 17.175 1.00 88.31 331 LEU A N 1
ATOM 2512 C CA . LEU A 1 331 ? 1.435 -1.318 17.481 1.00 88.31 331 LEU A CA 1
ATOM 2513 C C . LEU A 1 331 ? 2.252 -2.593 17.708 1.00 88.31 331 LEU A C 1
ATOM 2515 O O . LEU A 1 331 ? 3.098 -2.969 16.884 1.00 88.31 331 LEU A O 1
ATOM 2519 N N . ASP A 1 332 ? 1.915 -3.290 18.785 1.00 86.31 332 ASP A N 1
ATOM 2520 C CA . ASP A 1 332 ? 2.390 -4.633 19.100 1.00 86.31 332 ASP A CA 1
ATOM 2521 C C . ASP A 1 332 ? 1.444 -5.688 18.507 1.00 86.31 332 ASP A C 1
ATOM 2523 O O . ASP A 1 332 ? 0.296 -5.404 18.162 1.00 86.31 332 ASP A O 1
ATOM 2527 N N . ASP A 1 333 ? 1.904 -6.932 18.380 1.00 82.12 333 ASP A N 1
ATOM 2528 C CA . ASP A 1 333 ? 1.129 -7.994 17.714 1.00 82.12 333 ASP A CA 1
ATOM 2529 C C . ASP A 1 333 ? -0.121 -8.419 18.506 1.00 82.12 333 ASP A C 1
ATOM 2531 O O . ASP A 1 333 ? -1.040 -9.027 17.957 1.00 82.12 333 ASP A O 1
ATOM 2535 N N . THR A 1 334 ? -0.171 -8.076 19.794 1.00 88.00 334 THR A N 1
ATOM 2536 C CA . THR A 1 334 ? -1.322 -8.310 20.674 1.00 88.00 334 THR A CA 1
ATOM 2537 C C . THR A 1 334 ? -2.306 -7.141 20.709 1.00 88.00 334 THR A C 1
ATOM 2539 O O . THR A 1 334 ? -3.328 -7.230 21.382 1.00 88.00 334 THR A O 1
ATOM 2542 N N . ASP A 1 335 ? -2.008 -6.032 20.030 1.00 92.38 335 ASP A N 1
ATOM 2543 C CA . ASP A 1 335 ? -2.850 -4.841 20.081 1.00 92.38 335 ASP A CA 1
ATOM 2544 C C . ASP A 1 335 ? -4.068 -4.980 19.163 1.00 92.38 335 ASP A C 1
ATOM 2546 O O . ASP A 1 335 ? -3.970 -5.441 18.019 1.00 92.38 335 ASP A O 1
ATOM 2550 N N . ILE A 1 336 ? -5.216 -4.494 19.643 1.00 94.88 336 ILE A N 1
ATOM 2551 C CA . ILE A 1 336 ? -6.394 -4.240 18.809 1.00 94.88 336 ILE A CA 1
ATOM 2552 C C . ILE A 1 336 ? -6.553 -2.736 18.645 1.00 94.88 336 ILE A C 1
ATOM 2554 O O . ILE A 1 336 ? -6.751 -2.009 19.617 1.00 94.88 336 ILE A O 1
ATOM 2558 N N . ALA A 1 337 ? -6.474 -2.280 17.403 1.00 95.56 337 ALA A N 1
ATOM 2559 C CA . ALA A 1 337 ? -6.535 -0.887 17.011 1.00 95.56 337 ALA A CA 1
ATOM 2560 C C . ALA A 1 337 ? -7.875 -0.536 16.356 1.00 95.56 337 ALA A C 1
ATOM 2562 O O . ALA A 1 337 ? -8.535 -1.358 15.717 1.00 95.56 337 ALA A O 1
ATOM 2563 N N . PHE A 1 338 ? -8.250 0.729 16.485 1.00 95.00 338 PHE A N 1
ATOM 2564 C CA . PHE A 1 338 ? -9.489 1.307 16.000 1.00 95.00 338 PHE A CA 1
ATOM 2565 C C . PHE A 1 338 ? -9.188 2.603 15.262 1.00 95.00 338 PHE A C 1
ATOM 2567 O O . PHE A 1 338 ? -8.348 3.410 15.670 1.00 95.00 338 PHE A O 1
ATOM 2574 N N . LYS A 1 339 ? -9.953 2.825 14.195 1.00 91.88 339 LYS A N 1
ATOM 2575 C CA . LYS A 1 339 ? -10.142 4.160 13.652 1.00 91.88 339 LYS A CA 1
ATOM 2576 C C . LYS A 1 339 ? -11.128 4.872 14.560 1.00 91.88 339 LYS A C 1
ATOM 2578 O O . LYS A 1 339 ? -12.246 4.379 14.732 1.00 91.88 339 LYS A O 1
ATOM 2583 N N . SER A 1 340 ? -10.745 6.038 15.060 1.00 94.62 340 SER A N 1
ATOM 2584 C CA . SER A 1 340 ? -11.519 6.692 16.099 1.00 94.62 340 SER A CA 1
ATOM 2585 C C . SER A 1 340 ? -11.747 8.173 15.840 1.00 94.62 340 SER A C 1
ATOM 2587 O O . SER A 1 340 ? -10.964 8.835 15.159 1.00 94.62 340 SER A O 1
ATOM 2589 N N . ASN A 1 341 ? -12.849 8.683 16.388 1.00 95.44 341 ASN A N 1
ATOM 2590 C CA . ASN A 1 341 ? -13.228 10.088 16.282 1.00 95.44 341 ASN A CA 1
ATOM 2591 C C . ASN A 1 341 ? -13.559 10.662 17.659 1.00 95.44 341 ASN A C 1
ATOM 2593 O O . ASN A 1 341 ? -14.445 10.142 18.345 1.00 95.44 341 ASN A O 1
ATOM 2597 N N . PHE A 1 342 ? -12.958 11.799 18.005 1.00 97.75 342 PHE A N 1
ATOM 2598 C CA . PHE A 1 342 ? -13.491 12.668 19.050 1.00 97.75 342 PHE A CA 1
ATOM 2599 C C . PHE A 1 342 ? -14.870 13.190 18.630 1.00 97.75 342 PHE A C 1
ATOM 2601 O O . PHE A 1 342 ? -15.050 13.718 17.529 1.00 97.75 342 PHE A O 1
ATOM 2608 N N . SER A 1 343 ? -15.859 12.992 19.496 1.00 98.12 343 SER A N 1
ATOM 2609 C CA . SER A 1 343 ? -17.278 13.157 19.169 1.00 98.12 343 SER A CA 1
ATOM 2610 C C . SER A 1 343 ? -18.062 13.758 20.335 1.00 98.12 343 SER A C 1
ATOM 2612 O O . SER A 1 343 ? -17.530 13.944 21.432 1.00 98.12 343 SER A O 1
ATOM 2614 N N . VAL A 1 344 ? -19.333 14.069 20.073 1.00 98.06 344 VAL A N 1
ATOM 2615 C CA . VAL A 1 344 ? -20.272 14.638 21.041 1.00 98.06 344 VAL A CA 1
ATOM 2616 C C . VAL A 1 344 ? -21.290 13.579 21.441 1.00 98.06 344 VAL A C 1
ATOM 2618 O O . VAL A 1 344 ? -22.081 13.122 20.612 1.00 98.06 344 VAL A O 1
ATOM 2621 N N . LEU A 1 345 ? -21.292 13.227 22.720 1.00 98.19 345 LEU A N 1
ATOM 2622 C CA . LEU A 1 345 ? -22.290 12.386 23.363 1.00 98.19 345 LEU A CA 1
ATOM 2623 C C . LEU A 1 345 ? -23.174 13.250 24.259 1.00 98.19 345 LEU A C 1
ATOM 2625 O O . LEU A 1 345 ? -22.676 13.956 25.135 1.00 98.19 345 LEU A O 1
ATOM 2629 N N . ASP A 1 346 ? -24.484 13.155 24.093 1.00 97.56 346 ASP A N 1
ATOM 2630 C CA . ASP A 1 346 ? -25.405 13.551 25.147 1.00 97.56 346 ASP A CA 1
ATOM 2631 C C . ASP A 1 346 ? -25.442 12.432 26.194 1.00 97.56 346 ASP A C 1
ATOM 2633 O O . ASP A 1 346 ? -25.980 11.350 25.962 1.00 97.56 346 ASP A O 1
ATOM 2637 N N . VAL A 1 347 ? -24.824 12.688 27.346 1.00 94.50 347 VAL A N 1
ATOM 2638 C CA . VAL A 1 347 ? -24.677 11.706 28.429 1.00 94.50 347 VAL A CA 1
ATOM 2639 C C . VAL A 1 347 ? -26.029 11.352 29.057 1.00 94.50 347 VAL A C 1
ATOM 2641 O O . VAL A 1 347 ? -26.193 10.241 29.550 1.00 94.50 347 VAL A O 1
ATOM 2644 N N . SER A 1 348 ? -27.009 12.262 29.014 1.00 95.50 348 SER A N 1
ATOM 2645 C CA . SER A 1 348 ? -28.328 12.037 29.614 1.00 95.50 348 SER A CA 1
ATOM 2646 C C . SER A 1 348 ? -29.186 11.072 28.794 1.00 95.50 348 SER A C 1
ATOM 2648 O O . SER A 1 348 ? -29.932 10.274 29.358 1.00 95.50 348 SER A O 1
ATOM 2650 N N . THR A 1 349 ? -29.046 11.110 27.467 1.00 96.94 349 THR A N 1
ATOM 2651 C CA . THR A 1 349 ? -29.812 10.271 26.535 1.00 96.94 349 THR A CA 1
ATOM 2652 C C . THR A 1 349 ? -29.007 9.094 25.979 1.00 96.94 349 THR A C 1
ATOM 2654 O O . THR A 1 349 ? -29.587 8.160 25.428 1.00 96.94 349 THR A O 1
ATOM 2657 N N . GLY A 1 350 ? -27.675 9.120 26.097 1.00 96.62 350 GLY A N 1
ATOM 2658 C CA . GLY A 1 350 ? -26.772 8.149 25.471 1.00 96.62 350 GLY A CA 1
ATOM 2659 C C . GLY A 1 350 ? -26.649 8.312 23.950 1.00 96.62 350 GLY A C 1
ATOM 2660 O O . GLY A 1 350 ? -26.148 7.412 23.270 1.00 96.62 350 GLY A O 1
ATOM 2661 N N . VAL A 1 351 ? -27.118 9.435 23.397 1.00 98.12 351 VAL A N 1
ATOM 2662 C CA . VAL A 1 351 ? -27.147 9.696 21.953 1.00 98.12 351 VAL A CA 1
ATOM 2663 C C . VAL A 1 351 ? -25.888 10.430 21.507 1.00 98.12 351 VAL A C 1
ATOM 2665 O O . VAL A 1 351 ? -25.528 11.481 22.034 1.00 98.12 351 VAL A O 1
ATOM 2668 N N . VAL A 1 352 ? -25.233 9.899 20.477 1.00 98.25 352 VAL A N 1
ATOM 2669 C CA . VAL A 1 352 ? -24.152 10.582 19.766 1.00 98.25 352 VAL A CA 1
ATOM 2670 C C . VAL A 1 352 ? -24.785 11.624 18.851 1.00 98.25 352 VAL A C 1
ATOM 2672 O O . VAL A 1 352 ? -25.299 11.290 17.784 1.00 98.25 352 VAL A O 1
ATOM 2675 N N . THR A 1 353 ? -24.780 12.889 19.264 1.00 97.19 353 THR A N 1
ATOM 2676 C CA . THR A 1 353 ? -25.386 13.975 18.474 1.00 97.19 353 THR A CA 1
ATOM 2677 C C . THR A 1 353 ? -24.517 14.345 17.279 1.00 97.19 353 THR A C 1
ATOM 2679 O O . THR A 1 353 ? -25.040 14.664 16.219 1.00 97.19 353 THR A O 1
ATOM 2682 N N . HIS A 1 354 ? -23.192 14.262 17.434 1.00 96.81 354 HIS A N 1
ATOM 2683 C CA . HIS A 1 354 ? -22.232 14.535 16.369 1.00 96.81 354 HIS A CA 1
ATOM 2684 C C . HIS A 1 354 ? -21.067 13.551 16.447 1.00 96.81 354 HIS A C 1
ATOM 2686 O O . HIS A 1 354 ? -20.316 13.542 17.423 1.00 96.81 354 HIS A O 1
ATOM 2692 N N . ARG A 1 355 ? -20.836 12.782 15.384 1.00 96.12 355 ARG A N 1
ATOM 2693 C CA . ARG A 1 355 ? -19.696 11.853 15.243 1.00 96.12 355 ARG A CA 1
ATOM 2694 C C . ARG A 1 355 ? -18.350 12.535 14.991 1.00 96.12 355 ARG A C 1
ATOM 2696 O O . ARG A 1 355 ? -17.340 11.873 14.741 1.00 96.12 355 ARG A O 1
ATOM 2703 N N . ARG A 1 356 ? -18.359 13.865 14.943 1.00 93.94 356 ARG A N 1
ATOM 2704 C CA . ARG A 1 356 ? -17.203 14.733 14.738 1.00 93.94 356 ARG A CA 1
ATOM 2705 C C . ARG A 1 356 ? -17.406 15.941 15.638 1.00 93.94 356 ARG A C 1
ATOM 2707 O O . ARG A 1 356 ? -18.324 16.725 15.398 1.00 93.94 356 ARG A O 1
ATOM 2714 N N . CYS A 1 357 ? -16.595 16.083 16.681 1.00 93.00 357 CYS A N 1
ATOM 2715 C CA . CYS A 1 357 ? -16.700 17.244 17.566 1.00 93.00 357 CYS A CA 1
ATOM 2716 C C . CYS A 1 357 ? -16.430 18.547 16.793 1.00 93.00 357 CYS A C 1
ATOM 2718 O O . CYS A 1 357 ? -17.170 19.524 16.933 1.00 93.00 357 CYS A O 1
ATOM 2720 N N . ASP A 1 358 ? -15.412 18.533 15.930 1.00 88.88 358 ASP A N 1
ATOM 2721 C CA . ASP A 1 358 ? -14.950 19.689 15.173 1.00 88.88 358 ASP A CA 1
ATOM 2722 C C . ASP A 1 358 ? -14.077 19.276 13.978 1.00 88.88 358 ASP A C 1
ATOM 2724 O O . ASP A 1 358 ? -13.407 18.243 14.018 1.00 88.88 358 ASP A O 1
ATOM 2728 N N . ARG A 1 359 ? -14.055 20.083 12.914 1.00 79.44 359 ARG A N 1
ATOM 2729 C CA . ARG A 1 359 ? -13.035 19.938 11.860 1.00 79.44 359 ARG A CA 1
ATOM 2730 C C . ARG A 1 359 ? -11.769 20.715 12.222 1.00 79.44 359 ARG A C 1
ATOM 2732 O O . ARG A 1 359 ? -10.669 20.244 11.954 1.00 79.44 359 ARG A O 1
ATOM 2739 N N . GLU A 1 360 ? -11.905 21.816 12.954 1.00 84.69 360 GLU A N 1
ATOM 2740 C CA . GLU A 1 360 ? -10.784 22.605 13.465 1.00 84.69 360 GLU A CA 1
ATOM 2741 C C . GLU A 1 360 ? -10.402 22.139 14.877 1.00 84.69 360 GLU A C 1
ATOM 2743 O O . GLU A 1 360 ? -10.621 22.822 15.873 1.00 84.69 360 GLU A O 1
ATOM 2748 N N . PHE A 1 361 ? -9.857 20.923 14.972 1.00 89.12 361 PHE A N 1
ATOM 2749 C CA . PHE A 1 361 ? -9.534 20.271 16.252 1.00 89.12 361 PHE A CA 1
ATOM 2750 C C . PHE A 1 361 ? -8.031 20.013 16.457 1.00 89.12 361 PHE A C 1
ATOM 2752 O O . PHE A 1 361 ? -7.622 19.141 17.224 1.00 89.12 361 PHE A O 1
ATOM 2759 N N . THR A 1 362 ? -7.189 20.761 15.744 1.00 86.19 362 THR A N 1
ATOM 2760 C CA . THR A 1 362 ? -5.731 20.563 15.698 1.00 86.19 362 THR A CA 1
ATOM 2761 C C . THR A 1 362 ? -4.998 21.088 16.927 1.00 86.19 362 THR A C 1
ATOM 2763 O O . THR A 1 362 ? -3.890 20.635 17.207 1.00 86.19 362 THR A O 1
ATOM 2766 N N . ARG A 1 363 ? -5.600 22.013 17.689 1.00 89.69 363 ARG A N 1
ATOM 2767 C CA . ARG A 1 363 ? -5.014 22.529 18.935 1.00 89.69 363 ARG A CA 1
ATOM 2768 C C . ARG A 1 363 ? -5.331 21.623 20.115 1.00 89.69 363 ARG A C 1
ATOM 2770 O O . ARG A 1 363 ? -4.423 21.259 20.848 1.00 89.69 363 ARG A O 1
ATOM 2777 N N . GLU A 1 364 ? -6.595 21.258 20.304 1.00 93.88 364 GLU A N 1
ATOM 2778 C CA . GLU A 1 364 ? -7.062 20.497 21.466 1.00 93.88 364 GLU A CA 1
ATOM 2779 C C . GLU A 1 364 ? -6.858 18.985 21.327 1.00 93.88 364 GLU A C 1
ATOM 2781 O O . GLU A 1 364 ? -6.551 18.312 22.314 1.00 93.88 364 GLU A O 1
ATOM 2786 N N . GLY A 1 365 ? -6.999 18.447 20.113 1.00 93.69 365 GLY A N 1
ATOM 2787 C CA . GLY A 1 365 ? -6.909 17.013 19.841 1.00 93.69 365 GLY A CA 1
ATOM 2788 C C . GLY A 1 365 ? -5.614 16.348 20.321 1.00 93.69 365 GLY A C 1
ATOM 2789 O O . GLY A 1 365 ? -5.705 15.300 20.973 1.00 93.69 365 GLY A O 1
ATOM 2790 N N . PRO A 1 366 ? -4.421 16.937 20.095 1.00 94.69 366 PRO A N 1
ATOM 2791 C CA . PRO A 1 366 ? -3.168 16.418 20.643 1.00 94.69 366 PRO A CA 1
ATOM 2792 C C . PRO A 1 366 ? -3.152 16.330 22.175 1.00 94.69 366 PRO A C 1
ATOM 2794 O O . PRO A 1 366 ? -2.694 15.326 22.721 1.00 94.69 366 PRO A O 1
ATOM 2797 N N . PHE A 1 367 ? -3.688 17.335 22.880 1.00 96.19 367 PHE A N 1
ATOM 2798 C CA . PHE A 1 367 ? -3.728 17.337 24.348 1.00 96.19 367 PHE A CA 1
ATOM 2799 C C . PHE A 1 367 ? -4.675 16.273 24.895 1.00 96.19 367 PHE A C 1
ATOM 2801 O O . PHE A 1 367 ? -4.293 15.539 25.803 1.00 96.19 367 PHE A O 1
ATOM 2808 N N . LEU A 1 368 ? -5.881 16.151 24.328 1.00 96.75 368 LEU A N 1
ATOM 2809 C CA . LEU A 1 368 ? -6.828 15.118 24.753 1.00 96.75 368 LEU A CA 1
ATOM 2810 C C . LEU A 1 368 ? -6.313 13.712 24.441 1.00 96.75 368 LEU A C 1
ATOM 2812 O O . LEU A 1 368 ? -6.474 12.815 25.260 1.00 96.75 368 LEU A O 1
ATOM 2816 N N . SER A 1 369 ? -5.657 13.518 23.294 1.00 96.31 369 SER A N 1
ATOM 2817 C CA . SER A 1 369 ? -5.050 12.226 22.950 1.00 96.31 369 SER A CA 1
ATOM 2818 C C . SER A 1 369 ? -3.977 11.847 23.969 1.00 96.31 369 SER A C 1
ATOM 2820 O O . SER A 1 369 ? -4.049 10.772 24.553 1.00 96.31 369 SER A O 1
ATOM 2822 N N . LYS A 1 370 ? -3.058 12.773 24.277 1.00 96.31 370 LYS A N 1
ATOM 2823 C CA . LYS A 1 370 ? -2.013 12.571 25.290 1.00 96.31 370 LYS A CA 1
ATOM 2824 C C . LYS A 1 370 ? -2.572 12.331 26.696 1.00 96.31 370 LYS A C 1
ATOM 2826 O O . LYS A 1 370 ? -1.959 11.615 27.472 1.00 96.31 370 LYS A O 1
ATOM 2831 N N . TYR A 1 371 ? -3.706 12.943 27.035 1.00 97.31 371 TYR A N 1
ATOM 2832 C CA . TYR A 1 371 ? -4.362 12.746 28.328 1.00 97.31 371 TYR A CA 1
ATOM 2833 C C . TYR A 1 371 ? -4.979 11.345 28.477 1.00 97.31 371 TYR A C 1
ATOM 2835 O O . TYR A 1 371 ? -5.003 10.800 29.577 1.00 97.31 371 TYR A O 1
ATOM 2843 N N . LEU A 1 372 ? -5.481 10.767 27.382 1.00 97.56 372 LEU A N 1
ATOM 2844 C CA . LEU A 1 372 ? -6.051 9.417 27.367 1.00 97.56 372 LEU A CA 1
ATOM 2845 C C . LEU A 1 372 ? -4.984 8.321 27.223 1.00 97.56 372 LEU A C 1
ATOM 2847 O O . LEU A 1 372 ? -5.196 7.196 27.682 1.00 97.56 372 LEU A O 1
ATOM 2851 N N . ASP A 1 373 ? -3.866 8.633 26.571 1.00 97.12 373 ASP A N 1
ATOM 2852 C CA . ASP A 1 373 ? -2.754 7.712 26.345 1.00 97.12 373 ASP A CA 1
ATOM 2853 C C . ASP A 1 373 ? -2.168 7.179 27.665 1.00 97.12 373 ASP A C 1
ATOM 2855 O O . ASP A 1 373 ? -1.984 7.916 28.633 1.00 97.12 373 ASP A O 1
ATOM 2859 N N . GLY A 1 374 ? -1.914 5.871 27.729 1.00 96.19 374 GLY A N 1
ATOM 2860 C CA . GLY A 1 374 ? -1.419 5.194 28.929 1.00 96.19 374 GLY A CA 1
ATOM 2861 C C . GLY A 1 374 ? -2.487 4.861 29.979 1.00 96.19 374 GLY A C 1
ATOM 2862 O O . GLY A 1 374 ? -2.155 4.289 31.018 1.00 96.19 374 GLY A O 1
ATOM 2863 N N . THR A 1 375 ? -3.767 5.168 29.733 1.00 96.81 375 THR A N 1
ATOM 2864 C CA . THR A 1 375 ? -4.857 4.811 30.658 1.00 96.81 375 THR A CA 1
ATOM 2865 C C . THR A 1 375 ? -4.937 3.296 30.842 1.00 96.81 375 THR A C 1
ATOM 2867 O O . THR A 1 375 ? -5.044 2.551 29.869 1.00 96.81 375 THR A O 1
ATOM 2870 N N . VAL A 1 376 ? -4.934 2.841 32.098 1.00 96.62 376 VAL A N 1
ATOM 2871 C CA . VAL A 1 376 ? -5.042 1.420 32.456 1.00 96.62 376 VAL A CA 1
ATOM 2872 C C . VAL A 1 376 ? -6.496 1.041 32.730 1.00 96.62 376 VAL A C 1
ATOM 2874 O O . VAL A 1 376 ? -7.200 1.720 33.476 1.00 96.62 376 VAL A O 1
ATOM 2877 N N . ILE A 1 377 ? -6.927 -0.081 32.159 1.00 95.56 377 ILE A N 1
ATOM 2878 C CA . ILE A 1 377 ? -8.248 -0.685 32.321 1.00 95.56 377 ILE A CA 1
ATOM 2879 C C . ILE A 1 377 ? -8.068 -2.065 32.954 1.00 95.56 377 ILE A C 1
ATOM 2881 O O . ILE A 1 377 ? -7.644 -3.017 32.299 1.00 95.56 377 ILE A O 1
ATOM 2885 N N . ALA A 1 378 ? -8.382 -2.167 34.243 1.00 94.50 378 ALA A N 1
ATOM 2886 C CA . ALA A 1 378 ? -8.192 -3.388 35.027 1.00 94.50 378 ALA A CA 1
ATOM 2887 C C . ALA A 1 378 ? -9.468 -4.234 35.192 1.00 94.50 378 ALA A C 1
ATOM 2889 O O . ALA A 1 378 ? -9.388 -5.330 35.736 1.00 94.50 378 ALA A O 1
ATOM 2890 N N . GLY A 1 379 ? -10.633 -3.751 34.752 1.00 94.00 379 GLY A N 1
ATOM 2891 C CA . GLY A 1 379 ? -11.911 -4.447 34.908 1.00 94.00 379 GLY A CA 1
ATOM 2892 C C . GLY A 1 379 ? -13.100 -3.669 34.350 1.00 94.00 379 GLY A C 1
ATOM 2893 O O . GLY A 1 379 ? -12.943 -2.575 33.803 1.00 94.00 379 GLY A O 1
ATOM 2894 N N . ASP A 1 380 ? -14.285 -4.245 34.523 1.00 94.50 380 ASP A N 1
ATOM 2895 C CA . ASP A 1 380 ? -15.589 -3.638 34.248 1.00 94.50 380 ASP A CA 1
ATOM 2896 C C . ASP A 1 380 ? -16.521 -3.776 35.470 1.00 94.50 380 ASP A C 1
ATOM 2898 O O . ASP A 1 380 ? -16.088 -4.173 36.553 1.00 94.50 380 ASP A O 1
ATOM 2902 N N . ASP A 1 381 ? -17.813 -3.466 35.315 1.00 89.69 381 ASP A N 1
ATOM 2903 C CA . ASP A 1 381 ? -18.794 -3.567 36.414 1.00 89.69 381 ASP A CA 1
ATOM 2904 C C . ASP A 1 381 ? -18.977 -5.001 36.936 1.00 89.69 381 ASP A C 1
ATOM 2906 O O . ASP A 1 381 ? -19.523 -5.199 38.018 1.00 89.69 381 ASP A O 1
ATOM 2910 N N . SER A 1 382 ? -18.549 -6.009 36.168 1.00 90.19 382 SER A N 1
ATOM 2911 C CA . SER A 1 382 ? -18.630 -7.421 36.555 1.00 90.19 382 SER A CA 1
ATOM 2912 C C . SER A 1 382 ? -17.386 -7.899 37.308 1.00 90.19 382 SER A C 1
ATOM 2914 O O . SER A 1 382 ? -17.355 -9.046 37.753 1.00 90.19 382 SER A O 1
ATOM 2916 N N . GLY A 1 383 ? -16.364 -7.050 37.457 1.00 92.62 383 GLY A N 1
ATOM 2917 C CA . GLY A 1 383 ? -15.143 -7.346 38.200 1.00 92.62 383 GLY A CA 1
ATOM 2918 C C . GLY A 1 383 ? -13.858 -7.172 37.382 1.00 92.62 383 GLY A C 1
ATOM 2919 O O . GLY A 1 383 ? -13.879 -6.654 36.262 1.00 92.62 383 GLY A O 1
ATOM 2920 N N . PRO A 1 384 ? -12.710 -7.580 37.952 1.00 93.94 384 PRO A N 1
ATOM 2921 C CA . PRO A 1 384 ? -11.413 -7.432 37.306 1.00 93.94 384 PRO A CA 1
ATOM 2922 C C . PRO A 1 384 ? -11.274 -8.325 36.066 1.00 93.94 384 PRO A C 1
ATOM 2924 O O . PRO A 1 384 ? -11.830 -9.421 35.989 1.00 93.94 384 PRO A O 1
ATOM 2927 N N . PHE A 1 385 ? -10.495 -7.847 35.101 1.00 94.06 385 PHE A N 1
ATOM 2928 C CA . PHE A 1 385 ? -10.056 -8.605 33.936 1.00 94.06 385 PHE A CA 1
ATOM 2929 C C . PHE A 1 385 ? -8.886 -9.534 34.283 1.00 94.06 385 PHE A C 1
ATOM 2931 O O . PHE A 1 385 ? -8.174 -9.311 35.261 1.00 94.06 385 PHE A O 1
ATOM 2938 N N . GLU A 1 386 ? -8.669 -10.572 33.466 1.00 87.38 386 GLU A N 1
ATOM 2939 C CA . GLU A 1 386 ? -7.561 -11.525 33.655 1.00 87.38 386 GLU A CA 1
ATOM 2940 C C . GLU A 1 386 ? -6.198 -10.827 33.595 1.00 87.38 386 GLU A C 1
ATOM 2942 O O . GLU A 1 386 ? -5.272 -11.162 34.333 1.00 87.38 386 GLU A O 1
ATOM 2947 N N . THR A 1 387 ? -6.090 -9.821 32.728 1.00 89.62 387 THR A N 1
ATOM 2948 C CA . THR A 1 387 ? -4.933 -8.938 32.629 1.00 89.62 387 THR A CA 1
ATOM 2949 C C . THR A 1 387 ? -5.398 -7.496 32.541 1.00 89.62 387 THR A C 1
ATOM 2951 O O . THR A 1 387 ? -6.388 -7.206 31.871 1.00 89.62 387 THR A O 1
ATOM 2954 N N . ALA A 1 388 ? -4.656 -6.580 33.161 1.00 92.94 388 ALA A N 1
ATOM 2955 C CA . ALA A 1 388 ? -4.863 -5.161 32.922 1.00 92.94 388 ALA A CA 1
ATOM 2956 C C . ALA A 1 388 ? -4.516 -4.816 31.465 1.00 92.94 388 ALA A C 1
ATOM 2958 O O . ALA A 1 388 ? -3.516 -5.290 30.922 1.00 92.94 388 ALA A O 1
ATOM 2959 N N . HIS A 1 389 ? -5.348 -3.982 30.851 1.00 96.19 389 HIS A N 1
ATOM 2960 C CA . HIS A 1 389 ? -5.174 -3.490 29.492 1.00 96.19 389 HIS A CA 1
ATOM 2961 C C . HIS A 1 389 ? -4.771 -2.021 29.508 1.00 96.19 389 HIS A C 1
ATOM 2963 O O . HIS A 1 389 ? -5.176 -1.281 30.401 1.00 96.19 389 HIS A O 1
ATOM 2969 N N . THR A 1 390 ? -4.020 -1.584 28.503 1.00 95.88 390 THR A N 1
ATOM 2970 C CA . THR A 1 390 ? -3.569 -0.190 28.402 1.00 95.88 390 THR A CA 1
ATOM 2971 C C . THR A 1 390 ? -4.071 0.427 27.108 1.00 95.88 390 THR A C 1
ATOM 2973 O O . THR A 1 390 ? -3.991 -0.199 26.050 1.00 95.88 390 THR A O 1
ATOM 2976 N N . LEU A 1 391 ? -4.592 1.650 27.185 1.00 96.62 391 LEU A N 1
ATOM 2977 C CA . LEU A 1 391 ? -4.925 2.445 26.009 1.00 96.62 391 LEU A CA 1
ATOM 2978 C C . LEU A 1 391 ? -3.661 3.078 25.430 1.00 96.62 391 LEU A C 1
ATOM 2980 O O . LEU A 1 391 ? -2.906 3.730 26.149 1.00 96.62 391 LEU A O 1
ATOM 2984 N N . LYS A 1 392 ? -3.506 2.968 24.115 1.00 96.94 392 LYS A N 1
ATOM 2985 C CA . LYS A 1 392 ? -2.642 3.828 23.307 1.00 96.94 392 LYS A CA 1
ATOM 2986 C C . LYS A 1 392 ? -3.533 4.784 22.519 1.00 96.94 392 LYS A C 1
ATOM 2988 O O . LYS A 1 392 ? -4.471 4.328 21.862 1.00 96.94 392 LYS A O 1
ATOM 2993 N N . VAL A 1 393 ? -3.277 6.087 22.566 1.00 96.25 393 VAL A N 1
ATOM 2994 C CA . VAL A 1 393 ? -4.082 7.095 21.859 1.00 96.25 393 VAL A CA 1
ATOM 2995 C C . VAL A 1 393 ? -3.178 8.083 21.141 1.00 96.25 393 VAL A C 1
ATOM 2997 O O . VAL A 1 393 ? -2.407 8.812 21.755 1.00 96.25 393 VAL A O 1
ATOM 3000 N N . GLN A 1 394 ? -3.320 8.146 19.820 1.00 94.69 394 GLN A N 1
ATOM 3001 C CA . GLN A 1 394 ? -2.512 9.009 18.969 1.00 94.69 394 GLN A CA 1
ATOM 3002 C C . GLN A 1 394 ? -3.415 9.941 18.171 1.00 94.69 394 GLN A C 1
ATOM 3004 O O . GLN A 1 394 ? -4.344 9.501 17.489 1.00 94.69 394 GLN A O 1
ATOM 3009 N N . TYR A 1 395 ? -3.134 11.239 18.240 1.00 93.06 395 TYR A N 1
ATOM 3010 C CA . TYR A 1 395 ? -3.858 12.225 17.448 1.00 93.06 395 TYR A CA 1
ATOM 3011 C C . TYR A 1 395 ? -3.588 12.020 15.951 1.00 93.06 395 TYR A C 1
ATOM 3013 O O . TYR A 1 395 ? -2.444 11.803 15.553 1.00 93.06 395 TYR A O 1
ATOM 3021 N N . GLY A 1 396 ? -4.644 12.079 15.139 1.00 87.38 396 GLY A N 1
ATOM 3022 C CA . GLY A 1 396 ? -4.564 12.059 13.682 1.00 87.38 396 GLY A CA 1
ATOM 3023 C C . GLY A 1 396 ? -4.639 13.476 13.119 1.00 87.38 396 GLY A C 1
ATOM 3024 O O . GLY A 1 396 ? -3.756 14.296 13.344 1.00 87.38 396 GLY A O 1
ATOM 3025 N N . THR A 1 397 ? -5.704 13.766 12.376 1.00 83.38 397 THR A N 1
ATOM 3026 C CA . THR A 1 397 ? -6.015 15.100 11.846 1.00 83.38 397 THR A CA 1
ATOM 3027 C C . THR A 1 397 ? -7.479 15.434 12.101 1.00 83.38 397 THR A C 1
ATOM 3029 O O . THR A 1 397 ? -8.321 14.535 12.184 1.00 83.38 397 THR A O 1
ATOM 3032 N N . GLU A 1 398 ? -7.803 16.724 12.223 1.00 85.94 398 GLU A N 1
ATOM 3033 C CA . GLU A 1 398 ? -9.148 17.179 12.600 1.00 85.94 398 GLU A CA 1
ATOM 3034 C C . GLU A 1 398 ? -9.646 16.443 13.868 1.00 85.94 398 GLU A C 1
ATOM 3036 O O . GLU A 1 398 ? -8.906 16.315 14.839 1.00 85.94 398 GLU A O 1
ATOM 3041 N N . HIS A 1 399 ? -10.873 15.919 13.868 1.00 89.44 399 HIS A N 1
ATOM 3042 C CA . HIS A 1 399 ? -11.481 15.103 14.928 1.00 89.44 399 HIS A CA 1
ATOM 3043 C C . HIS A 1 399 ? -10.916 13.675 15.043 1.00 89.44 399 HIS A C 1
ATOM 3045 O O . HIS A 1 399 ? -11.339 12.928 15.928 1.00 89.44 399 HIS A O 1
ATOM 3051 N N . ARG A 1 400 ? -10.042 13.238 14.131 1.00 90.38 400 ARG A N 1
ATOM 3052 C CA . ARG A 1 400 ? -9.624 11.834 14.019 1.00 90.38 400 ARG A CA 1
ATOM 3053 C C . ARG A 1 400 ? -8.484 11.514 14.980 1.00 90.38 400 ARG A C 1
ATOM 3055 O O . ARG A 1 400 ? -7.560 12.305 15.161 1.00 90.38 400 ARG A O 1
ATOM 3062 N N . CYS A 1 401 ? -8.505 10.307 15.526 1.00 92.25 401 CYS A N 1
ATOM 3063 C CA . CYS A 1 401 ? -7.413 9.732 16.299 1.00 92.25 401 CYS A CA 1
ATOM 3064 C C . CYS A 1 401 ? -7.308 8.220 16.055 1.00 92.25 401 CYS A C 1
ATOM 3066 O O . CYS A 1 401 ? -8.264 7.562 15.638 1.00 92.25 401 CYS A O 1
ATOM 3068 N N . GLY A 1 402 ? -6.123 7.669 16.296 1.00 93.06 402 GLY A N 1
ATOM 3069 C CA . GLY A 1 402 ? -5.929 6.236 16.467 1.00 93.06 402 GLY A CA 1
ATOM 3070 C C . GLY A 1 402 ? -6.111 5.877 17.936 1.00 93.06 402 GLY A C 1
ATOM 3071 O O . GLY A 1 402 ? -5.579 6.569 18.804 1.00 93.06 402 GLY A O 1
ATOM 3072 N N . VAL A 1 403 ? -6.838 4.798 18.214 1.00 95.94 403 VAL A N 1
ATOM 3073 C CA . VAL A 1 403 ? -6.904 4.194 19.553 1.00 95.94 403 VAL A CA 1
ATOM 3074 C C . VAL A 1 403 ? -6.503 2.737 19.427 1.00 95.94 403 VAL A C 1
ATOM 3076 O O . VAL A 1 403 ? -7.050 2.043 18.575 1.00 95.94 403 VAL A O 1
ATOM 3079 N N . ALA A 1 404 ? -5.601 2.258 20.274 1.00 96.69 404 ALA A N 1
ATOM 3080 C CA . ALA A 1 404 ? -5.336 0.835 20.425 1.00 96.69 404 ALA A CA 1
ATOM 3081 C C . ALA A 1 404 ? -5.464 0.401 21.881 1.00 96.69 404 ALA A C 1
ATOM 3083 O O . ALA A 1 404 ? -5.252 1.183 22.806 1.00 96.69 404 ALA A O 1
ATOM 3084 N N . ILE A 1 405 ? -5.845 -0.856 22.069 1.00 96.69 405 ILE A N 1
ATOM 3085 C CA . ILE A 1 405 ? -5.916 -1.509 23.369 1.00 96.69 405 ILE A CA 1
ATOM 3086 C C . ILE A 1 405 ? -4.861 -2.604 23.370 1.00 96.69 405 ILE A C 1
ATOM 3088 O O . ILE A 1 405 ? -4.934 -3.544 22.575 1.00 96.69 405 ILE A O 1
ATOM 3092 N N . THR A 1 406 ? -3.895 -2.469 24.270 1.00 93.69 406 THR A N 1
ATOM 3093 C CA . THR A 1 406 ? -2.817 -3.435 24.450 1.00 93.69 406 THR A CA 1
ATOM 3094 C C . THR A 1 406 ? -3.214 -4.510 25.450 1.00 93.69 406 THR A C 1
ATOM 3096 O O . THR A 1 406 ? -3.688 -4.220 26.552 1.00 93.69 406 THR A O 1
ATOM 3099 N N . GLY A 1 407 ? -2.990 -5.770 25.083 1.00 85.75 407 GLY A N 1
ATOM 3100 C CA . GLY A 1 407 ? -3.016 -6.898 26.008 1.00 85.75 407 GLY A CA 1
ATOM 3101 C C . GLY A 1 407 ? -3.240 -8.239 25.321 1.00 85.75 407 GLY A C 1
ATOM 3102 O O . GLY A 1 407 ? -3.624 -8.316 24.160 1.00 85.75 407 GLY A O 1
ATOM 3103 N N . LYS A 1 408 ? -2.984 -9.324 26.051 1.00 87.19 408 LYS A N 1
ATOM 3104 C CA . LYS A 1 408 ? -3.141 -10.688 25.530 1.00 87.19 408 LYS A CA 1
ATOM 3105 C C . LYS A 1 408 ? -4.617 -11.095 25.508 1.00 87.19 408 LYS A C 1
ATOM 3107 O O . LYS A 1 408 ? -5.433 -10.546 26.240 1.00 87.19 408 LYS A O 1
ATOM 3112 N N . GLY A 1 409 ? -4.944 -12.074 24.666 1.00 88.19 409 GLY A N 1
ATOM 3113 C CA . GLY A 1 409 ? -6.287 -12.664 24.597 1.00 88.19 409 GLY A CA 1
ATOM 3114 C C . GLY A 1 409 ? -7.339 -11.806 23.887 1.00 88.19 409 GLY A C 1
ATOM 3115 O O . GLY A 1 409 ? -8.517 -12.161 23.901 1.00 88.19 409 GLY A O 1
ATOM 3116 N N . LEU A 1 410 ? -6.932 -10.698 23.260 1.00 93.44 410 LEU A N 1
ATOM 3117 C CA . LEU A 1 410 ? -7.834 -9.831 22.511 1.00 93.44 410 LEU A CA 1
ATOM 3118 C C . LEU A 1 410 ? -8.080 -10.364 21.088 1.00 93.44 410 LEU A C 1
ATOM 3120 O O . LEU A 1 410 ? -7.204 -10.967 20.470 1.00 93.44 410 LEU A O 1
ATOM 3124 N N . SER A 1 411 ? -9.275 -10.114 20.552 1.00 93.44 411 SER A N 1
ATOM 3125 C CA . SER A 1 411 ? -9.679 -10.461 19.186 1.00 93.44 411 SER A CA 1
ATOM 3126 C C . SER A 1 411 ? -10.306 -9.254 18.492 1.00 93.44 411 SER A C 1
ATOM 3128 O O . SER A 1 411 ? -11.125 -8.538 19.063 1.00 93.44 411 SER A O 1
ATOM 3130 N N . TYR A 1 412 ? -9.963 -9.056 17.219 1.00 92.44 412 TYR A N 1
ATOM 3131 C CA . TYR A 1 412 ? -10.541 -8.010 16.370 1.00 92.44 412 TYR A CA 1
ATOM 3132 C C . TYR A 1 412 ? -11.936 -8.375 15.834 1.00 92.44 412 TYR A C 1
ATOM 3134 O O . TYR A 1 412 ? -12.564 -7.562 15.158 1.00 92.44 412 TYR A O 1
ATOM 3142 N N . ARG A 1 413 ? -12.445 -9.584 16.120 1.00 94.25 413 ARG A N 1
ATOM 3143 C CA . ARG A 1 413 ? -13.762 -10.091 15.685 1.00 94.25 413 ARG A CA 1
ATOM 3144 C C . ARG A 1 413 ? -14.914 -9.495 16.502 1.00 94.25 413 ARG A C 1
ATOM 3146 O O . ARG A 1 413 ? -15.760 -10.208 17.041 1.00 94.25 413 ARG A O 1
ATOM 3153 N N . ILE A 1 414 ? -14.935 -8.174 16.599 1.00 95.81 414 ILE A N 1
ATOM 3154 C CA . ILE A 1 414 ? -15.871 -7.397 17.406 1.00 95.81 414 ILE A CA 1
ATOM 3155 C C . ILE A 1 414 ? -16.413 -6.206 16.618 1.00 95.81 414 ILE A C 1
ATOM 3157 O O . ILE A 1 414 ? -15.824 -5.761 15.631 1.00 95.81 414 ILE A O 1
ATOM 3161 N N . THR A 1 415 ? -17.554 -5.681 17.049 1.00 95.81 415 THR A N 1
ATOM 3162 C CA . THR A 1 415 ? -18.066 -4.406 16.552 1.00 95.81 415 THR A CA 1
ATOM 3163 C C . THR A 1 415 ? -17.289 -3.235 17.163 1.00 95.81 415 THR A C 1
ATOM 3165 O O . THR A 1 415 ? -16.423 -3.398 18.020 1.00 95.81 415 THR A O 1
ATOM 3168 N N . GLY A 1 416 ? -17.592 -2.022 16.705 1.00 95.38 416 GLY A N 1
ATOM 3169 C CA . GLY A 1 416 ? -17.162 -0.791 17.366 1.00 95.38 416 GLY A CA 1
ATOM 3170 C C . GLY A 1 416 ? -18.221 -0.235 18.323 1.00 95.38 416 GLY A C 1
ATOM 3171 O O . GLY A 1 416 ? -19.244 -0.877 18.573 1.00 95.38 416 GLY A O 1
ATOM 3172 N N . THR A 1 417 ? -17.984 0.992 18.790 1.00 97.75 417 THR A N 1
ATOM 3173 C CA . THR A 1 417 ? -18.958 1.829 19.514 1.00 97.75 417 THR A CA 1
ATOM 3174 C C . THR A 1 417 ? -19.571 2.925 18.632 1.00 97.75 417 THR A C 1
ATOM 3176 O O . THR A 1 417 ? -20.570 3.538 19.002 1.00 97.75 417 THR A O 1
ATOM 3179 N N . ASP A 1 418 ? -19.006 3.162 17.442 1.00 96.50 418 ASP A N 1
ATOM 3180 C CA . ASP A 1 418 ? -19.484 4.161 16.481 1.00 96.50 418 ASP A CA 1
ATOM 3181 C C . ASP A 1 418 ? -20.830 3.755 15.834 1.00 96.50 418 ASP A C 1
ATOM 3183 O O . ASP A 1 418 ? -20.870 2.740 15.134 1.00 96.50 418 ASP A O 1
ATOM 3187 N N . PRO A 1 419 ? -21.911 4.551 15.975 1.00 94.94 419 PRO A N 1
ATOM 3188 C CA . PRO A 1 419 ? -23.205 4.270 15.350 1.00 94.94 419 PRO A CA 1
ATOM 3189 C C . PRO A 1 419 ? -23.276 4.553 13.844 1.00 94.94 419 PRO A C 1
ATOM 3191 O O . PRO A 1 419 ? -24.326 4.360 13.236 1.00 94.94 419 PRO A O 1
ATOM 3194 N N . LEU A 1 420 ? -22.188 5.024 13.231 1.00 91.38 420 LEU A N 1
ATOM 3195 C CA . LEU A 1 420 ? -22.040 5.309 11.798 1.00 91.38 420 LEU A CA 1
ATOM 3196 C C . LEU A 1 420 ? -22.899 6.462 11.250 1.00 91.38 420 LEU A C 1
ATOM 3198 O O . LEU A 1 420 ? -22.590 6.967 10.172 1.00 91.38 420 LEU A O 1
ATOM 3202 N N . ALA A 1 421 ? -23.882 6.951 12.006 1.00 91.31 421 ALA A N 1
ATOM 3203 C CA . ALA A 1 421 ? -24.669 8.147 11.716 1.00 91.31 421 ALA A CA 1
ATOM 3204 C C . ALA A 1 421 ? -24.870 9.009 12.974 1.00 91.31 421 ALA A C 1
ATOM 3206 O O . ALA A 1 421 ? -24.875 8.493 14.092 1.00 91.31 421 ALA A O 1
ATOM 3207 N N . ASP A 1 422 ? -25.018 10.319 12.776 1.00 93.19 422 ASP A N 1
ATOM 3208 C CA . ASP A 1 422 ? -25.352 11.269 13.842 1.00 93.19 422 ASP A CA 1
ATOM 3209 C C . ASP A 1 422 ? -26.771 11.018 14.379 1.00 93.19 422 ASP A C 1
ATOM 3211 O O . ASP A 1 422 ? -27.614 10.420 13.704 1.00 93.19 422 ASP A O 1
ATOM 3215 N N . ASN A 1 423 ? -27.041 11.505 15.591 1.00 96.94 423 ASN A N 1
ATOM 3216 C CA . ASN A 1 423 ? -28.321 11.372 16.294 1.00 96.94 423 ASN A CA 1
ATOM 3217 C C . ASN A 1 423 ? -28.757 9.912 16.487 1.00 96.94 423 ASN A C 1
ATOM 3219 O O . ASN A 1 423 ? -29.932 9.558 16.368 1.00 96.94 423 ASN A O 1
ATOM 3223 N N . ARG A 1 424 ? -27.787 9.046 16.788 1.00 97.81 424 ARG A N 1
ATOM 3224 C CA . ARG A 1 424 ? -27.999 7.627 17.086 1.00 97.81 424 ARG A CA 1
ATOM 3225 C C . ARG A 1 424 ? -27.400 7.266 18.448 1.00 97.81 424 ARG A C 1
ATOM 3227 O O . ARG A 1 424 ? -26.424 7.897 18.858 1.00 97.81 424 ARG A O 1
ATOM 3234 N N . PRO A 1 425 ? -27.948 6.261 19.153 1.00 97.88 425 PRO A N 1
ATOM 3235 C CA . PRO A 1 425 ? -27.364 5.789 20.405 1.00 97.88 425 PRO A CA 1
ATOM 3236 C C . PRO A 1 425 ? -25.924 5.308 20.211 1.00 97.88 425 PRO A C 1
ATOM 3238 O O . PRO A 1 425 ? -25.627 4.665 19.203 1.00 97.88 425 PRO A O 1
ATOM 3241 N N . LEU A 1 426 ? -25.049 5.579 21.183 1.00 97.81 426 LEU A N 1
ATOM 3242 C CA . LEU A 1 426 ? -23.715 4.977 21.228 1.00 97.81 426 LEU A CA 1
ATOM 3243 C C . LEU A 1 426 ? -23.847 3.447 21.211 1.00 97.81 426 LEU A C 1
ATOM 3245 O O . LEU A 1 426 ? -24.625 2.879 21.982 1.00 97.81 426 LEU A O 1
ATOM 3249 N N . LEU A 1 427 ? -23.108 2.767 20.331 1.00 97.56 427 LEU A N 1
ATOM 3250 C CA . LEU A 1 427 ? -23.220 1.316 20.228 1.00 97.56 427 LEU A CA 1
ATOM 3251 C C . LEU A 1 427 ? -22.485 0.627 21.374 1.00 97.56 427 LEU A C 1
ATOM 3253 O O . LEU A 1 427 ? -21.387 1.016 21.768 1.00 97.56 427 LEU A O 1
ATOM 3257 N N . HIS A 1 428 ? -23.085 -0.458 21.852 1.00 96.56 428 HIS A N 1
ATOM 3258 C CA . HIS A 1 428 ? -22.424 -1.398 22.741 1.00 96.56 428 HIS A CA 1
ATOM 3259 C C . HIS A 1 428 ? -21.659 -2.429 21.910 1.00 96.56 428 HIS A C 1
ATOM 3261 O O . HIS A 1 428 ? -22.245 -3.074 21.035 1.00 96.56 428 HIS A O 1
ATOM 3267 N N . CYS A 1 429 ? -20.367 -2.588 22.187 1.00 97.75 429 CYS A N 1
ATOM 3268 C CA . CYS A 1 429 ? -19.492 -3.517 21.484 1.00 97.75 429 CYS A CA 1
ATOM 3269 C C . CYS A 1 429 ? -19.925 -4.973 21.714 1.00 97.75 429 CYS A C 1
ATOM 3271 O O . CYS A 1 429 ? -20.258 -5.347 22.843 1.00 97.75 429 CYS A O 1
ATOM 3273 N N . LYS A 1 430 ? -19.934 -5.783 20.647 1.00 97.50 430 LYS A N 1
ATOM 3274 C CA . LYS A 1 430 ? -20.334 -7.199 20.650 1.00 97.50 430 LYS A CA 1
ATOM 3275 C C . LYS A 1 430 ? -19.450 -8.035 19.710 1.00 97.50 430 LYS A C 1
ATOM 3277 O O . LYS A 1 430 ? -18.906 -7.483 18.752 1.00 97.50 430 LYS A O 1
ATOM 3282 N N . PRO A 1 431 ? -19.359 -9.364 19.910 1.00 97.62 431 PRO A N 1
ATOM 3283 C CA . PRO A 1 431 ? -18.740 -10.275 18.945 1.00 97.62 431 PRO A CA 1
ATOM 3284 C C . PRO A 1 431 ? -19.396 -10.194 17.559 1.00 97.62 431 PRO A C 1
ATOM 3286 O O . PRO A 1 431 ? -20.617 -10.089 17.459 1.00 97.62 431 PRO A O 1
ATOM 3289 N N . THR A 1 432 ? -18.596 -10.290 16.494 1.00 95.75 432 THR A N 1
ATOM 3290 C CA . THR A 1 432 ? -19.075 -10.385 15.095 1.00 95.75 432 THR A CA 1
ATOM 3291 C C . THR A 1 432 ? -19.073 -11.812 14.551 1.00 95.75 432 THR A C 1
ATOM 3293 O O . THR A 1 432 ? -19.449 -12.039 13.403 1.00 95.75 432 THR A O 1
ATOM 3296 N N . VAL A 1 433 ? -18.653 -12.775 15.369 1.00 95.75 433 VAL A N 1
ATOM 3297 C CA . VAL A 1 433 ? -18.627 -14.207 15.055 1.00 95.75 433 VAL A CA 1
ATOM 3298 C C . VAL A 1 433 ? -19.665 -14.956 15.899 1.00 95.75 433 VAL A C 1
ATOM 3300 O O . VAL A 1 433 ? -19.989 -14.491 16.995 1.00 95.75 433 VAL A O 1
ATOM 3303 N N . PRO A 1 434 ? -20.200 -16.092 15.417 1.00 95.94 434 PRO A N 1
ATOM 3304 C CA . PRO A 1 434 ? -21.189 -16.874 16.155 1.00 95.94 434 PRO A CA 1
ATOM 3305 C C . PRO A 1 434 ? -20.556 -17.679 17.306 1.00 95.94 434 PRO A C 1
ATOM 3307 O O . PRO A 1 434 ? -19.333 -17.799 17.389 1.00 95.94 434 PRO A O 1
ATOM 3310 N N . LEU A 1 435 ? -21.392 -18.222 18.199 1.00 95.44 435 LEU A N 1
ATOM 3311 C CA . LEU A 1 435 ? -20.994 -18.892 19.451 1.00 95.44 435 LEU A CA 1
ATOM 3312 C C . LEU A 1 435 ? -20.034 -20.073 19.240 1.00 95.44 435 LEU A C 1
ATOM 3314 O O . LEU A 1 435 ? -19.142 -20.307 20.052 1.00 95.44 435 LEU A O 1
ATOM 3318 N N . GLU A 1 436 ? -20.226 -20.808 18.152 1.00 96.06 436 GLU A N 1
ATOM 3319 C CA . GLU A 1 436 ? -19.448 -21.975 17.746 1.00 96.06 436 GLU A CA 1
ATOM 3320 C C . GLU A 1 436 ? -18.075 -21.628 17.149 1.00 96.06 436 GLU A C 1
ATOM 3322 O O . GLU A 1 436 ? -17.226 -22.506 16.994 1.00 96.06 436 GLU A O 1
ATOM 3327 N N . HIS A 1 437 ? -17.825 -20.357 16.817 1.00 96.00 437 HIS A N 1
ATOM 3328 C CA . HIS A 1 437 ? -16.559 -19.933 16.232 1.00 96.00 437 HIS A CA 1
ATOM 3329 C C . HIS A 1 437 ? -15.429 -19.970 17.272 1.00 96.00 437 HIS A C 1
ATOM 3331 O O . HIS A 1 437 ? -15.580 -19.480 18.392 1.00 96.00 437 HIS A O 1
ATOM 3337 N N . ALA A 1 438 ? -14.249 -20.467 16.885 1.00 94.81 438 ALA A N 1
ATOM 3338 C CA . ALA A 1 438 ? -13.106 -20.639 17.791 1.00 94.81 438 ALA A CA 1
ATOM 3339 C C . ALA A 1 438 ? -12.686 -19.341 18.519 1.00 94.81 438 ALA A C 1
ATOM 3341 O O . ALA A 1 438 ? -12.303 -19.375 19.686 1.00 94.81 438 ALA A O 1
ATOM 3342 N N . GLU A 1 439 ? -12.807 -18.185 17.858 1.00 93.56 439 GLU A N 1
ATOM 3343 C CA . GLU A 1 439 ? -12.497 -16.868 18.446 1.00 93.56 439 GLU A CA 1
ATOM 3344 C C . GLU A 1 439 ? -13.616 -16.260 19.314 1.00 93.56 439 GLU A C 1
ATOM 3346 O O . GLU A 1 439 ? -13.402 -15.205 19.909 1.00 93.56 439 GLU A O 1
ATOM 3351 N N . TYR A 1 440 ? -14.802 -16.875 19.420 1.00 96.69 440 TYR A N 1
ATOM 3352 C CA . TYR A 1 440 ? -15.956 -16.247 20.079 1.00 96.69 440 TYR A CA 1
ATOM 3353 C C . TYR A 1 440 ? -15.665 -15.822 21.523 1.00 96.69 440 TYR A C 1
ATOM 3355 O O . TYR A 1 440 ? -15.989 -14.703 21.918 1.00 96.69 440 TYR A O 1
ATOM 3363 N N . LYS A 1 441 ? -15.007 -16.681 22.313 1.00 96.38 441 LYS A N 1
ATOM 3364 C CA . LYS A 1 441 ? -14.662 -16.374 23.713 1.00 96.38 441 LYS A CA 1
ATOM 3365 C C . LYS A 1 441 ? -13.737 -15.158 23.822 1.00 96.38 441 LYS A C 1
ATOM 3367 O O . LYS A 1 441 ? -13.992 -14.274 24.636 1.00 96.38 441 LYS A O 1
ATOM 3372 N N . ALA A 1 442 ? -12.711 -15.092 22.971 1.00 95.56 442 ALA A N 1
ATOM 3373 C CA . ALA A 1 442 ? -11.789 -13.959 22.912 1.00 95.56 442 ALA A CA 1
ATOM 3374 C C . ALA A 1 442 ? -12.501 -12.680 22.445 1.00 95.56 442 ALA A C 1
ATOM 3376 O O . ALA A 1 442 ? -12.292 -11.604 23.004 1.00 95.56 442 ALA A O 1
ATOM 3377 N N . ALA A 1 443 ? -13.403 -12.784 21.467 1.00 96.75 443 ALA A N 1
ATOM 3378 C CA . ALA A 1 443 ? -14.189 -11.655 20.982 1.00 96.75 443 ALA A CA 1
ATOM 3379 C C . ALA A 1 443 ? -15.179 -11.134 22.039 1.00 96.75 443 ALA A C 1
ATOM 3381 O O . ALA A 1 443 ? -15.339 -9.924 22.203 1.00 96.75 443 ALA A O 1
ATOM 3382 N N . LEU A 1 444 ? -15.809 -12.029 22.804 1.00 96.50 444 LEU A N 1
ATOM 3383 C CA . LEU A 1 444 ? -16.695 -11.670 23.912 1.00 96.50 444 LEU A CA 1
ATOM 3384 C C . LEU A 1 444 ? -15.925 -10.960 25.027 1.00 96.50 444 LEU A C 1
ATOM 3386 O O . LEU A 1 444 ? -16.357 -9.907 25.496 1.00 96.50 444 LEU A O 1
ATOM 3390 N N . TYR A 1 445 ? -14.764 -11.499 25.402 1.00 96.19 445 TYR A N 1
ATOM 3391 C CA . TYR A 1 445 ? -13.855 -10.857 26.347 1.00 96.19 445 TYR A CA 1
ATOM 3392 C C . TYR A 1 445 ? -13.440 -9.460 25.863 1.00 96.19 445 TYR A C 1
ATOM 3394 O O . TYR A 1 445 ? -13.631 -8.473 26.568 1.00 96.19 445 TYR A O 1
ATOM 3402 N N . THR A 1 446 ? -12.986 -9.348 24.613 1.00 96.75 446 THR A N 1
ATOM 3403 C CA . THR A 1 446 ? -12.575 -8.064 24.019 1.00 96.75 446 THR A CA 1
ATOM 3404 C C . THR A 1 446 ? -13.726 -7.064 23.978 1.00 96.75 446 THR A C 1
ATOM 3406 O O . THR A 1 446 ? -13.524 -5.886 24.255 1.00 96.75 446 THR A O 1
ATOM 3409 N N . SER A 1 447 ? -14.950 -7.516 23.690 1.00 97.31 447 SER A N 1
ATOM 3410 C CA . SER A 1 447 ? -16.132 -6.648 23.686 1.00 97.31 447 SER A CA 1
ATOM 3411 C C . SER A 1 447 ? -16.356 -6.008 25.057 1.00 97.31 447 SER A C 1
ATOM 3413 O O . SER A 1 447 ? -16.591 -4.803 25.140 1.00 97.31 447 SER A O 1
ATOM 3415 N N . ARG A 1 448 ? -16.209 -6.779 26.145 1.00 96.81 448 ARG A N 1
ATOM 3416 C CA . ARG A 1 448 ? -16.267 -6.250 27.519 1.00 96.81 448 ARG A CA 1
ATOM 3417 C C . ARG A 1 448 ? -15.187 -5.199 27.768 1.00 96.81 448 ARG A C 1
ATOM 3419 O O . ARG A 1 448 ? -15.508 -4.107 28.234 1.00 96.81 448 ARG A O 1
ATOM 3426 N N . VAL A 1 449 ? -13.943 -5.492 27.382 1.00 97.38 449 VAL A N 1
ATOM 3427 C CA . VAL A 1 449 ? -12.815 -4.553 27.506 1.00 97.38 449 VAL A CA 1
ATOM 3428 C C . VAL A 1 449 ? -13.099 -3.253 26.748 1.00 97.38 449 VAL A C 1
ATOM 3430 O O . VAL A 1 449 ? -12.969 -2.174 27.315 1.00 97.38 449 VAL A O 1
ATOM 3433 N N . VAL A 1 450 ? -13.561 -3.328 25.498 1.00 97.75 450 VAL A N 1
ATOM 3434 C CA . VAL A 1 450 ? -13.878 -2.154 24.664 1.00 97.75 450 VAL A CA 1
ATOM 3435 C C . VAL A 1 450 ? -15.009 -1.315 25.256 1.00 97.75 450 VAL A C 1
ATOM 3437 O O . VAL A 1 450 ? -14.944 -0.086 25.230 1.00 97.75 450 VAL A O 1
ATOM 3440 N N . ASN A 1 451 ? -16.035 -1.948 25.823 1.00 97.94 451 ASN A N 1
ATOM 3441 C CA . ASN A 1 451 ? -17.118 -1.226 26.488 1.00 97.94 451 ASN A CA 1
ATOM 3442 C C . ASN A 1 451 ? -16.630 -0.508 27.759 1.00 97.94 451 ASN A C 1
ATOM 3444 O O . ASN A 1 451 ? -16.988 0.652 27.975 1.00 97.94 451 ASN A O 1
ATOM 3448 N N . ALA A 1 452 ? -15.769 -1.151 28.556 1.00 97.56 452 ALA A N 1
ATOM 3449 C CA . ALA A 1 452 ? -15.136 -0.530 29.721 1.00 97.56 452 ALA A CA 1
ATOM 3450 C C . ALA A 1 452 ? -14.233 0.650 29.320 1.00 97.56 452 ALA A C 1
ATOM 3452 O O . ALA A 1 452 ? -14.322 1.730 29.904 1.00 97.56 452 ALA A O 1
ATOM 3453 N N . VAL A 1 453 ? -13.434 0.479 28.263 1.00 97.69 453 VAL A N 1
ATOM 3454 C CA . VAL A 1 453 ? -12.606 1.530 27.650 1.00 97.69 453 VAL A CA 1
ATOM 3455 C C . VAL A 1 453 ? -13.464 2.719 27.219 1.00 97.69 453 VAL A C 1
ATOM 3457 O O . VAL A 1 453 ? -13.179 3.851 27.601 1.00 97.69 453 VAL A O 1
ATOM 3460 N N . SER A 1 454 ? -14.536 2.478 26.458 1.00 97.88 454 SER A N 1
ATOM 3461 C CA . SER A 1 454 ? -15.410 3.544 25.960 1.00 97.88 454 SER A CA 1
ATOM 3462 C C . SER A 1 454 ? -16.039 4.340 27.099 1.00 97.88 454 SER A C 1
ATOM 3464 O O . SER A 1 454 ? -16.137 5.561 27.005 1.00 97.88 454 SER A O 1
ATOM 3466 N N . ARG A 1 455 ? -16.452 3.671 28.180 1.00 96.94 455 ARG A N 1
ATOM 3467 C CA . ARG A 1 455 ? -16.987 4.341 29.367 1.00 96.94 455 ARG A CA 1
ATOM 3468 C C . ARG A 1 455 ? -15.919 5.174 30.064 1.00 96.94 455 ARG A C 1
ATOM 3470 O O . ARG A 1 455 ? -16.154 6.348 30.340 1.00 96.94 455 ARG A O 1
ATOM 3477 N N . ARG A 1 456 ? -14.735 4.594 30.274 1.00 97.06 456 ARG A N 1
ATOM 3478 C CA . ARG A 1 456 ? -13.630 5.264 30.960 1.00 97.06 456 ARG A CA 1
ATOM 3479 C C . ARG A 1 456 ? -13.172 6.522 30.225 1.00 97.06 456 ARG A C 1
ATOM 3481 O O . ARG A 1 456 ? -12.972 7.556 30.857 1.00 97.06 456 ARG A O 1
ATOM 3488 N N . ILE A 1 457 ? -13.059 6.455 28.898 1.00 97.69 457 ILE A N 1
ATOM 3489 C CA . ILE A 1 457 ? -12.755 7.622 28.061 1.00 97.69 457 ILE A CA 1
ATOM 3490 C C . ILE A 1 457 ? -13.821 8.707 28.255 1.00 97.69 457 ILE A C 1
ATOM 3492 O O . ILE A 1 457 ? -13.473 9.865 28.478 1.00 97.69 457 ILE A O 1
ATOM 3496 N N . THR A 1 458 ? -15.107 8.349 28.198 1.00 97.81 458 THR A N 1
ATOM 3497 C CA . THR A 1 458 ? -16.208 9.310 28.369 1.00 97.81 458 THR A CA 1
ATOM 3498 C C . THR A 1 458 ? -16.153 10.007 29.728 1.00 97.81 458 THR A C 1
ATOM 3500 O O . THR A 1 458 ? -16.258 11.230 29.785 1.00 97.81 458 THR A O 1
ATOM 3503 N N . GLU A 1 459 ? -15.934 9.264 30.817 1.00 96.00 459 GLU A N 1
ATOM 3504 C CA . GLU A 1 459 ? -15.783 9.826 32.170 1.00 96.00 459 GLU A CA 1
ATOM 3505 C C . GLU A 1 459 ? -14.640 10.845 32.240 1.00 96.00 459 GLU A C 1
ATOM 3507 O O . GLU A 1 459 ? -14.827 11.965 32.716 1.00 96.00 459 GLU A O 1
ATOM 3512 N N . MET A 1 460 ? -13.469 10.464 31.721 1.00 96.94 460 MET A N 1
ATOM 3513 C CA . MET A 1 460 ? -12.271 11.302 31.706 1.00 96.94 460 MET A CA 1
ATOM 3514 C C . MET A 1 460 ? -12.474 12.579 30.883 1.00 96.94 460 MET A C 1
ATOM 3516 O O . MET A 1 460 ? -12.086 13.664 31.312 1.00 96.94 460 MET A O 1
ATOM 3520 N N . LEU A 1 461 ? -13.100 12.474 29.708 1.00 97.50 461 LEU A N 1
ATOM 3521 C CA . LEU A 1 461 ? -13.304 13.621 28.827 1.00 97.50 461 LEU A CA 1
ATOM 3522 C C . LEU A 1 461 ? -14.419 14.554 29.311 1.00 97.50 461 LEU A C 1
ATOM 3524 O O . LEU A 1 461 ? -14.288 15.768 29.152 1.00 97.50 461 LEU A O 1
ATOM 3528 N N . CYS A 1 462 ? -15.494 14.037 29.913 1.00 95.31 462 CYS A N 1
ATOM 3529 C CA . CYS A 1 462 ? -16.580 14.872 30.443 1.00 95.31 462 CYS A CA 1
ATOM 3530 C C . CYS A 1 462 ? -16.096 15.854 31.520 1.00 95.31 462 CYS A C 1
ATOM 3532 O O . CYS A 1 462 ? -16.640 16.947 31.629 1.00 95.31 462 CYS A O 1
ATOM 3534 N N . GLN A 1 463 ? -15.069 15.476 32.284 1.00 91.75 463 GLN A N 1
ATOM 3535 C CA . GLN A 1 463 ? -14.504 16.280 33.372 1.00 91.75 463 GLN A CA 1
ATOM 3536 C C . GLN A 1 463 ? -13.292 17.120 32.935 1.00 91.75 463 GLN A C 1
ATOM 3538 O O . GLN A 1 463 ? -12.667 17.788 33.757 1.00 91.75 463 GLN A O 1
ATOM 3543 N N . HIS A 1 464 ? -12.909 17.072 31.656 1.00 96.25 464 HIS A N 1
ATOM 3544 C CA . HIS A 1 464 ? -11.667 17.690 31.208 1.00 96.25 464 HIS A CA 1
ATOM 3545 C C . HIS A 1 464 ? -11.823 19.216 31.010 1.00 96.25 464 HIS A C 1
ATOM 3547 O O . HIS A 1 464 ? -12.720 19.636 30.271 1.00 96.25 464 HIS A O 1
ATOM 3553 N N . PRO A 1 465 ? -10.905 20.062 31.530 1.00 96.19 465 PRO A N 1
ATOM 3554 C CA . PRO A 1 465 ? -11.004 21.528 31.436 1.00 96.19 465 PRO A CA 1
ATOM 3555 C C . PRO A 1 465 ? -11.120 22.083 30.010 1.00 96.19 465 PRO A C 1
ATOM 3557 O O . PRO A 1 465 ? -11.751 23.113 29.784 1.00 96.19 465 PRO A O 1
ATOM 3560 N N . ILE A 1 466 ? -10.544 21.393 29.017 1.00 95.62 466 ILE A N 1
ATOM 3561 C CA . ILE A 1 466 ? -10.705 21.764 27.598 1.00 95.62 466 ILE A CA 1
ATOM 3562 C C . ILE A 1 466 ? -12.179 21.742 27.183 1.00 95.62 466 ILE A C 1
ATOM 3564 O O . ILE A 1 466 ? -12.612 22.630 26.458 1.00 95.62 466 ILE A O 1
ATOM 3568 N N . ASN A 1 467 ? -12.964 20.762 27.630 1.00 94.69 467 ASN A N 1
ATOM 3569 C CA . ASN A 1 467 ? -14.377 20.693 27.269 1.00 94.69 467 ASN A CA 1
ATOM 3570 C C . ASN A 1 467 ? -15.197 21.782 27.967 1.00 94.69 467 ASN A C 1
ATOM 3572 O O . ASN A 1 467 ? -16.102 22.341 27.349 1.00 94.69 467 ASN A O 1
ATOM 3576 N N . GLU A 1 468 ? -14.832 22.165 29.193 1.00 92.00 468 GLU A N 1
ATOM 3577 C CA . GLU A 1 468 ? -15.413 23.342 29.848 1.00 92.00 468 GLU A CA 1
ATOM 3578 C C . GLU A 1 468 ? -15.109 24.631 29.073 1.00 92.00 468 GLU A C 1
ATOM 3580 O O . GLU A 1 468 ? -16.007 25.442 28.844 1.00 92.00 468 GLU A O 1
ATOM 3585 N N . ALA A 1 469 ? -13.857 24.815 28.637 1.00 94.00 469 ALA A N 1
ATOM 3586 C CA . ALA A 1 469 ? -13.444 25.967 27.837 1.00 94.00 469 ALA A CA 1
ATOM 3587 C C . ALA A 1 469 ? -14.166 26.006 26.482 1.00 94.00 469 ALA A C 1
ATOM 3589 O O . ALA A 1 469 ? -14.727 27.036 26.117 1.00 94.00 469 ALA A O 1
ATOM 3590 N N . ARG A 1 470 ? -14.246 24.867 25.780 1.00 94.50 470 ARG A N 1
ATOM 3591 C CA . ARG A 1 470 ? -14.984 24.745 24.513 1.00 94.50 470 ARG A CA 1
ATOM 3592 C C . ARG A 1 470 ? -16.450 25.134 24.680 1.00 94.50 470 ARG A C 1
ATOM 3594 O O . ARG A 1 470 ? -16.949 25.925 23.889 1.00 94.50 470 ARG A O 1
ATOM 3601 N N . SER A 1 471 ? -17.106 24.652 25.735 1.00 92.31 471 SER A N 1
ATOM 3602 C CA . SER A 1 471 ? -18.497 25.008 26.036 1.00 92.31 471 SER A CA 1
ATOM 3603 C C . SER A 1 471 ? -18.671 26.514 26.286 1.00 92.31 471 SER A C 1
ATOM 3605 O O . SER A 1 471 ? -19.567 27.132 25.712 1.00 92.31 471 SER A O 1
ATOM 3607 N N . LYS A 1 472 ? -17.768 27.143 27.059 1.00 94.62 472 LYS A N 1
ATOM 3608 C CA . LYS A 1 472 ? -17.765 28.605 27.295 1.00 94.62 472 LYS A CA 1
ATOM 3609 C C . LYS A 1 472 ? -17.565 29.419 26.011 1.00 94.62 472 LYS A C 1
ATOM 3611 O O . LYS A 1 472 ? -18.096 30.518 25.905 1.00 94.62 472 LYS A O 1
ATOM 3616 N N . GLU A 1 473 ? -16.833 28.878 25.042 1.00 93.62 473 GLU A N 1
ATOM 3617 C CA . GLU A 1 473 ? -16.624 29.468 23.713 1.00 93.62 473 GLU A CA 1
ATOM 3618 C C . GLU A 1 473 ? -17.757 29.153 22.713 1.00 93.62 473 GLU A C 1
ATOM 3620 O O . GLU A 1 473 ? -17.668 29.532 21.547 1.00 93.62 473 GLU A O 1
ATOM 3625 N N . GLY A 1 474 ? -18.811 28.435 23.122 1.00 93.19 474 GLY A N 1
ATOM 3626 C CA . GLY A 1 474 ? -19.897 28.006 22.230 1.00 93.19 474 GLY A CA 1
ATOM 3627 C C . GLY A 1 474 ? -19.510 26.883 21.258 1.00 93.19 474 GLY A C 1
ATOM 3628 O O . GLY A 1 474 ? -20.270 26.560 20.345 1.00 93.19 474 GLY A O 1
ATOM 3629 N N . LYS A 1 475 ? -18.339 26.263 21.442 1.00 93.12 475 LYS A N 1
ATOM 3630 C CA . LYS A 1 475 ? -17.892 25.101 20.669 1.00 93.12 475 LYS A CA 1
ATOM 3631 C C . LYS A 1 475 ? -18.482 23.817 21.242 1.00 93.12 475 LYS A C 1
ATOM 3633 O O . LYS A 1 475 ? -18.683 23.665 22.446 1.00 93.12 475 LYS A O 1
ATOM 3638 N N . ARG A 1 476 ? -18.679 22.827 20.371 1.00 95.06 476 ARG A N 1
ATOM 3639 C CA . ARG A 1 476 ? -19.084 21.476 20.782 1.00 95.06 476 ARG A CA 1
ATOM 3640 C C . ARG A 1 476 ? -18.001 20.827 21.642 1.00 95.06 476 ARG A C 1
ATOM 3642 O O . ARG A 1 476 ? -16.821 20.865 21.284 1.00 95.06 476 ARG A O 1
ATOM 3649 N N . VAL A 1 477 ? -18.404 20.188 22.736 1.00 96.25 477 VAL A N 1
ATOM 3650 C CA . VAL A 1 477 ? -17.512 19.371 23.572 1.00 96.25 477 VAL A CA 1
ATOM 3651 C C . VAL A 1 477 ? -17.009 18.139 22.808 1.00 96.25 477 VAL A C 1
ATOM 3653 O O . VAL A 1 477 ? -17.662 17.649 21.898 1.00 96.25 477 VAL A O 1
ATOM 3656 N N . ALA A 1 478 ? -15.845 17.624 23.174 1.00 97.19 478 ALA A N 1
ATOM 3657 C CA . ALA A 1 478 ? -15.298 16.357 22.704 1.00 97.19 478 ALA A CA 1
ATOM 3658 C C . ALA A 1 478 ? -15.286 15.378 23.883 1.00 97.19 478 ALA A C 1
ATOM 3660 O O . ALA A 1 478 ? -14.257 15.195 24.532 1.00 97.19 478 ALA A O 1
ATOM 3661 N N . ASN A 1 479 ? -16.454 14.836 24.228 1.00 97.69 479 ASN A N 1
ATOM 3662 C CA . ASN A 1 479 ? -16.676 14.102 25.477 1.00 97.69 479 ASN A CA 1
ATOM 3663 C C . ASN A 1 479 ? -16.818 12.582 25.304 1.00 97.69 479 ASN A C 1
ATOM 3665 O O . ASN A 1 479 ? -17.017 11.881 26.288 1.00 97.69 479 ASN A O 1
ATOM 3669 N N . VAL A 1 480 ? -16.686 12.065 24.082 1.00 98.25 480 VAL A N 1
ATOM 3670 C CA . VAL A 1 480 ? -16.568 10.629 23.799 1.00 98.25 480 VAL A CA 1
ATOM 3671 C C . VAL A 1 480 ? -15.587 10.409 22.650 1.00 98.25 480 VAL A C 1
ATOM 3673 O O . VAL A 1 480 ? -15.421 11.274 21.784 1.00 98.25 480 VAL A O 1
ATOM 3676 N N . VAL A 1 481 ? -14.965 9.231 22.611 1.00 98.12 481 VAL A N 1
ATOM 3677 C CA . VAL A 1 481 ? -14.231 8.744 21.439 1.00 98.12 481 VAL A CA 1
ATOM 3678 C C . VAL A 1 481 ? -14.981 7.551 20.860 1.00 98.12 481 VAL A C 1
ATOM 3680 O O . VAL A 1 481 ? -15.152 6.532 21.527 1.00 98.12 481 VAL A O 1
ATOM 3683 N N . LEU A 1 482 ? -15.444 7.681 19.619 1.00 98.19 482 LEU A N 1
ATOM 3684 C CA . LEU A 1 482 ? -16.106 6.590 18.906 1.00 98.19 482 LEU A CA 1
ATOM 3685 C C . LEU A 1 482 ? -15.054 5.642 18.350 1.00 98.19 482 LEU A C 1
ATOM 3687 O O . LEU A 1 482 ? -14.143 6.096 17.665 1.00 98.19 482 LEU A O 1
ATOM 3691 N N . LEU A 1 483 ? -15.199 4.347 18.616 1.00 97.12 483 LEU A N 1
ATOM 3692 C CA . LEU A 1 483 ? -14.276 3.304 18.176 1.00 97.12 483 LEU A CA 1
ATOM 3693 C C . LEU A 1 483 ? -14.891 2.570 16.984 1.00 97.12 483 LEU A C 1
ATOM 3695 O O . LEU A 1 483 ? -16.012 2.067 17.084 1.00 97.12 483 LEU A O 1
ATOM 3699 N N . ARG A 1 484 ? -14.184 2.486 15.854 1.00 93.06 484 ARG A N 1
ATOM 3700 C CA . ARG A 1 484 ? -14.673 1.823 14.636 1.00 93.06 484 ARG A CA 1
ATOM 3701 C C . ARG A 1 484 ? -13.582 1.012 13.948 1.00 93.06 484 ARG A C 1
ATOM 3703 O O . ARG A 1 484 ? -12.413 1.382 13.956 1.00 93.06 484 ARG A O 1
ATOM 3710 N N . GLY A 1 485 ? -13.995 -0.054 13.262 1.00 90.25 485 GLY A N 1
ATOM 3711 C CA . GLY A 1 485 ? -13.114 -0.819 12.381 1.00 90.25 485 GLY A CA 1
ATOM 3712 C C . GLY A 1 485 ? -12.006 -1.510 13.162 1.00 90.25 485 GLY A C 1
ATOM 3713 O O . GLY A 1 485 ? -10.839 -1.330 12.822 1.00 90.25 485 GLY A O 1
ATOM 3714 N N . ALA A 1 486 ? -12.399 -2.241 14.211 1.00 93.94 486 ALA A N 1
ATOM 3715 C CA . ALA A 1 486 ? -11.503 -3.037 15.036 1.00 93.94 486 ALA A CA 1
ATOM 3716 C C . ALA A 1 486 ? -10.586 -3.884 14.152 1.00 93.94 486 ALA A C 1
ATOM 3718 O O . ALA A 1 486 ? -11.043 -4.543 13.215 1.00 93.94 486 ALA A O 1
ATOM 3719 N N . ALA A 1 487 ? -9.295 -3.828 14.439 1.00 91.88 487 ALA A N 1
ATOM 3720 C CA . ALA A 1 487 ? -8.289 -4.504 13.650 1.00 91.88 487 ALA A CA 1
ATOM 3721 C C . ALA A 1 487 ? -7.137 -4.934 14.541 1.00 91.88 487 ALA A C 1
ATOM 3723 O O . ALA A 1 487 ? -6.667 -4.152 15.364 1.00 91.88 487 ALA A O 1
ATOM 3724 N N . SER A 1 488 ? -6.648 -6.153 14.352 1.00 88.62 488 SER A N 1
ATOM 3725 C CA . SER A 1 488 ? -5.301 -6.465 14.812 1.00 88.62 488 SER A CA 1
ATOM 3726 C C . SER A 1 488 ? -4.304 -5.801 13.866 1.00 88.62 488 SER A C 1
ATOM 3728 O O . SER A 1 488 ? -4.629 -5.512 12.710 1.00 88.62 488 SER A O 1
ATOM 3730 N N . LYS A 1 489 ? -3.068 -5.594 14.326 1.00 81.00 489 LYS A N 1
ATOM 3731 C CA . LYS A 1 489 ? -1.957 -5.176 13.452 1.00 81.00 489 LYS A CA 1
ATOM 3732 C C . LYS A 1 489 ? -1.845 -6.057 12.198 1.00 81.00 489 LYS A C 1
ATOM 3734 O O . LYS A 1 489 ? -1.458 -5.581 11.133 1.00 81.00 489 LYS A O 1
ATOM 3739 N N . GLY A 1 490 ? -2.238 -7.327 12.332 1.00 72.44 490 GLY A N 1
ATOM 3740 C CA . GLY A 1 490 ? -2.119 -8.336 11.295 1.00 72.44 490 GLY A CA 1
ATOM 3741 C C . GLY A 1 490 ? -0.658 -8.685 11.025 1.00 72.44 490 GLY A C 1
ATOM 3742 O O . GLY A 1 490 ? 0.266 -8.090 11.575 1.00 72.44 490 GLY A O 1
ATOM 3743 N N . TRP A 1 491 ? -0.454 -9.667 10.156 1.00 73.38 491 TRP A N 1
ATOM 3744 C CA . TRP A 1 491 ? 0.862 -9.963 9.614 1.00 73.38 491 TRP A CA 1
ATOM 3745 C C . TRP A 1 491 ? 0.780 -9.920 8.094 1.00 73.38 491 TRP A C 1
ATOM 3747 O O . TRP A 1 491 ? -0.032 -10.624 7.489 1.00 73.38 491 TRP A O 1
ATOM 3757 N N . VAL A 1 492 ? 1.627 -9.090 7.492 1.00 77.56 492 VAL A N 1
ATOM 3758 C CA . VAL A 1 492 ? 1.886 -9.076 6.054 1.00 77.56 492 VAL A CA 1
ATOM 3759 C C . VAL A 1 492 ? 3.378 -9.296 5.830 1.00 77.56 492 VAL A C 1
ATOM 3761 O O . VAL A 1 492 ? 4.190 -8.728 6.564 1.00 77.56 492 VAL A O 1
ATOM 3764 N N . PRO A 1 493 ? 3.769 -10.106 4.832 1.00 73.75 493 PRO A N 1
ATOM 3765 C CA . PRO A 1 493 ? 5.155 -10.187 4.406 1.00 73.75 493 PRO A CA 1
ATOM 3766 C C . PRO A 1 493 ? 5.735 -8.793 4.148 1.00 73.75 493 PRO A C 1
ATOM 3768 O O . PRO A 1 493 ? 5.112 -8.043 3.397 1.00 73.75 493 PRO A O 1
ATOM 3771 N N . PRO A 1 494 ? 6.906 -8.422 4.689 1.00 80.06 494 PRO A N 1
ATOM 3772 C CA . PRO A 1 494 ? 7.522 -7.147 4.344 1.00 80.06 494 PRO A CA 1
ATOM 3773 C C . PRO A 1 494 ? 7.741 -7.026 2.830 1.00 80.06 494 PRO A C 1
ATOM 3775 O O . PRO A 1 494 ? 8.083 -8.005 2.162 1.00 80.06 494 PRO A O 1
ATOM 3778 N N . PHE A 1 495 ? 7.573 -5.824 2.290 1.00 83.75 495 PHE A N 1
ATOM 3779 C CA . PHE A 1 495 ? 7.613 -5.515 0.862 1.00 83.75 495 PHE A CA 1
ATOM 3780 C C . PHE A 1 495 ? 8.954 -5.905 0.242 1.00 83.75 495 PHE A C 1
ATOM 3782 O O . PHE A 1 495 ? 8.990 -6.522 -0.821 1.00 83.75 495 PHE A O 1
ATOM 3789 N N . ALA A 1 496 ? 10.045 -5.659 0.972 1.00 74.69 496 ALA A N 1
ATOM 3790 C CA . ALA A 1 496 ? 11.388 -6.091 0.600 1.00 74.69 496 ALA A CA 1
ATOM 3791 C C . ALA A 1 496 ? 11.489 -7.605 0.410 1.00 74.69 496 ALA A C 1
ATOM 3793 O O . ALA A 1 496 ? 12.105 -8.056 -0.547 1.00 74.69 496 ALA A O 1
ATOM 3794 N N . VAL A 1 497 ? 10.828 -8.391 1.260 1.00 67.19 497 VAL A N 1
ATOM 3795 C CA . VAL A 1 497 ? 10.869 -9.852 1.159 1.00 67.19 497 VAL A CA 1
ATOM 3796 C C . VAL A 1 497 ? 9.915 -10.368 0.083 1.00 67.19 497 VAL A C 1
ATOM 3798 O O . VAL A 1 497 ? 10.249 -11.304 -0.635 1.00 67.19 497 VAL A O 1
ATOM 3801 N N . ARG A 1 498 ? 8.723 -9.771 -0.053 1.00 74.62 498 ARG A N 1
ATOM 3802 C CA . ARG A 1 498 ? 7.725 -10.205 -1.043 1.00 74.62 498 ARG A CA 1
ATOM 3803 C C . ARG A 1 498 ? 8.115 -9.829 -2.471 1.00 74.62 498 ARG A C 1
ATOM 3805 O O . ARG A 1 498 ? 7.844 -10.584 -3.404 1.00 74.62 498 ARG A O 1
ATOM 3812 N N . HIS A 1 499 ? 8.705 -8.652 -2.653 1.00 76.75 499 HIS A N 1
ATOM 3813 C CA . HIS A 1 499 ? 8.964 -8.091 -3.975 1.00 76.75 499 HIS A CA 1
ATOM 3814 C C . HIS A 1 499 ? 10.443 -7.968 -4.325 1.00 76.75 499 HIS A C 1
ATOM 3816 O O . HIS A 1 499 ? 10.717 -7.716 -5.496 1.00 76.75 499 HIS A O 1
ATOM 3822 N N . GLY A 1 500 ? 11.362 -8.155 -3.371 1.00 69.62 500 GLY A N 1
ATOM 3823 C CA . GLY A 1 500 ? 12.789 -7.886 -3.568 1.00 69.62 500 GLY A CA 1
ATOM 3824 C C . GLY A 1 500 ? 13.109 -6.389 -3.639 1.00 69.62 500 GLY A C 1
ATOM 3825 O O . GLY A 1 500 ? 14.171 -6.013 -4.120 1.00 69.62 500 GLY A O 1
ATOM 3826 N N . LEU A 1 501 ? 12.183 -5.519 -3.215 1.00 77.75 501 LEU A N 1
ATOM 3827 C CA . LEU A 1 501 ? 12.272 -4.068 -3.387 1.00 77.75 501 LEU A CA 1
ATOM 3828 C C . LEU A 1 501 ? 12.259 -3.353 -2.036 1.00 77.75 501 LEU A C 1
ATOM 3830 O O . LEU A 1 501 ? 11.350 -3.545 -1.234 1.00 77.75 501 LEU A O 1
ATOM 3834 N N . VAL A 1 502 ? 13.233 -2.476 -1.802 1.00 77.94 502 VAL A N 1
ATOM 3835 C CA . VAL A 1 502 ? 13.212 -1.544 -0.666 1.00 77.94 502 VAL A CA 1
ATOM 3836 C C . VAL A 1 502 ? 12.656 -0.215 -1.150 1.00 77.94 502 VAL A C 1
ATOM 3838 O O . VAL A 1 502 ? 13.075 0.302 -2.190 1.00 77.94 502 VAL A O 1
ATOM 3841 N N . GLY A 1 503 ? 11.703 0.340 -0.410 1.00 89.12 503 GLY A N 1
ATOM 3842 C CA . GLY A 1 503 ? 11.025 1.537 -0.863 1.00 89.12 503 GLY A CA 1
ATOM 3843 C C . GLY A 1 503 ? 10.331 2.339 0.215 1.00 89.12 503 GLY A C 1
ATOM 3844 O O . GLY A 1 503 ? 10.370 2.031 1.409 1.00 89.12 503 GLY A O 1
ATOM 3845 N N . PHE A 1 504 ? 9.676 3.388 -0.255 1.00 94.31 504 PHE A N 1
ATOM 3846 C CA . PHE A 1 504 ? 8.997 4.370 0.569 1.00 94.31 504 PHE A CA 1
ATOM 3847 C C . PHE A 1 504 ? 7.618 4.708 0.013 1.00 94.31 504 PHE A C 1
ATOM 3849 O O . PHE A 1 504 ? 7.281 4.402 -1.132 1.00 94.31 504 PHE A O 1
ATOM 3856 N N . ILE A 1 505 ? 6.835 5.390 0.840 1.00 96.88 505 ILE A N 1
ATOM 3857 C CA . ILE A 1 505 ? 5.516 5.892 0.491 1.00 96.88 505 ILE A CA 1
ATOM 3858 C C . ILE A 1 505 ? 5.374 7.361 0.890 1.00 96.88 505 ILE A C 1
ATOM 3860 O O . ILE A 1 505 ? 5.625 7.740 2.034 1.00 96.88 505 ILE A O 1
ATOM 3864 N N . VAL A 1 506 ? 4.943 8.187 -0.062 1.00 96.81 506 VAL A N 1
ATOM 3865 C CA . VAL A 1 506 ? 4.549 9.583 0.138 1.00 96.81 506 VAL A CA 1
ATOM 3866 C C . VAL A 1 506 ? 3.025 9.642 0.104 1.00 96.81 506 VAL A C 1
ATOM 3868 O O . VAL A 1 506 ? 2.414 9.808 -0.954 1.00 96.81 506 VAL A O 1
ATOM 3871 N N . ALA A 1 507 ? 2.405 9.477 1.272 1.00 92.88 507 ALA A N 1
ATOM 3872 C CA . ALA A 1 507 ? 0.954 9.485 1.428 1.00 92.88 507 ALA A CA 1
ATOM 3873 C C . ALA A 1 507 ? 0.533 10.440 2.557 1.00 92.88 507 ALA A C 1
ATOM 3875 O O . ALA A 1 507 ? 1.037 10.316 3.676 1.00 92.88 507 ALA A O 1
ATOM 3876 N N . PRO A 1 508 ? -0.395 11.380 2.296 1.00 82.94 508 PRO A N 1
ATOM 3877 C CA . PRO A 1 508 ? -0.865 12.315 3.316 1.00 82.94 508 PRO A CA 1
ATOM 3878 C C . PRO A 1 508 ? -1.893 11.680 4.263 1.00 82.94 508 PRO A C 1
ATOM 3880 O O . PRO A 1 508 ? -2.030 12.096 5.410 1.00 82.94 508 PRO A O 1
ATOM 3883 N N . THR A 1 509 ? -2.631 10.665 3.804 1.00 84.88 509 THR A N 1
ATOM 3884 C CA . THR A 1 509 ? -3.682 10.025 4.596 1.00 84.88 509 THR A CA 1
ATOM 3885 C C . THR A 1 509 ? -3.091 8.972 5.531 1.00 84.88 509 THR A C 1
ATOM 3887 O O . THR A 1 509 ? -2.279 8.139 5.125 1.00 84.88 509 THR A O 1
ATOM 3890 N N . CYS A 1 510 ? -3.538 8.976 6.792 1.00 87.12 510 CYS A N 1
ATOM 3891 C CA . CYS A 1 510 ? -3.069 8.023 7.802 1.00 87.12 510 CYS A CA 1
ATOM 3892 C C . CYS A 1 510 ? -3.293 6.575 7.349 1.00 87.12 510 CYS A C 1
ATOM 3894 O O . CYS A 1 510 ? -2.375 5.771 7.416 1.00 87.12 510 CYS A O 1
ATOM 3896 N N . ILE A 1 511 ? -4.462 6.251 6.793 1.00 89.06 511 ILE A N 1
ATOM 3897 C CA . ILE A 1 511 ? -4.747 4.895 6.307 1.00 89.06 511 ILE A CA 1
ATOM 3898 C C . ILE A 1 511 ? -3.722 4.378 5.282 1.00 89.06 511 ILE A C 1
ATOM 3900 O O . ILE A 1 511 ? -3.200 3.282 5.458 1.00 89.06 511 ILE A O 1
ATOM 3904 N N . ILE A 1 512 ? -3.393 5.155 4.245 1.00 92.94 512 ILE A N 1
ATOM 3905 C CA . ILE A 1 512 ? -2.484 4.706 3.181 1.00 92.94 512 ILE A CA 1
ATOM 3906 C C . ILE A 1 512 ? -1.043 4.691 3.685 1.00 92.94 512 ILE A C 1
ATOM 3908 O O . ILE A 1 512 ? -0.311 3.728 3.458 1.00 92.94 512 ILE A O 1
ATOM 3912 N N . LYS A 1 513 ? -0.656 5.711 4.458 1.00 92.44 513 LYS A N 1
ATOM 3913 C CA . LYS A 1 513 ? 0.645 5.768 5.129 1.00 92.44 513 LYS A CA 1
ATOM 3914 C C . LYS A 1 513 ? 0.861 4.563 6.049 1.00 92.44 513 LYS A C 1
ATOM 3916 O O . LYS A 1 513 ? 1.900 3.916 5.974 1.00 92.44 513 LYS A O 1
ATOM 3921 N N . GLY A 1 514 ? -0.116 4.242 6.893 1.00 90.62 514 GLY A N 1
ATOM 3922 C CA . GLY A 1 514 ? -0.046 3.127 7.831 1.00 90.62 514 GLY A CA 1
ATOM 3923 C C . GLY A 1 514 ? -0.086 1.761 7.160 1.00 90.62 514 GLY A C 1
ATOM 3924 O O . GLY A 1 514 ? 0.611 0.858 7.608 1.00 90.62 514 GLY A O 1
ATOM 3925 N N . LEU A 1 515 ? -0.817 1.614 6.051 1.00 91.69 515 LEU A N 1
ATOM 3926 C CA . LEU A 1 515 ? -0.762 0.412 5.218 1.00 91.69 515 LEU A CA 1
ATOM 3927 C C . LEU A 1 515 ? 0.638 0.221 4.620 1.00 91.69 515 LEU A C 1
ATOM 3929 O O . LEU A 1 515 ? 1.194 -0.871 4.707 1.00 91.69 515 LEU A O 1
ATOM 3933 N N . GLY A 1 516 ? 1.254 1.287 4.100 1.00 92.25 516 GLY A N 1
ATOM 3934 C CA . GLY A 1 516 ? 2.647 1.243 3.653 1.00 92.25 516 GLY A CA 1
ATOM 3935 C C . GLY A 1 516 ? 3.611 0.835 4.774 1.00 92.25 516 GLY A C 1
ATOM 3936 O O . GLY A 1 516 ? 4.440 -0.047 4.564 1.00 92.25 516 GLY A O 1
ATOM 3937 N N . ILE A 1 517 ? 3.450 1.395 5.980 1.00 89.50 517 ILE A N 1
ATOM 3938 C CA . ILE A 1 517 ? 4.232 1.021 7.174 1.00 89.50 517 ILE A CA 1
ATOM 3939 C C . ILE A 1 517 ? 4.027 -0.459 7.531 1.00 89.50 517 ILE A C 1
ATOM 3941 O O . ILE A 1 517 ? 5.006 -1.152 7.797 1.00 89.50 517 ILE A O 1
ATOM 3945 N N . CYS A 1 518 ? 2.789 -0.969 7.492 1.00 86.75 518 CYS A N 1
ATOM 3946 C CA . CYS A 1 518 ? 2.493 -2.393 7.686 1.00 86.75 518 CYS A CA 1
ATOM 3947 C C . CYS A 1 518 ? 3.265 -3.272 6.701 1.00 86.75 518 CYS A C 1
ATOM 3949 O O . CYS A 1 518 ? 3.831 -4.285 7.099 1.00 86.75 518 CYS A O 1
ATOM 3951 N N . CYS A 1 519 ? 3.320 -2.872 5.430 1.00 86.88 519 CYS A N 1
ATOM 3952 C CA . CYS A 1 519 ? 4.098 -3.558 4.404 1.00 86.88 519 CYS A CA 1
ATOM 3953 C C . CYS A 1 519 ? 5.615 -3.333 4.550 1.00 86.88 519 CYS A C 1
ATOM 3955 O O . CYS A 1 519 ? 6.377 -3.920 3.797 1.00 86.88 519 CYS A O 1
ATOM 3957 N N . GLY A 1 520 ? 6.098 -2.513 5.486 1.00 85.81 520 GLY A N 1
ATOM 3958 C CA . GLY A 1 520 ? 7.526 -2.222 5.652 1.00 85.81 520 GLY A CA 1
ATOM 3959 C C . GLY A 1 520 ? 8.081 -1.169 4.685 1.00 85.81 520 GLY A C 1
ATOM 3960 O O . GLY A 1 520 ? 9.293 -1.105 4.494 1.00 85.81 520 GLY A O 1
ATOM 3961 N N . LEU A 1 521 ? 7.223 -0.346 4.072 1.00 90.56 521 LEU A N 1
ATOM 3962 C CA . LEU A 1 521 ? 7.640 0.840 3.320 1.00 90.56 521 LEU A CA 1
ATOM 3963 C C . LEU A 1 521 ? 7.937 1.997 4.279 1.00 90.56 521 LEU A C 1
ATOM 3965 O O . LEU A 1 521 ? 7.172 2.272 5.207 1.00 90.56 521 LEU A O 1
ATOM 3969 N N . LYS A 1 522 ? 9.024 2.726 4.018 1.00 90.62 522 LYS A N 1
ATOM 3970 C CA . LYS A 1 522 ? 9.376 3.928 4.782 1.00 90.62 522 LYS A CA 1
ATOM 3971 C C . LYS A 1 522 ? 8.355 5.046 4.511 1.00 90.62 522 LYS A C 1
ATOM 3973 O O . LYS A 1 522 ? 8.186 5.434 3.356 1.00 90.62 522 LYS A O 1
ATOM 3978 N N . PRO A 1 523 ? 7.692 5.623 5.523 1.00 92.75 523 PRO A N 1
ATOM 3979 C CA . PRO A 1 523 ? 6.854 6.796 5.309 1.00 92.75 523 PRO A CA 1
ATOM 3980 C C . PRO A 1 523 ? 7.722 8.035 5.053 1.00 92.75 523 PRO A C 1
ATOM 3982 O O . PRO A 1 523 ? 8.640 8.328 5.820 1.00 92.75 523 PRO A O 1
ATOM 3985 N N . VAL A 1 524 ? 7.406 8.794 4.005 1.00 93.88 524 VAL A N 1
ATOM 3986 C CA . VAL A 1 524 ? 8.077 10.052 3.653 1.00 93.88 524 VAL A CA 1
ATOM 3987 C C . VAL A 1 524 ? 7.052 11.179 3.661 1.00 93.88 524 VAL A C 1
ATOM 3989 O O . VAL A 1 524 ? 6.013 11.107 3.005 1.00 93.88 524 VAL A O 1
ATOM 3992 N N . ASN A 1 525 ? 7.343 12.229 4.426 1.00 90.62 525 ASN A N 1
ATOM 3993 C CA . ASN A 1 525 ? 6.501 13.417 4.480 1.00 90.62 525 ASN A CA 1
ATOM 3994 C C . ASN A 1 525 ? 6.897 14.388 3.361 1.00 90.62 525 ASN A C 1
ATOM 3996 O O . ASN A 1 525 ? 8.072 14.513 3.021 1.00 90.62 525 ASN A O 1
ATOM 4000 N N . ALA A 1 526 ? 5.914 15.110 2.834 1.00 91.56 526 ALA A N 1
ATOM 4001 C CA . ALA A 1 526 ? 6.114 16.177 1.866 1.00 91.56 526 ALA A CA 1
ATOM 4002 C C . ALA A 1 526 ? 5.477 17.464 2.397 1.00 91.56 526 ALA A C 1
ATOM 4004 O O . ALA A 1 526 ? 4.346 17.451 2.887 1.00 91.56 526 ALA A O 1
ATOM 4005 N N . GLU A 1 527 ? 6.207 18.572 2.327 1.00 89.25 527 GLU A N 1
ATOM 4006 C CA . GLU A 1 527 ? 5.709 19.863 2.792 1.00 89.25 527 GLU A CA 1
ATOM 4007 C C . GLU A 1 527 ? 4.505 20.314 1.950 1.00 89.25 527 GLU A C 1
ATOM 4009 O O . GLU A 1 527 ? 4.495 20.180 0.728 1.00 89.25 527 GLU A O 1
ATOM 4014 N N . GLY A 1 528 ? 3.446 20.793 2.605 1.00 87.06 528 GLY A N 1
ATOM 4015 C CA . GLY A 1 528 ? 2.200 21.164 1.927 1.00 87.06 528 GLY A CA 1
ATOM 4016 C C . GLY A 1 528 ? 1.388 19.982 1.377 1.00 87.06 528 GLY A C 1
ATOM 4017 O O . GLY A 1 528 ? 0.383 20.200 0.702 1.00 87.06 528 GLY A O 1
ATOM 4018 N N . ALA A 1 529 ? 1.765 18.727 1.653 1.00 87.81 529 ALA A N 1
ATOM 4019 C CA . ALA A 1 529 ? 0.961 17.556 1.305 1.00 87.81 529 ALA A CA 1
ATOM 4020 C C . ALA A 1 529 ? -0.174 17.334 2.322 1.00 87.81 529 ALA A C 1
ATOM 4022 O O . ALA A 1 529 ? -0.124 16.420 3.140 1.00 87.81 529 ALA A O 1
ATOM 4023 N N . THR A 1 530 ? -1.200 18.180 2.266 1.00 83.88 530 THR A N 1
ATOM 4024 C CA . THR A 1 530 ? -2.352 18.179 3.190 1.00 83.88 530 THR A CA 1
ATOM 4025 C C . THR A 1 530 ? -3.307 17.005 2.979 1.00 83.88 530 THR A C 1
ATOM 4027 O O . THR A 1 530 ? -3.989 16.586 3.908 1.00 83.88 530 THR A O 1
ATOM 4030 N N . GLY A 1 531 ? -3.341 16.443 1.766 1.00 82.88 531 GLY A N 1
ATOM 4031 C CA . GLY A 1 531 ? -4.275 15.375 1.403 1.00 82.88 531 GLY A CA 1
ATOM 4032 C C . GLY A 1 531 ? -5.669 15.842 0.987 1.00 82.88 531 GLY A C 1
ATOM 4033 O O . GLY A 1 531 ? -6.474 14.983 0.661 1.00 82.88 531 GLY A O 1
ATOM 4034 N N . ASP A 1 532 ? -5.915 17.150 0.928 1.00 85.00 532 ASP A N 1
ATOM 4035 C CA . ASP A 1 532 ? -7.139 17.774 0.408 1.00 85.00 532 ASP A CA 1
ATOM 4036 C C . ASP A 1 532 ? -6.866 18.523 -0.920 1.00 85.00 532 ASP A C 1
ATOM 4038 O O . ASP A 1 532 ? -5.807 18.371 -1.535 1.00 85.00 532 ASP A O 1
ATOM 4042 N N . TYR A 1 533 ? -7.800 19.368 -1.370 1.00 87.56 533 TYR A N 1
ATOM 4043 C CA . TYR A 1 533 ? -7.677 20.175 -2.597 1.00 87.56 533 TYR A CA 1
ATOM 4044 C C . TYR A 1 533 ? -6.563 21.232 -2.566 1.00 87.56 533 TYR A C 1
ATOM 4046 O O . TYR A 1 533 ? -6.194 21.777 -3.608 1.00 87.56 533 TYR A O 1
ATOM 4054 N N . HIS A 1 534 ? -6.035 21.556 -1.387 1.00 88.62 534 HIS A N 1
ATOM 4055 C CA . HIS A 1 534 ? -4.919 22.484 -1.215 1.00 88.62 534 HIS A CA 1
ATOM 4056 C C . HIS A 1 534 ? -3.567 21.760 -1.222 1.00 88.62 534 HIS A C 1
ATOM 4058 O O . HIS A 1 534 ? -2.527 22.411 -1.129 1.00 88.62 534 HIS A O 1
ATOM 4064 N N . THR A 1 535 ? -3.564 20.429 -1.375 1.00 91.62 535 THR A N 1
ATOM 4065 C CA . THR A 1 535 ? -2.339 19.633 -1.372 1.00 91.62 535 THR A CA 1
ATOM 4066 C C . THR A 1 535 ? -1.382 20.074 -2.477 1.00 91.62 535 THR A C 1
ATOM 4068 O O . THR A 1 535 ? -1.742 20.190 -3.650 1.00 91.62 535 THR A O 1
ATOM 4071 N N . ASN A 1 536 ? -0.109 20.218 -2.122 1.00 94.75 536 ASN A N 1
ATOM 4072 C CA . ASN A 1 536 ? 0.959 20.422 -3.087 1.00 94.75 536 ASN A CA 1
ATOM 4073 C C . ASN A 1 536 ? 1.409 19.067 -3.663 1.00 94.75 536 ASN A C 1
ATOM 4075 O O . ASN A 1 536 ? 2.138 18.312 -3.018 1.00 94.75 536 ASN A O 1
ATOM 4079 N N . VAL A 1 537 ? 0.940 18.729 -4.868 1.00 96.88 537 VAL A N 1
ATOM 4080 C CA . VAL A 1 537 ? 1.285 17.459 -5.537 1.00 96.88 537 VAL A CA 1
ATOM 4081 C C . VAL A 1 537 ? 2.755 17.445 -5.978 1.00 96.88 537 VAL A C 1
ATOM 4083 O O . VAL A 1 537 ? 3.433 16.432 -5.811 1.00 96.88 537 VAL A O 1
ATOM 4086 N N . ASN A 1 538 ? 3.286 18.578 -6.447 1.00 96.81 538 ASN A N 1
ATOM 4087 C CA . ASN A 1 538 ? 4.694 18.700 -6.840 1.00 96.81 538 ASN A CA 1
ATOM 4088 C C . ASN A 1 538 ? 5.646 18.490 -5.658 1.00 96.81 538 ASN A C 1
ATOM 4090 O O . ASN A 1 538 ? 6.651 17.805 -5.809 1.00 96.81 538 ASN A O 1
ATOM 4094 N N . ALA A 1 539 ? 5.301 18.974 -4.462 1.00 95.94 539 ALA A N 1
ATOM 4095 C CA . ALA A 1 539 ? 6.105 18.722 -3.267 1.00 95.94 539 ALA A CA 1
ATOM 4096 C C . ALA A 1 539 ? 6.195 17.226 -2.917 1.00 95.94 539 ALA A C 1
ATOM 4098 O O . ALA A 1 539 ? 7.216 16.779 -2.396 1.00 95.94 539 ALA A O 1
ATOM 4099 N N . LYS A 1 540 ? 5.164 16.426 -3.234 1.00 97.31 540 LYS A N 1
ATOM 4100 C CA . LYS A 1 540 ? 5.228 14.962 -3.086 1.00 97.31 540 LYS A CA 1
ATOM 4101 C C . LYS A 1 540 ? 6.211 14.336 -4.070 1.00 97.31 540 LYS A C 1
ATOM 4103 O O . LYS A 1 540 ? 6.979 13.463 -3.676 1.00 97.31 540 LYS A O 1
ATOM 4108 N N . VAL A 1 541 ? 6.205 14.800 -5.321 1.00 97.62 541 VAL A N 1
ATOM 4109 C CA . VAL A 1 541 ? 7.184 14.389 -6.340 1.00 97.62 541 VAL A CA 1
ATOM 4110 C C . VAL A 1 541 ? 8.595 14.777 -5.910 1.00 97.62 541 VAL A C 1
ATOM 4112 O O . VAL A 1 541 ? 9.488 13.938 -5.952 1.00 97.62 541 VAL A O 1
ATOM 4115 N N . ASP A 1 542 ? 8.795 15.994 -5.408 1.00 95.06 542 ASP A N 1
ATOM 4116 C CA . ASP A 1 542 ? 10.100 16.453 -4.930 1.00 95.06 542 ASP A CA 1
ATOM 4117 C C . ASP A 1 542 ? 10.587 15.639 -3.722 1.00 95.06 542 ASP A C 1
ATOM 4119 O O . ASP A 1 542 ? 11.752 15.246 -3.657 1.00 95.06 542 ASP A O 1
ATOM 4123 N N . ALA A 1 543 ? 9.699 15.320 -2.777 1.00 94.69 543 ALA A N 1
ATOM 4124 C CA . ALA A 1 543 ? 10.026 14.439 -1.659 1.00 94.69 543 ALA A CA 1
ATOM 4125 C C . ALA A 1 543 ? 10.417 13.031 -2.136 1.00 94.69 543 ALA A C 1
ATOM 4127 O O . ALA A 1 543 ? 11.412 12.481 -1.663 1.00 94.69 543 ALA A O 1
ATOM 4128 N N . ALA A 1 544 ? 9.687 12.474 -3.108 1.00 95.44 544 ALA A N 1
ATOM 4129 C CA . ALA A 1 544 ? 9.998 11.173 -3.687 1.00 95.44 544 ALA A CA 1
ATOM 4130 C C . ALA A 1 544 ? 11.344 11.173 -4.424 1.00 95.44 544 ALA A C 1
ATOM 4132 O O . ALA A 1 544 ? 12.167 10.288 -4.206 1.00 95.44 544 ALA A O 1
ATOM 4133 N N . LEU A 1 545 ? 11.609 12.183 -5.252 1.00 92.75 545 LEU A N 1
ATOM 4134 C CA . LEU A 1 545 ? 12.877 12.320 -5.966 1.00 92.75 545 LEU A CA 1
ATOM 4135 C C . LEU A 1 545 ? 14.058 12.511 -5.001 1.00 92.75 545 LEU A C 1
ATOM 4137 O O . LEU A 1 545 ? 15.123 11.940 -5.228 1.00 92.75 545 LEU A O 1
ATOM 4141 N N . ARG A 1 546 ? 13.886 13.250 -3.897 1.00 90.12 546 ARG A N 1
ATOM 4142 C CA . ARG A 1 546 ? 14.914 13.385 -2.849 1.00 90.12 546 ARG A CA 1
ATOM 4143 C C . ARG A 1 546 ? 15.175 12.067 -2.121 1.00 90.12 546 ARG A C 1
ATOM 4145 O O . ARG A 1 546 ? 16.330 11.718 -1.871 1.00 90.12 546 ARG A O 1
ATOM 4152 N N . GLU A 1 547 ? 14.131 11.307 -1.795 1.00 88.12 547 GLU A N 1
ATOM 4153 C CA . GLU A 1 547 ? 14.285 9.986 -1.175 1.00 88.12 547 GLU A CA 1
ATOM 4154 C C . GLU A 1 547 ? 14.998 9.009 -2.125 1.00 88.12 547 GLU A C 1
ATOM 4156 O O . GLU A 1 547 ? 15.917 8.307 -1.707 1.00 88.12 547 GLU A O 1
ATOM 4161 N N . LEU A 1 548 ? 14.673 9.061 -3.422 1.00 84.50 548 LEU A N 1
ATOM 4162 C CA . LEU A 1 548 ? 15.366 8.325 -4.486 1.00 84.50 548 LEU A CA 1
ATOM 4163 C C . LEU A 1 548 ? 16.795 8.826 -4.758 1.00 84.50 548 LEU A C 1
ATOM 4165 O O . LEU A 1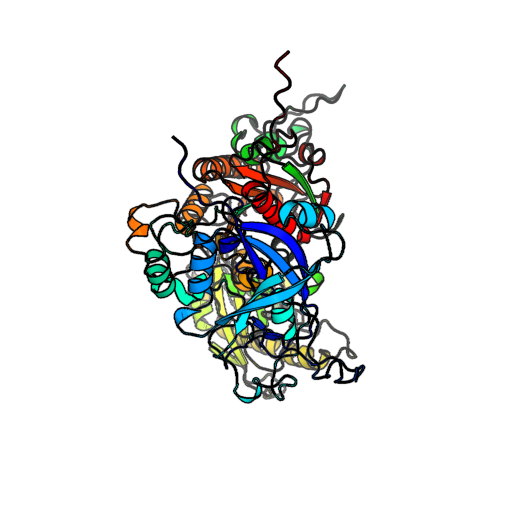 548 ? 17.503 8.200 -5.545 1.00 84.50 548 LEU A O 1
ATOM 4169 N N . GLY A 1 549 ? 17.238 9.930 -4.143 1.00 80.75 549 GLY A N 1
ATOM 4170 C CA . GLY A 1 549 ? 18.572 10.512 -4.333 1.00 80.75 549 GLY A CA 1
ATOM 4171 C C . GLY A 1 549 ? 18.779 11.173 -5.703 1.00 80.75 549 GLY A C 1
ATOM 4172 O O . GLY A 1 549 ? 19.883 11.121 -6.248 1.00 80.75 549 GLY A O 1
ATOM 4173 N N . LEU A 1 550 ? 17.710 11.724 -6.284 1.00 81.25 550 LEU A N 1
ATOM 4174 C CA . LEU A 1 550 ? 17.683 12.406 -7.586 1.00 81.25 550 LEU A CA 1
ATOM 4175 C C . LEU A 1 550 ? 17.556 13.932 -7.471 1.00 81.25 550 LEU A C 1
ATOM 4177 O O . LEU A 1 550 ? 17.873 14.640 -8.422 1.00 81.25 550 LEU A O 1
ATOM 4181 N N . LEU A 1 551 ? 17.133 14.436 -6.310 1.00 70.88 551 LEU A N 1
ATOM 4182 C CA . LEU A 1 551 ? 17.218 15.850 -5.949 1.00 70.88 551 LEU A CA 1
ATOM 4183 C C . LEU A 1 551 ? 18.264 16.014 -4.839 1.00 70.88 551 LEU A C 1
ATOM 4185 O O . LEU A 1 551 ? 18.279 15.226 -3.897 1.00 70.88 551 LEU A O 1
ATOM 4189 N N . ASP A 1 552 ? 19.110 17.036 -4.990 1.00 57.88 552 ASP A N 1
ATOM 4190 C CA . ASP A 1 552 ? 20.206 17.468 -4.105 1.00 57.88 552 ASP A CA 1
ATOM 4191 C C . ASP A 1 552 ? 21.542 16.689 -4.211 1.00 57.88 552 ASP A C 1
ATOM 4193 O O . ASP A 1 552 ? 21.691 15.538 -3.808 1.00 57.88 552 ASP A O 1
ATOM 4197 N N . ALA A 1 553 ? 22.579 17.368 -4.729 1.00 48.22 553 ALA A N 1
ATOM 4198 C CA . ALA A 1 553 ? 23.947 16.844 -4.830 1.00 48.22 553 ALA A CA 1
ATOM 4199 C C . ALA A 1 553 ? 24.702 16.831 -3.487 1.00 48.22 553 ALA A C 1
ATOM 4201 O O . ALA A 1 553 ? 25.611 16.021 -3.318 1.00 48.22 553 ALA A O 1
ATOM 4202 N N . ALA A 1 554 ? 24.322 17.709 -2.551 1.00 44.50 554 ALA A N 1
ATOM 4203 C CA . ALA A 1 554 ? 24.937 17.841 -1.227 1.00 44.50 554 ALA A CA 1
ATOM 4204 C C . ALA A 1 554 ? 24.546 16.697 -0.270 1.00 44.50 554 ALA A C 1
ATOM 4206 O O . ALA A 1 554 ? 25.356 16.279 0.553 1.00 44.50 554 ALA A O 1
ATOM 4207 N N . ASP A 1 555 ? 23.352 16.122 -0.448 1.00 43.75 555 ASP A N 1
ATOM 4208 C CA . ASP A 1 555 ? 22.825 14.997 0.342 1.00 43.75 555 ASP A CA 1
ATOM 4209 C C . ASP A 1 555 ? 23.558 13.670 0.062 1.00 43.75 555 ASP A C 1
ATOM 4211 O O . ASP A 1 555 ? 23.480 12.719 0.839 1.00 43.75 555 ASP A O 1
ATOM 4215 N N . ARG A 1 556 ? 24.313 13.603 -1.045 1.00 45.91 556 ARG A N 1
ATOM 4216 C CA . ARG A 1 556 ? 25.174 12.457 -1.374 1.00 45.91 556 ARG A CA 1
ATOM 4217 C C . ARG A 1 556 ? 26.394 12.344 -0.458 1.00 45.91 556 ARG A C 1
ATOM 4219 O O . ARG A 1 556 ? 26.930 11.252 -0.335 1.00 45.91 556 ARG A O 1
ATOM 4226 N N . ALA A 1 557 ? 26.820 13.444 0.171 1.00 40.41 557 ALA A N 1
ATOM 4227 C CA . ALA A 1 557 ? 28.000 13.488 1.038 1.00 40.41 557 ALA A CA 1
ATOM 4228 C C . ALA A 1 557 ? 27.673 13.335 2.538 1.00 40.41 557 ALA A C 1
ATOM 4230 O O . ALA A 1 557 ? 28.561 13.025 3.326 1.00 40.41 557 ALA A O 1
ATOM 4231 N N . THR A 1 558 ? 26.418 13.557 2.944 1.00 40.25 558 THR A N 1
ATOM 4232 C CA . THR A 1 558 ? 25.973 13.576 4.354 1.00 40.25 558 THR A CA 1
ATOM 4233 C C . THR A 1 558 ? 25.119 12.377 4.764 1.00 40.25 558 THR A C 1
ATOM 4235 O O . THR A 1 558 ? 24.912 12.159 5.960 1.00 40.25 558 THR A O 1
ATOM 4238 N N . ARG A 1 559 ? 24.621 11.573 3.816 1.00 45.03 559 ARG A N 1
ATOM 4239 C CA . ARG A 1 559 ? 23.941 10.309 4.132 1.00 45.03 559 ARG A CA 1
ATOM 4240 C C . ARG A 1 559 ? 24.989 9.271 4.532 1.00 45.03 559 ARG A C 1
ATOM 4242 O O . ARG A 1 559 ? 25.771 8.835 3.696 1.00 45.03 559 ARG A O 1
ATOM 4249 N N . GLY A 1 560 ? 25.010 8.919 5.820 1.00 39.22 560 GLY A N 1
ATOM 4250 C CA . GLY A 1 560 ? 25.967 7.971 6.390 1.00 39.22 560 GLY A CA 1
ATOM 4251 C C . GLY A 1 560 ? 26.064 6.673 5.585 1.00 39.22 560 GLY A C 1
ATOM 4252 O O . GLY A 1 560 ? 25.052 6.123 5.140 1.00 39.22 560 GLY A O 1
ATOM 4253 N N . GLU A 1 561 ? 27.295 6.202 5.398 1.00 35.12 561 GLU A N 1
ATOM 4254 C CA . GLU A 1 561 ? 27.612 4.950 4.716 1.00 35.12 561 GLU A CA 1
ATOM 4255 C C . GLU A 1 561 ? 26.926 3.779 5.442 1.00 35.12 561 GLU A C 1
ATOM 4257 O O . GLU A 1 561 ? 27.345 3.384 6.527 1.00 35.12 561 GLU A O 1
ATOM 4262 N N . GLY A 1 562 ? 25.821 3.262 4.889 1.00 35.03 562 GLY A N 1
ATOM 4263 C CA . GLY A 1 562 ? 25.105 2.110 5.458 1.00 35.03 562 GLY A CA 1
ATOM 4264 C C . GLY A 1 562 ? 23.580 2.085 5.292 1.00 35.03 562 GLY A C 1
ATOM 4265 O O . GLY A 1 562 ? 22.971 1.049 5.543 1.00 35.03 562 GLY A O 1
ATOM 4266 N N . ALA A 1 563 ? 22.929 3.170 4.855 1.00 41.28 563 ALA A N 1
ATOM 4267 C CA . ALA A 1 563 ? 21.483 3.148 4.608 1.00 41.28 563 ALA A CA 1
ATOM 4268 C C . ALA A 1 563 ? 21.150 2.527 3.237 1.00 41.28 563 ALA A C 1
ATOM 4270 O O . ALA A 1 563 ? 21.580 3.031 2.199 1.00 41.28 563 ALA A O 1
ATOM 4271 N N . ALA A 1 564 ? 20.346 1.458 3.223 1.00 49.94 564 ALA A N 1
ATOM 4272 C CA . ALA A 1 564 ? 19.814 0.867 1.996 1.00 49.94 564 ALA A CA 1
ATOM 4273 C C . ALA A 1 564 ? 19.076 1.922 1.153 1.00 49.94 564 ALA A C 1
ATOM 4275 O O . ALA A 1 564 ? 18.122 2.544 1.626 1.00 49.94 564 ALA A O 1
ATOM 4276 N N . ARG A 1 565 ? 19.513 2.136 -0.095 1.00 65.06 565 ARG A N 1
ATOM 4277 C CA . ARG A 1 565 ? 18.885 3.105 -1.003 1.00 65.06 565 ARG A CA 1
ATOM 4278 C C . ARG A 1 565 ? 17.504 2.599 -1.417 1.00 65.06 565 ARG A C 1
ATOM 4280 O O . ARG A 1 565 ? 17.363 1.470 -1.881 1.00 65.06 565 ARG A O 1
ATOM 4287 N N . SER A 1 566 ? 16.494 3.453 -1.280 1.00 76.88 566 SER A N 1
ATOM 4288 C CA . SER A 1 566 ? 15.162 3.173 -1.807 1.00 76.88 566 SER A CA 1
ATOM 4289 C C . SER A 1 566 ? 15.199 3.118 -3.334 1.00 76.88 566 SER A C 1
ATOM 4291 O O . SER A 1 566 ? 15.668 4.053 -3.982 1.00 76.88 566 SER A O 1
ATOM 4293 N N . VAL A 1 567 ? 14.678 2.034 -3.900 1.00 80.31 567 VAL A N 1
ATOM 4294 C CA . VAL A 1 567 ? 14.587 1.798 -5.355 1.00 80.31 567 VAL A CA 1
ATOM 4295 C C . VAL A 1 567 ? 13.140 1.726 -5.834 1.00 80.31 567 VAL A C 1
ATOM 4297 O O . VAL A 1 567 ? 12.869 1.696 -7.031 1.00 80.31 567 VAL A O 1
ATOM 4300 N N . PHE A 1 568 ? 12.204 1.733 -4.888 1.00 92.12 568 PHE A N 1
ATOM 4301 C CA . PHE A 1 568 ? 10.773 1.752 -5.120 1.00 92.12 568 PHE A CA 1
ATOM 4302 C C . PHE A 1 568 ? 10.138 2.938 -4.387 1.00 92.12 568 PHE A C 1
ATOM 4304 O O . PHE A 1 568 ? 10.423 3.173 -3.211 1.00 92.12 568 PHE A O 1
ATOM 4311 N N . GLY A 1 569 ? 9.276 3.684 -5.069 1.00 96.44 569 GLY A N 1
ATOM 4312 C CA . GLY A 1 569 ? 8.548 4.810 -4.493 1.00 96.44 569 GLY A CA 1
ATOM 4313 C C . GLY A 1 569 ? 7.061 4.732 -4.802 1.00 96.44 569 GLY A C 1
ATOM 4314 O O . GLY A 1 569 ? 6.670 4.436 -5.927 1.00 96.44 569 GLY A O 1
ATOM 4315 N N . VAL A 1 570 ? 6.227 5.043 -3.815 1.00 98.44 570 VAL A N 1
ATOM 4316 C CA . VAL A 1 570 ? 4.785 5.232 -4.009 1.00 98.44 570 VAL A CA 1
ATOM 4317 C C . VAL A 1 570 ? 4.444 6.689 -3.746 1.00 98.44 570 VAL A C 1
ATOM 4319 O O . VAL A 1 570 ? 4.730 7.210 -2.669 1.00 98.44 570 VAL A O 1
ATOM 4322 N N . ILE A 1 571 ? 3.809 7.341 -4.712 1.00 98.44 571 ILE A N 1
ATOM 4323 C CA . ILE A 1 571 ? 3.254 8.686 -4.577 1.00 98.44 571 ILE A CA 1
ATOM 4324 C C . ILE A 1 571 ? 1.738 8.546 -4.606 1.00 98.44 571 ILE A C 1
ATOM 4326 O O . ILE A 1 571 ? 1.183 8.073 -5.593 1.00 98.44 571 ILE A O 1
ATOM 4330 N N . HIS A 1 572 ? 1.073 8.955 -3.526 1.00 98.06 572 HIS A N 1
ATOM 4331 C CA . HIS A 1 572 ? -0.384 8.889 -3.407 1.00 98.06 572 HIS A CA 1
ATOM 4332 C C . HIS A 1 572 ? -1.009 10.287 -3.415 1.00 98.06 572 HIS A C 1
ATOM 4334 O O . HIS A 1 572 ? -0.574 11.193 -2.687 1.00 98.06 572 HIS A O 1
ATOM 4340 N N . VAL A 1 573 ? -2.055 10.478 -4.220 1.00 97.06 573 VAL A N 1
ATOM 4341 C CA . VAL A 1 573 ? -2.793 11.744 -4.330 1.00 97.06 573 VAL A CA 1
ATOM 4342 C C . VAL A 1 573 ? -4.269 11.546 -3.995 1.00 97.06 573 VAL A C 1
ATOM 4344 O O . VAL A 1 573 ? -5.011 10.992 -4.790 1.00 97.06 573 VAL A O 1
ATOM 4347 N N . LYS A 1 574 ? -4.703 12.066 -2.838 1.00 93.94 574 LYS A N 1
ATOM 4348 C CA . LYS A 1 574 ? -6.066 11.887 -2.307 1.00 93.94 574 LYS A CA 1
ATOM 4349 C C . LYS A 1 574 ? -7.130 12.848 -2.858 1.00 93.94 574 LYS A C 1
ATOM 4351 O O . LYS A 1 574 ? -8.302 12.492 -2.913 1.00 93.94 574 LYS A O 1
ATOM 4356 N N . GLY A 1 575 ? -6.736 14.067 -3.237 1.00 93.50 575 GLY A N 1
ATOM 4357 C CA . GLY A 1 575 ? -7.685 15.156 -3.509 1.00 93.50 575 GLY A CA 1
ATOM 4358 C C . GLY A 1 575 ? -8.626 14.929 -4.702 1.00 93.50 575 GLY A C 1
ATOM 4359 O O . GLY A 1 575 ? -9.636 15.618 -4.798 1.00 93.50 575 GLY A O 1
ATOM 4360 N N . VAL A 1 576 ? -8.325 13.976 -5.594 1.00 96.62 576 VAL A N 1
ATOM 4361 C CA . VAL A 1 576 ? -9.223 13.586 -6.697 1.00 96.62 576 VAL A CA 1
ATOM 4362 C C . VAL A 1 576 ? -10.435 12.819 -6.151 1.00 96.62 576 VAL A C 1
ATOM 4364 O O . VAL A 1 576 ? -11.566 13.208 -6.427 1.00 96.62 576 VAL A O 1
ATOM 4367 N N . ASP A 1 577 ? -10.233 11.832 -5.282 1.00 96.00 577 ASP A N 1
ATOM 4368 C CA . ASP A 1 577 ? -11.327 11.108 -4.625 1.00 96.00 577 ASP A CA 1
ATOM 4369 C C . ASP A 1 577 ? -12.230 12.022 -3.777 1.00 96.00 577 ASP A C 1
ATOM 4371 O O . ASP A 1 577 ? -13.455 11.964 -3.887 1.00 96.00 577 ASP A O 1
ATOM 4375 N N . ASP A 1 578 ? -11.644 12.944 -2.997 1.00 92.81 578 ASP A N 1
ATOM 4376 C CA . ASP A 1 578 ? -12.441 13.903 -2.210 1.00 92.81 578 ASP A CA 1
ATOM 4377 C C . ASP A 1 578 ? -13.390 14.704 -3.119 1.00 92.81 578 ASP A C 1
ATOM 4379 O O . ASP A 1 578 ? -14.556 14.909 -2.781 1.00 92.81 578 ASP A O 1
ATOM 4383 N N . SER A 1 579 ? -12.925 15.097 -4.312 1.00 94.88 579 SER A N 1
ATOM 4384 C CA . SER A 1 579 ? -13.743 15.866 -5.256 1.00 94.88 579 SER A CA 1
ATOM 4385 C C . SER A 1 579 ? -14.865 15.042 -5.886 1.00 94.88 579 SER A C 1
ATOM 4387 O O . SER A 1 579 ? -15.926 15.599 -6.177 1.00 94.88 579 SER A O 1
ATOM 4389 N N . GLY A 1 580 ? -14.656 13.731 -6.050 1.00 95.94 580 GLY A N 1
ATOM 4390 C CA . GLY A 1 580 ? -15.699 12.785 -6.437 1.00 95.94 580 GLY A CA 1
ATOM 4391 C C . GLY A 1 580 ? -16.787 12.712 -5.368 1.00 95.94 580 GLY A C 1
ATOM 4392 O O . GLY A 1 580 ? -17.952 12.960 -5.672 1.00 95.94 580 GLY A O 1
ATOM 4393 N N . HIS A 1 581 ? -16.404 12.492 -4.106 1.00 92.38 581 HIS A N 1
ATOM 4394 C CA . HIS A 1 581 ? -17.326 12.476 -2.963 1.00 92.38 581 HIS A CA 1
ATOM 4395 C C . HIS A 1 581 ? -18.115 13.780 -2.786 1.00 92.38 581 HIS A C 1
ATOM 4397 O O . HIS A 1 581 ? -19.325 13.753 -2.558 1.00 92.38 581 HIS A O 1
ATOM 4403 N N . ASP A 1 582 ? -17.449 14.926 -2.936 1.00 91.81 582 ASP A N 1
ATOM 4404 C CA . ASP A 1 582 ? -18.070 16.254 -2.859 1.00 91.81 582 ASP A CA 1
ATOM 4405 C C . ASP A 1 582 ? -18.904 16.603 -4.106 1.00 91.81 582 ASP A C 1
ATOM 4407 O O . ASP A 1 582 ? -19.484 17.689 -4.177 1.00 91.81 582 ASP A O 1
ATOM 4411 N N . ARG A 1 583 ? -18.953 15.709 -5.104 1.00 95.25 583 ARG A N 1
ATOM 4412 C CA . ARG A 1 583 ? -19.624 15.905 -6.396 1.00 95.25 583 ARG A CA 1
ATOM 4413 C C . ARG A 1 583 ? -19.195 17.197 -7.098 1.00 95.25 583 ARG A C 1
ATOM 4415 O O . ARG A 1 583 ? -20.000 17.902 -7.706 1.00 95.25 583 ARG A O 1
ATOM 4422 N N . SER A 1 584 ? -17.910 17.530 -7.000 1.00 94.88 584 SER A N 1
ATOM 4423 C CA . SER A 1 584 ? -17.357 18.785 -7.499 1.00 94.88 584 SER A CA 1
ATOM 4424 C C . SER A 1 584 ? -16.525 18.559 -8.757 1.00 94.88 584 SER A C 1
ATOM 4426 O O . SER A 1 584 ? -15.329 18.274 -8.691 1.00 94.88 584 SER A O 1
ATOM 4428 N N . LEU A 1 585 ? -17.160 18.756 -9.915 1.00 95.00 585 LEU A N 1
ATOM 4429 C CA . LEU A 1 585 ? -16.513 18.637 -11.222 1.00 95.00 585 LEU A CA 1
ATOM 4430 C C . LEU A 1 585 ? -15.287 19.544 -11.360 1.00 95.00 585 LEU A C 1
ATOM 4432 O O . LEU A 1 585 ? -14.219 19.080 -11.747 1.00 95.00 585 LEU A O 1
ATOM 4436 N N . GLU A 1 586 ? -15.421 20.820 -11.000 1.00 95.06 586 GLU A N 1
ATOM 4437 C CA . GLU A 1 586 ? -14.331 21.792 -11.105 1.00 95.06 586 GLU A CA 1
ATOM 4438 C C . GLU A 1 586 ? -13.104 21.364 -10.288 1.00 95.06 586 GLU A C 1
ATOM 4440 O O . GLU A 1 586 ? -11.976 21.388 -10.784 1.00 95.06 586 GLU A O 1
ATOM 4445 N N . LYS A 1 587 ? -13.320 20.897 -9.050 1.00 95.94 587 LYS A N 1
ATOM 4446 C CA . LYS A 1 587 ? -12.233 20.410 -8.197 1.00 95.94 587 LYS A CA 1
ATOM 4447 C C . LYS A 1 587 ? -11.613 19.124 -8.738 1.00 95.94 587 LYS A C 1
ATOM 4449 O O . LYS A 1 587 ? -10.393 18.989 -8.654 1.00 95.94 587 LYS A O 1
ATOM 4454 N N . LYS A 1 588 ? -12.416 18.219 -9.314 1.00 97.19 588 LYS A N 1
ATOM 4455 C CA . LYS A 1 588 ? -11.916 16.971 -9.912 1.00 97.19 588 LYS A CA 1
ATOM 4456 C C . LYS A 1 588 ? -11.023 17.253 -11.114 1.00 97.19 588 LYS A C 1
ATOM 4458 O O . LYS A 1 588 ? -9.895 16.765 -11.151 1.00 97.19 588 LYS A O 1
ATOM 4463 N N . LEU A 1 589 ? -11.466 18.119 -12.028 1.00 97.69 589 LEU A N 1
ATOM 4464 C CA . LEU A 1 589 ? -10.675 18.572 -13.179 1.00 97.69 589 LEU A CA 1
ATOM 4465 C C . LEU A 1 589 ? -9.366 19.247 -12.740 1.00 97.69 589 LEU A C 1
ATOM 4467 O O . LEU A 1 589 ? -8.290 18.880 -13.206 1.00 97.69 589 LEU A O 1
ATO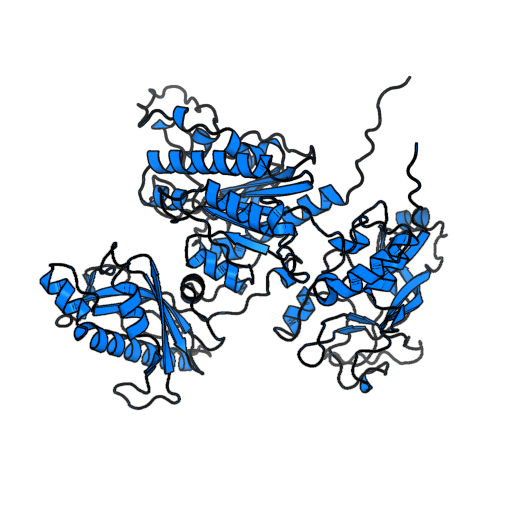M 4471 N N . MET A 1 590 ? -9.439 20.177 -11.787 1.00 97.56 590 MET A N 1
ATOM 4472 C CA . MET A 1 590 ? -8.275 20.893 -11.257 1.00 97.56 590 MET A CA 1
ATOM 4473 C C . MET A 1 590 ? -7.258 19.963 -10.575 1.00 97.56 590 MET A C 1
ATOM 4475 O O . MET A 1 590 ? -6.051 20.092 -10.788 1.00 97.56 590 MET A O 1
ATOM 4479 N N . MET A 1 591 ? -7.710 18.996 -9.773 1.00 97.88 591 MET A N 1
ATOM 4480 C CA . MET A 1 591 ? -6.804 18.048 -9.120 1.00 97.88 591 MET A CA 1
ATOM 4481 C C . MET A 1 591 ? -6.173 17.061 -10.106 1.00 97.88 591 MET A C 1
ATOM 4483 O O . MET A 1 591 ? -4.986 16.758 -9.972 1.00 97.88 591 MET A O 1
ATOM 4487 N N . LEU A 1 592 ? -6.917 16.598 -11.114 1.00 98.50 592 LEU A N 1
ATOM 4488 C CA . LEU A 1 592 ? -6.380 15.772 -12.199 1.00 98.50 592 LEU A CA 1
ATOM 4489 C C . LEU A 1 592 ? -5.339 16.542 -13.030 1.00 98.50 592 LEU A C 1
ATOM 4491 O O . LEU A 1 592 ? -4.269 16.001 -13.309 1.00 98.50 592 LEU A O 1
ATOM 4495 N N . GLN A 1 593 ? -5.586 17.819 -13.344 1.00 98.31 593 GLN A N 1
ATOM 4496 C CA . GLN A 1 593 ? -4.620 18.693 -14.022 1.00 98.31 593 GLN A CA 1
ATOM 4497 C C . GLN A 1 593 ? -3.293 18.766 -13.255 1.00 98.31 593 GLN A C 1
ATOM 4499 O O . GLN A 1 593 ? -2.227 18.520 -13.828 1.00 98.31 593 GLN A O 1
ATOM 4504 N N . ARG A 1 594 ? -3.363 19.031 -11.943 1.00 98.31 594 ARG A N 1
ATOM 4505 C CA . ARG A 1 594 ? -2.194 19.068 -11.048 1.00 98.31 594 ARG A CA 1
ATOM 4506 C C . ARG A 1 594 ? -1.467 17.727 -10.974 1.00 98.31 594 ARG A C 1
ATOM 4508 O O . ARG A 1 594 ? -0.243 17.704 -10.852 1.00 98.31 594 ARG A O 1
ATOM 4515 N N . CYS A 1 595 ? -2.193 16.608 -11.049 1.00 98.62 595 CYS A N 1
ATOM 4516 C CA . CYS A 1 595 ? -1.573 15.286 -11.162 1.00 98.62 595 CYS A CA 1
ATOM 4517 C C . CYS A 1 595 ? -0.790 15.156 -12.471 1.00 98.62 595 CYS A C 1
ATOM 4519 O O . CYS A 1 595 ? 0.335 14.669 -12.438 1.00 98.62 595 CYS A O 1
ATOM 4521 N N . GLY A 1 596 ? -1.334 15.638 -13.592 1.00 98.50 596 GLY A N 1
ATOM 4522 C CA . GLY A 1 596 ? -0.641 15.636 -14.881 1.00 98.50 596 GLY A CA 1
ATOM 4523 C C . GLY A 1 596 ? 0.637 16.478 -14.879 1.00 98.50 596 GLY A C 1
ATOM 4524 O O . GLY A 1 596 ? 1.679 16.019 -15.344 1.00 98.50 596 GLY A O 1
ATOM 4525 N N . GLU A 1 597 ? 0.603 17.671 -14.281 1.00 98.31 597 GLU A N 1
ATOM 4526 C CA . GLU A 1 597 ? 1.789 18.529 -14.115 1.00 98.31 597 GLU A CA 1
ATOM 4527 C C . GLU A 1 597 ? 2.876 17.843 -13.271 1.00 98.31 597 GLU A C 1
ATOM 4529 O O . GLU A 1 597 ? 4.054 17.820 -13.641 1.00 98.31 597 GLU A O 1
ATOM 4534 N N . ALA A 1 598 ? 2.475 17.235 -12.152 1.00 98.50 598 ALA A N 1
ATOM 4535 C CA . ALA A 1 598 ? 3.378 16.519 -11.261 1.00 98.50 598 ALA A CA 1
ATOM 4536 C C . ALA A 1 598 ? 3.949 15.245 -11.905 1.00 98.50 598 ALA A C 1
ATOM 4538 O O . ALA A 1 598 ? 5.135 14.951 -11.743 1.00 98.50 598 ALA A O 1
ATOM 4539 N N . LEU A 1 599 ? 3.139 14.511 -12.672 1.00 98.56 599 LEU A N 1
ATOM 4540 C CA . LEU A 1 599 ? 3.575 13.327 -13.409 1.00 98.56 599 LEU A CA 1
ATOM 4541 C C . LEU A 1 599 ? 4.589 13.695 -14.498 1.00 98.56 599 LEU A C 1
ATOM 4543 O O . LEU A 1 599 ? 5.613 13.025 -14.623 1.00 98.56 599 LEU A O 1
ATOM 4547 N N . GLN A 1 600 ? 4.375 14.804 -15.215 1.00 98.31 600 GLN A N 1
ATOM 4548 C CA . GLN A 1 600 ? 5.352 15.332 -16.169 1.00 98.31 600 GLN A CA 1
ATOM 4549 C C . GLN A 1 600 ? 6.667 15.704 -15.484 1.00 98.31 600 GLN A C 1
ATOM 4551 O O . GLN A 1 600 ? 7.740 15.365 -15.983 1.00 98.31 600 GLN A O 1
ATOM 4556 N N . ARG A 1 601 ? 6.602 16.382 -14.333 1.00 97.69 601 ARG A N 1
ATOM 4557 C CA . ARG A 1 601 ? 7.788 16.733 -13.541 1.00 97.69 601 ARG A CA 1
ATOM 4558 C C . ARG A 1 601 ? 8.566 15.486 -13.119 1.00 97.69 601 ARG A C 1
ATOM 4560 O O . ARG A 1 601 ? 9.782 15.442 -13.308 1.00 97.69 601 ARG A O 1
ATOM 4567 N N . LEU A 1 602 ? 7.870 14.480 -12.586 1.00 98.06 602 LEU A N 1
ATOM 4568 C CA . LEU A 1 602 ? 8.457 13.192 -12.215 1.00 98.06 602 LEU A CA 1
ATOM 4569 C C . LEU A 1 602 ? 9.135 12.541 -13.426 1.00 98.06 602 LEU A C 1
ATOM 4571 O O . LEU A 1 602 ? 10.309 12.186 -13.353 1.00 98.06 602 LEU A O 1
ATOM 4575 N N . TRP A 1 603 ? 8.417 12.431 -14.545 1.00 97.56 603 TRP A N 1
ATOM 4576 C CA . TRP A 1 603 ? 8.917 11.822 -15.774 1.00 97.56 603 TRP A CA 1
ATOM 4577 C C . TRP A 1 603 ? 10.183 12.507 -16.289 1.00 97.56 603 TRP A C 1
ATOM 4579 O O . TRP A 1 603 ? 11.154 11.838 -16.642 1.00 97.56 603 TRP A O 1
ATOM 4589 N N . THR A 1 604 ? 10.207 13.840 -16.299 1.00 96.19 604 THR A N 1
ATOM 4590 C CA . THR A 1 604 ? 11.369 14.622 -16.735 1.00 96.19 604 THR A CA 1
ATOM 4591 C C . THR A 1 604 ? 12.582 14.381 -15.834 1.00 96.19 604 THR A C 1
ATOM 4593 O O . THR A 1 604 ? 13.684 14.207 -16.348 1.00 96.19 604 THR A O 1
ATOM 4596 N N . ALA A 1 605 ? 12.386 14.329 -14.514 1.00 94.38 605 ALA A N 1
ATOM 4597 C CA . ALA A 1 605 ? 13.468 14.185 -13.539 1.00 94.38 605 ALA A CA 1
ATOM 4598 C C . ALA A 1 605 ? 14.025 12.756 -13.421 1.00 94.38 605 ALA A C 1
ATOM 4600 O O . ALA A 1 605 ? 15.182 12.574 -13.039 1.00 94.38 605 ALA A O 1
ATOM 4601 N N . LEU A 1 606 ? 13.219 11.735 -13.721 1.00 90.94 606 LEU A N 1
ATOM 4602 C CA . LEU A 1 606 ? 13.663 10.346 -13.662 1.00 90.94 606 LEU A CA 1
ATOM 4603 C C . LEU A 1 606 ? 14.696 10.045 -14.763 1.00 90.94 606 LEU A C 1
ATOM 4605 O O . LEU A 1 606 ? 14.504 10.458 -15.908 1.00 90.94 606 LEU A O 1
ATOM 4609 N N . PRO A 1 607 ? 15.778 9.306 -14.468 1.00 85.25 607 PRO A N 1
ATOM 4610 C CA . PRO A 1 607 ? 16.724 8.873 -15.491 1.00 85.25 607 PRO A CA 1
ATOM 4611 C C . PRO A 1 607 ? 16.119 7.796 -16.400 1.00 85.25 607 PRO A C 1
ATOM 4613 O O . PRO A 1 607 ? 15.198 7.077 -15.999 1.00 85.25 607 PRO A O 1
ATOM 4616 N N . ASP A 1 608 ? 16.693 7.622 -17.588 1.00 84.50 608 ASP A N 1
ATOM 4617 C CA . ASP A 1 608 ? 16.353 6.503 -18.471 1.00 84.50 608 ASP A CA 1
ATOM 4618 C C . ASP A 1 608 ? 16.559 5.157 -17.758 1.00 84.50 608 ASP A C 1
ATOM 4620 O O . ASP A 1 608 ? 17.448 4.994 -16.910 1.00 84.50 608 ASP A O 1
ATOM 4624 N N . GLY A 1 609 ? 15.671 4.215 -18.064 1.00 81.00 609 GLY A N 1
ATOM 4625 C CA . GLY A 1 609 ? 15.505 2.929 -17.397 1.00 81.00 609 GLY A CA 1
ATOM 4626 C C . GLY A 1 609 ? 14.666 2.943 -16.120 1.00 81.00 609 GLY A C 1
ATOM 4627 O O . GLY A 1 609 ? 14.432 1.879 -15.546 1.00 81.00 609 GLY A O 1
ATOM 4628 N N . SER A 1 610 ? 14.191 4.108 -15.664 1.00 90.56 610 SER A N 1
ATOM 4629 C CA . SER A 1 610 ? 13.202 4.173 -14.577 1.00 90.56 610 SER A CA 1
ATOM 4630 C C . SER A 1 610 ? 11.839 3.698 -15.072 1.00 90.56 610 SER A C 1
ATOM 4632 O O . SER A 1 610 ? 11.421 4.068 -16.170 1.00 90.56 610 SER A O 1
ATOM 4634 N N . THR A 1 611 ? 11.122 2.930 -14.255 1.00 95.31 611 THR A N 1
ATOM 4635 C CA . THR A 1 611 ? 9.764 2.472 -14.575 1.00 95.31 611 THR A CA 1
ATOM 4636 C C . THR A 1 611 ? 8.744 3.270 -13.780 1.00 95.31 611 THR A C 1
ATOM 4638 O O . THR A 1 611 ? 8.840 3.371 -12.560 1.00 95.31 611 THR A O 1
ATOM 4641 N N . VAL A 1 612 ? 7.748 3.822 -14.465 1.00 98.31 612 VAL A N 1
ATOM 4642 C CA . VAL A 1 612 ? 6.633 4.548 -13.858 1.00 98.31 612 VAL A CA 1
ATOM 4643 C C . VAL A 1 612 ? 5.343 3.821 -14.191 1.00 98.31 612 VAL A C 1
ATOM 4645 O O . VAL A 1 612 ? 5.092 3.504 -15.353 1.00 98.31 612 VAL A O 1
ATOM 4648 N N . ALA A 1 613 ? 4.521 3.585 -13.175 1.00 98.44 613 ALA A N 1
ATOM 4649 C CA . ALA A 1 613 ? 3.128 3.218 -13.364 1.00 98.44 613 ALA A CA 1
ATOM 4650 C C . ALA A 1 613 ? 2.240 4.370 -12.889 1.00 98.44 613 ALA A C 1
ATOM 4652 O O . ALA A 1 613 ? 2.394 4.823 -11.755 1.00 98.44 613 ALA A O 1
ATOM 4653 N N . VAL A 1 614 ? 1.321 4.830 -13.735 1.00 98.69 614 VAL A N 1
ATOM 4654 C CA . VAL A 1 614 ? 0.222 5.718 -13.332 1.00 98.69 614 VAL A CA 1
ATOM 4655 C C . VAL A 1 614 ? -1.055 4.892 -13.275 1.00 98.69 614 VAL A C 1
ATOM 4657 O O . VAL A 1 614 ? -1.335 4.104 -14.180 1.00 98.69 614 VAL A O 1
ATOM 4660 N N . LEU A 1 615 ? -1.775 5.006 -12.165 1.00 97.81 615 LEU A N 1
ATOM 4661 C CA . LEU A 1 615 ? -2.938 4.177 -11.877 1.00 97.81 615 LEU A CA 1
ATOM 4662 C C . LEU A 1 615 ? -3.884 4.862 -10.890 1.00 97.81 615 LEU A C 1
ATOM 4664 O O . LEU A 1 615 ? -3.538 5.874 -10.273 1.00 97.81 615 LEU A O 1
ATOM 4668 N N . ALA A 1 616 ? -5.047 4.250 -10.697 1.00 96.81 616 ALA A N 1
ATOM 4669 C CA . ALA A 1 616 ? -5.958 4.559 -9.605 1.00 96.81 616 ALA A CA 1
ATOM 4670 C C . ALA A 1 616 ? -6.215 3.335 -8.721 1.00 96.81 616 ALA A C 1
ATOM 4672 O O . ALA A 1 616 ? -5.932 2.200 -9.107 1.00 96.81 616 ALA A O 1
ATOM 4673 N N . ASP A 1 617 ? -6.726 3.572 -7.519 1.00 96.31 617 ASP A N 1
ATOM 4674 C CA . ASP A 1 617 ? -7.087 2.531 -6.556 1.00 96.31 617 ASP A CA 1
ATOM 4675 C C . ASP A 1 617 ? -8.578 2.162 -6.594 1.00 96.31 617 ASP A C 1
ATOM 4677 O O . ASP A 1 617 ? -8.929 1.041 -6.239 1.00 96.31 617 ASP A O 1
ATOM 4681 N N . HIS A 1 618 ? -9.450 3.060 -7.049 1.00 97.00 618 HIS A N 1
ATOM 4682 C CA . HIS A 1 618 ? -10.862 2.791 -7.339 1.00 97.00 618 HIS A CA 1
ATOM 4683 C C . HIS A 1 618 ? -11.474 3.929 -8.179 1.00 97.00 618 HIS A C 1
ATOM 4685 O O . HIS A 1 618 ? -10.797 4.894 -8.558 1.00 97.00 618 HIS A O 1
ATOM 4691 N N . SER A 1 619 ? -12.750 3.763 -8.521 1.00 97.56 619 SER A N 1
ATOM 4692 C CA . SER A 1 619 ? -13.572 4.751 -9.217 1.00 97.56 619 SER A CA 1
ATOM 4693 C C . SER A 1 619 ? -14.441 5.495 -8.202 1.00 97.56 619 SER A C 1
ATOM 4695 O O . SER A 1 619 ? -15.105 4.850 -7.393 1.00 97.56 619 SER A O 1
ATOM 4697 N N . THR A 1 620 ? -14.490 6.829 -8.288 1.00 97.38 620 THR A N 1
ATOM 4698 C CA . THR A 1 620 ? -15.372 7.680 -7.460 1.00 97.38 620 THR A CA 1
ATOM 4699 C C . THR A 1 620 ? -16.113 8.676 -8.351 1.00 97.38 620 THR A C 1
ATOM 4701 O O . THR A 1 620 ? -15.695 9.839 -8.475 1.00 97.38 620 THR A O 1
ATOM 4704 N N . PRO A 1 621 ? -17.197 8.245 -9.021 1.00 97.50 621 PRO A N 1
ATOM 4705 C CA . PRO A 1 621 ? -17.904 9.083 -9.972 1.00 97.50 621 PRO A CA 1
ATOM 4706 C C . PRO A 1 621 ? -18.602 10.263 -9.298 1.00 97.50 621 PRO A C 1
ATOM 4708 O O . PRO A 1 621 ? -19.297 10.091 -8.294 1.00 97.50 621 PRO A O 1
ATOM 4711 N N . ILE A 1 622 ? -18.492 11.457 -9.887 1.00 96.19 622 ILE A N 1
ATOM 4712 C CA . ILE A 1 622 ? -19.159 12.682 -9.393 1.00 96.19 622 ILE A CA 1
ATOM 4713 C C . ILE A 1 622 ? -20.681 12.490 -9.286 1.00 96.19 622 ILE A C 1
ATOM 4715 O O . ILE A 1 622 ? -21.313 12.971 -8.346 1.00 96.19 622 ILE A O 1
ATOM 4719 N N . SER A 1 623 ? -21.281 11.770 -10.234 1.00 95.50 623 SER A N 1
ATOM 4720 C CA . SER A 1 623 ? -22.716 11.457 -10.248 1.00 95.50 623 SER A CA 1
ATOM 4721 C C . SER A 1 623 ? -23.170 10.629 -9.039 1.00 95.50 623 SER A C 1
ATOM 4723 O O . SER A 1 623 ? -24.303 10.784 -8.576 1.00 95.50 623 SER A O 1
ATOM 4725 N N . ILE A 1 624 ? -22.287 9.787 -8.496 1.00 95.12 624 ILE A N 1
ATOM 4726 C CA . ILE A 1 624 ? -22.566 8.906 -7.357 1.00 95.12 624 ILE A CA 1
ATOM 4727 C C . ILE A 1 624 ? -22.183 9.599 -6.044 1.00 95.12 624 ILE A C 1
ATOM 4729 O O . ILE A 1 624 ? -22.977 9.619 -5.099 1.00 95.12 624 ILE A O 1
ATOM 4733 N N . GLY A 1 625 ? -21.016 10.244 -5.985 1.00 93.81 625 GLY A N 1
ATOM 4734 C CA . GLY A 1 625 ? -20.469 10.819 -4.750 1.00 93.81 625 GLY A CA 1
ATOM 4735 C C . GLY A 1 625 ? -19.933 9.774 -3.767 1.00 93.81 625 GLY A C 1
ATOM 4736 O O . GLY A 1 625 ? -19.786 10.060 -2.578 1.00 93.81 625 GLY A O 1
ATOM 4737 N N . ASP A 1 626 ? -19.679 8.558 -4.241 1.00 94.62 626 ASP A N 1
ATOM 4738 C CA . ASP A 1 626 ? -19.120 7.453 -3.467 1.00 94.62 626 ASP A CA 1
ATOM 4739 C C . ASP A 1 626 ? -18.347 6.511 -4.397 1.00 94.62 626 ASP A C 1
ATOM 4741 O O . ASP A 1 626 ? -18.424 6.640 -5.623 1.00 94.62 626 ASP A O 1
ATOM 4745 N N . HIS A 1 627 ? -17.607 5.577 -3.805 1.00 95.12 627 HIS A N 1
ATOM 4746 C CA . HIS A 1 627 ? -16.848 4.576 -4.539 1.00 95.12 627 HIS A CA 1
ATOM 4747 C C . HIS A 1 627 ? -17.792 3.703 -5.375 1.00 95.12 627 HIS A C 1
ATOM 4749 O O . HIS A 1 627 ? -18.860 3.286 -4.917 1.00 95.12 627 HIS A O 1
ATOM 4755 N N . SER A 1 628 ? -17.364 3.367 -6.583 1.00 95.19 628 SER A N 1
ATOM 4756 C CA . SER A 1 628 ? -18.107 2.536 -7.523 1.00 95.19 628 SER A CA 1
ATOM 4757 C C . SER A 1 628 ? -17.274 1.331 -7.983 1.00 95.19 628 SER A C 1
ATOM 4759 O O . SER A 1 628 ? -16.252 1.001 -7.377 1.00 95.19 628 SER A O 1
ATOM 4761 N N . CYS A 1 629 ? -17.763 0.583 -8.974 1.00 95.19 629 CYS A N 1
ATOM 4762 C CA . CYS A 1 629 ? -17.253 -0.753 -9.315 1.00 95.19 629 CYS A CA 1
ATOM 4763 C C . CYS A 1 629 ? -16.630 -0.857 -10.713 1.00 95.19 629 CYS A C 1
ATOM 4765 O O . CYS A 1 629 ? -16.216 -1.939 -11.136 1.00 95.19 629 CYS A O 1
ATOM 4767 N N . GLU A 1 630 ? -16.598 0.253 -11.442 1.00 95.38 630 GLU A N 1
ATOM 4768 C CA . GLU A 1 630 ? -15.991 0.364 -12.756 1.00 95.38 630 GLU A CA 1
ATOM 4769 C C . GLU A 1 630 ? -14.475 0.145 -12.656 1.00 95.38 630 GLU A C 1
ATOM 4771 O O . GLU A 1 630 ? -13.844 0.649 -11.716 1.00 95.38 630 GLU A O 1
ATOM 4776 N N . PRO A 1 631 ? -13.874 -0.581 -13.618 1.00 96.75 631 PRO A N 1
ATOM 4777 C CA . PRO A 1 631 ? -12.432 -0.758 -13.655 1.00 96.75 631 PRO A CA 1
ATOM 4778 C C . PRO A 1 631 ? -11.737 0.585 -13.877 1.00 96.75 631 PRO A C 1
ATOM 4780 O O . PRO A 1 631 ? -12.266 1.478 -14.539 1.00 96.75 631 PRO A O 1
ATOM 4783 N N . VAL A 1 632 ? -10.513 0.696 -13.377 1.00 98.00 632 VAL A N 1
ATOM 4784 C CA . VAL A 1 632 ? -9.713 1.918 -13.478 1.00 98.00 632 VAL A CA 1
ATOM 4785 C C . VAL A 1 632 ? -8.640 1.800 -14.560 1.00 98.00 632 VAL A C 1
ATOM 4787 O O . VAL A 1 632 ? -8.157 0.693 -14.817 1.00 98.00 632 VAL A O 1
ATOM 4790 N N . PRO A 1 633 ? -8.228 2.907 -15.199 1.00 98.25 633 PRO A N 1
ATOM 4791 C CA . PRO A 1 633 ? -7.129 2.881 -16.151 1.00 98.25 633 PRO A CA 1
ATOM 4792 C C . PRO A 1 633 ? -5.791 2.648 -15.439 1.00 98.25 633 PRO A C 1
ATOM 4794 O O . PRO A 1 633 ? -5.576 3.071 -14.301 1.00 98.25 633 PRO A O 1
ATOM 4797 N N . VAL A 1 634 ? -4.872 1.979 -16.131 1.00 98.56 634 VAL A N 1
ATOM 4798 C CA . VAL A 1 634 ? -3.489 1.773 -15.692 1.00 98.56 634 VAL A CA 1
ATOM 4799 C C . VAL A 1 634 ? -2.556 1.881 -16.890 1.00 98.56 634 VAL A C 1
ATOM 4801 O O . VAL A 1 634 ? -2.817 1.293 -17.937 1.00 98.56 634 VAL A O 1
ATOM 4804 N N . CYS A 1 635 ? -1.449 2.602 -16.730 1.00 98.44 635 CYS A N 1
ATOM 4805 C CA . CYS A 1 635 ? -0.370 2.648 -17.714 1.00 98.44 635 CYS A CA 1
ATOM 4806 C C . CYS A 1 635 ? 0.966 2.371 -17.033 1.00 98.44 635 CYS A C 1
ATOM 4808 O O . CYS A 1 635 ? 1.218 2.859 -15.931 1.00 98.44 635 CYS A O 1
ATOM 4810 N N . VAL A 1 636 ? 1.838 1.624 -17.706 1.00 98.12 636 VAL A N 1
ATOM 4811 C CA . VAL A 1 636 ? 3.189 1.294 -17.247 1.00 98.12 636 VAL A CA 1
ATOM 4812 C C . VAL A 1 636 ? 4.175 1.621 -18.357 1.00 98.12 636 VAL A C 1
ATOM 4814 O O . VAL A 1 636 ? 4.043 1.129 -19.475 1.00 98.12 636 VAL A O 1
ATOM 4817 N N . SER A 1 637 ? 5.195 2.412 -18.044 1.00 96.31 637 SER A N 1
ATOM 4818 C CA . SER A 1 637 ? 6.269 2.730 -18.980 1.00 96.31 637 SER A CA 1
ATOM 4819 C C . SER A 1 637 ? 7.630 2.624 -18.312 1.00 96.31 637 SER A C 1
ATOM 4821 O O . SER A 1 637 ? 7.813 3.079 -17.182 1.00 96.31 637 SER A O 1
ATOM 4823 N N . THR A 1 638 ? 8.601 2.069 -19.036 1.00 93.81 638 THR A N 1
ATOM 4824 C CA . THR A 1 638 ? 10.018 2.207 -18.700 1.00 93.81 638 THR A CA 1
ATOM 4825 C C . THR A 1 638 ? 10.625 3.278 -19.599 1.00 93.81 638 THR A C 1
ATOM 4827 O O . THR A 1 638 ? 10.661 3.129 -20.825 1.00 93.81 638 THR A O 1
ATOM 4830 N N . LYS A 1 639 ? 11.081 4.378 -18.993 1.00 91.56 639 LYS A N 1
ATOM 4831 C CA . LYS A 1 639 ? 11.619 5.540 -19.703 1.00 91.56 639 LYS A CA 1
ATOM 4832 C C . LYS A 1 639 ? 12.821 5.131 -20.553 1.00 91.56 639 LYS A C 1
ATOM 4834 O O . LYS A 1 639 ? 13.731 4.480 -20.051 1.00 91.56 639 LYS A O 1
ATOM 4839 N N . GLY A 1 640 ? 12.813 5.509 -21.828 1.00 85.56 640 GLY A N 1
ATOM 4840 C CA . GLY A 1 640 ? 13.858 5.140 -22.790 1.00 85.56 640 GLY A CA 1
ATOM 4841 C C . GLY A 1 640 ? 13.660 3.781 -23.475 1.00 85.56 640 GLY A C 1
ATOM 4842 O O . GLY A 1 640 ? 14.429 3.457 -24.370 1.00 85.56 640 GLY A O 1
ATOM 4843 N N . SER A 1 641 ? 12.625 2.999 -23.126 1.00 84.56 641 SER A N 1
ATOM 4844 C CA . SER A 1 641 ? 12.372 1.679 -23.744 1.00 84.56 641 SER A CA 1
ATOM 4845 C C . SER A 1 641 ? 11.988 1.719 -25.215 1.00 84.56 641 SER A C 1
ATOM 4847 O O . SER A 1 641 ? 12.247 0.757 -25.933 1.00 84.56 641 SER A O 1
ATOM 4849 N N . GLY A 1 642 ? 11.326 2.789 -25.658 1.00 80.31 642 GLY A N 1
ATOM 4850 C CA . GLY A 1 642 ? 10.735 2.860 -26.995 1.00 80.31 642 GLY A CA 1
ATOM 4851 C C . GLY A 1 642 ? 9.601 1.852 -27.238 1.00 80.31 642 GLY A C 1
ATOM 4852 O O . GLY A 1 642 ? 9.071 1.810 -28.342 1.00 80.31 642 GLY A O 1
ATOM 4853 N N . PHE A 1 643 ? 9.207 1.056 -26.237 1.00 82.38 643 PHE A N 1
ATOM 4854 C CA . PHE A 1 643 ? 8.126 0.079 -26.342 1.00 82.38 643 PHE A CA 1
ATOM 4855 C C . PHE A 1 643 ? 6.812 0.693 -25.855 1.00 82.38 643 PHE A C 1
ATOM 4857 O O . PHE A 1 643 ? 6.671 1.003 -24.672 1.00 82.38 643 PHE A O 1
ATOM 4864 N N . HIS A 1 644 ? 5.851 0.852 -26.766 1.00 90.62 644 HIS A N 1
ATOM 4865 C CA . HIS A 1 644 ? 4.530 1.399 -26.471 1.00 90.62 644 HIS A CA 1
ATOM 4866 C C . HIS A 1 644 ? 3.436 0.726 -27.313 1.00 90.62 644 HIS A C 1
ATOM 4868 O O . HIS A 1 644 ? 3.721 0.176 -28.377 1.00 90.62 644 HIS A O 1
ATOM 4874 N N . ASP A 1 645 ? 2.187 0.755 -26.843 1.00 94.69 645 ASP A N 1
ATOM 4875 C CA . ASP A 1 645 ? 1.040 0.095 -27.498 1.00 94.69 645 ASP A CA 1
ATOM 4876 C C . ASP A 1 645 ? 0.161 1.026 -28.350 1.00 94.69 645 ASP A C 1
ATOM 4878 O O . ASP A 1 645 ? -0.843 0.593 -28.914 1.00 94.69 645 ASP A O 1
ATOM 4882 N N . GLY A 1 646 ? 0.562 2.292 -28.484 1.00 94.69 646 GLY A N 1
ATOM 4883 C CA . GLY A 1 646 ? -0.129 3.285 -29.311 1.00 94.69 646 GLY A CA 1
ATOM 4884 C C . GLY A 1 646 ? -1.327 3.952 -28.632 1.00 94.69 646 GLY A C 1
ATOM 4885 O O . GLY A 1 646 ? -2.003 4.746 -29.282 1.00 94.69 646 GLY A O 1
ATOM 4886 N N . VAL A 1 647 ? -1.584 3.667 -27.350 1.00 97.25 647 VAL A N 1
ATOM 4887 C CA . VAL A 1 647 ? -2.514 4.460 -26.537 1.00 97.25 647 VAL A CA 1
ATOM 4888 C C . VAL A 1 647 ? -1.883 5.823 -26.242 1.00 97.25 647 VAL A C 1
ATOM 4890 O O . VAL A 1 647 ? -0.802 5.920 -25.666 1.00 97.25 647 VAL A O 1
ATOM 4893 N N . GLU A 1 648 ? -2.570 6.894 -26.626 1.00 97.06 648 GLU A N 1
ATOM 4894 C CA . GLU A 1 648 ? -2.101 8.276 -26.500 1.00 97.06 648 GLU A CA 1
ATOM 4895 C C . GLU A 1 648 ? -2.643 8.973 -25.251 1.00 97.06 648 GLU A C 1
ATOM 4897 O O . GLU A 1 648 ? -2.013 9.915 -24.761 1.00 97.06 648 GLU A O 1
ATOM 4902 N N . HIS A 1 649 ? -3.794 8.531 -24.733 1.00 98.12 649 HIS A N 1
ATOM 4903 C CA . HIS A 1 649 ? -4.463 9.161 -23.594 1.00 98.12 649 HIS A CA 1
ATOM 4904 C C . HIS A 1 649 ? -4.632 8.205 -22.412 1.00 98.12 649 HIS A C 1
ATOM 4906 O O . HIS A 1 649 ? -5.239 7.138 -22.533 1.00 98.12 649 HIS A O 1
ATOM 4912 N N . TYR A 1 650 ? -4.180 8.633 -21.230 1.00 98.25 650 TYR A N 1
ATOM 4913 C CA . TYR A 1 650 ? -4.522 7.957 -19.979 1.00 98.25 650 TYR A CA 1
ATOM 4914 C C . TYR A 1 650 ? -5.993 8.244 -19.659 1.00 98.25 650 TYR A C 1
ATOM 4916 O O . TYR A 1 650 ? -6.335 9.357 -19.262 1.00 98.25 650 TYR A O 1
ATOM 4924 N N . SER A 1 651 ? -6.874 7.269 -19.902 1.00 97.62 651 SER A N 1
ATOM 4925 C CA . SER A 1 651 ? -8.329 7.433 -19.790 1.00 97.62 651 SER A CA 1
ATOM 4926 C C . SER A 1 651 ? -9.049 6.105 -19.580 1.00 97.62 651 SER A C 1
ATOM 4928 O O . SER A 1 651 ? -8.579 5.056 -20.014 1.00 97.62 651 SER A O 1
ATOM 4930 N N . GLU A 1 652 ? -10.238 6.147 -18.981 1.00 96.81 652 GLU A N 1
ATOM 4931 C CA . GLU A 1 652 ? -11.075 4.963 -18.760 1.00 96.81 652 GLU A CA 1
ATOM 4932 C C . GLU A 1 652 ? -11.439 4.248 -20.073 1.00 96.81 652 GLU A C 1
ATOM 4934 O O . GLU A 1 652 ? -11.558 3.023 -20.108 1.00 96.81 652 GLU A O 1
ATOM 4939 N N . VAL A 1 653 ? -11.611 4.993 -21.172 1.00 94.88 653 VAL A N 1
ATOM 4940 C CA . VAL A 1 653 ? -12.039 4.420 -22.455 1.00 94.88 653 VAL A CA 1
ATOM 4941 C C . VAL A 1 653 ? -10.862 3.980 -23.313 1.00 94.88 653 VAL A C 1
ATOM 4943 O O . VAL A 1 653 ? -10.914 2.882 -23.861 1.00 94.88 653 VAL A O 1
ATOM 4946 N N . GLU A 1 654 ? -9.819 4.794 -23.476 1.00 95.69 654 GLU A N 1
ATOM 4947 C CA . GLU A 1 654 ? -8.728 4.459 -24.400 1.00 95.69 654 GLU A CA 1
ATOM 4948 C C . GLU A 1 654 ? -7.815 3.366 -23.842 1.00 95.69 654 GLU A C 1
ATOM 4950 O O . GLU A 1 654 ? -7.395 2.479 -24.587 1.00 95.69 654 GLU A O 1
ATOM 4955 N N . SER A 1 655 ? -7.599 3.334 -22.520 1.00 96.50 655 SER A N 1
ATOM 4956 C CA . SER A 1 655 ? -6.763 2.307 -21.892 1.00 96.50 655 SER A CA 1
ATOM 4957 C C . SER A 1 655 ? -7.305 0.883 -22.083 1.00 96.50 655 SER A C 1
ATOM 4959 O O . SER A 1 655 ? -6.536 -0.070 -21.991 1.00 96.50 655 SER A O 1
ATOM 4961 N N . ARG A 1 656 ? -8.584 0.704 -22.454 1.00 95.38 656 ARG A N 1
ATOM 4962 C CA . ARG A 1 656 ? -9.159 -0.611 -22.809 1.00 95.38 656 ARG A CA 1
ATOM 4963 C C . ARG A 1 656 ? -8.530 -1.254 -24.049 1.00 95.38 656 ARG A C 1
ATOM 4965 O O . ARG A 1 656 ? -8.667 -2.460 -24.230 1.00 95.38 656 ARG A O 1
ATOM 4972 N N . TYR A 1 657 ? -7.929 -0.452 -24.929 1.00 95.75 657 TYR A N 1
ATOM 4973 C CA . TYR A 1 657 ? -7.279 -0.928 -26.151 1.00 95.75 657 TYR A CA 1
ATOM 4974 C C . TYR A 1 657 ? -5.809 -1.291 -25.934 1.00 95.75 657 TYR A C 1
ATOM 4976 O O . TYR A 1 657 ? -5.177 -1.820 -26.846 1.00 95.75 657 TYR A O 1
ATOM 4984 N N . GLY A 1 658 ? -5.268 -0.989 -24.753 1.00 96.44 658 GLY A N 1
ATOM 4985 C CA . GLY A 1 658 ? -3.862 -1.196 -24.461 1.00 96.44 658 GLY A CA 1
ATOM 4986 C C . GLY A 1 658 ? -3.481 -2.668 -24.302 1.00 96.44 658 GLY A C 1
ATOM 4987 O O . GLY A 1 658 ? -4.303 -3.543 -24.007 1.00 96.44 658 GLY A O 1
ATOM 4988 N N . ALA A 1 659 ? -2.194 -2.942 -24.490 1.00 95.31 659 ALA A N 1
ATOM 4989 C CA . ALA A 1 659 ? -1.637 -4.288 -24.548 1.00 95.31 659 ALA A CA 1
ATOM 4990 C C . ALA A 1 659 ? -1.650 -5.027 -23.197 1.00 95.31 659 ALA A C 1
ATOM 4992 O O . ALA A 1 659 ? -1.472 -6.245 -23.175 1.00 95.31 659 ALA A O 1
ATOM 4993 N N . LEU A 1 660 ? -1.866 -4.327 -22.074 1.00 95.25 660 LEU A N 1
ATOM 4994 C CA . LEU A 1 660 ? -2.018 -4.969 -20.763 1.00 95.25 660 LEU A CA 1
ATOM 4995 C C . LEU A 1 660 ? -3.377 -5.672 -20.611 1.00 95.25 660 LEU A C 1
ATOM 4997 O O . LEU A 1 660 ? -3.523 -6.520 -19.731 1.00 95.25 660 LEU A O 1
ATOM 5001 N N . GLY A 1 661 ? -4.370 -5.342 -21.445 1.00 96.56 661 GLY A N 1
ATOM 5002 C CA . GLY A 1 661 ? -5.718 -5.895 -21.341 1.00 96.56 661 GLY A CA 1
ATOM 5003 C C . GLY A 1 661 ? -6.429 -5.457 -20.057 1.00 96.56 661 GLY A C 1
ATOM 5004 O O . GLY A 1 661 ? -6.353 -4.294 -19.665 1.00 96.56 661 GLY A O 1
ATOM 5005 N N . ARG A 1 662 ? -7.148 -6.382 -19.410 1.00 96.94 662 ARG A N 1
ATOM 5006 C CA . ARG A 1 662 ? -7.860 -6.152 -18.144 1.00 96.94 662 ARG A CA 1
ATOM 5007 C C . ARG A 1 662 ? -7.448 -7.197 -17.110 1.00 96.94 662 ARG A C 1
ATOM 5009 O O . ARG A 1 662 ? -7.575 -8.386 -17.390 1.00 96.94 662 ARG A O 1
ATOM 5016 N N . PHE A 1 663 ? -6.971 -6.765 -15.944 1.00 96.06 663 PHE A N 1
ATOM 5017 C CA . PHE A 1 663 ? -6.413 -7.656 -14.915 1.00 96.06 663 PHE A CA 1
ATOM 5018 C C . PHE A 1 663 ? -6.743 -7.186 -13.486 1.00 96.06 663 PHE A C 1
ATOM 5020 O O . PHE A 1 663 ? -7.306 -6.104 -13.301 1.00 96.06 663 PHE A O 1
ATOM 5027 N N . ARG A 1 664 ? -6.431 -7.996 -12.464 1.00 95.44 664 ARG A N 1
ATOM 5028 C CA . ARG A 1 664 ? -6.714 -7.659 -11.057 1.00 95.44 664 ARG A CA 1
ATOM 5029 C C . ARG A 1 664 ? -5.595 -6.849 -10.405 1.00 95.44 664 ARG A C 1
ATOM 5031 O O . ARG A 1 664 ? -4.419 -7.066 -10.683 1.00 95.44 664 ARG A O 1
ATOM 5038 N N . GLY A 1 665 ? -5.935 -5.988 -9.444 1.00 94.94 665 GLY A N 1
ATOM 5039 C CA . GLY A 1 665 ? -4.952 -5.164 -8.720 1.00 94.94 665 GLY A CA 1
ATOM 5040 C C . GLY A 1 665 ? -3.766 -5.943 -8.136 1.00 94.94 665 GLY A C 1
ATOM 5041 O O . GLY A 1 665 ? -2.631 -5.475 -8.200 1.00 94.94 665 GLY A O 1
ATOM 5042 N N . GLU A 1 666 ? -3.998 -7.171 -7.659 1.00 93.25 666 GLU A N 1
ATOM 5043 C CA . GLU A 1 666 ? -2.960 -8.058 -7.106 1.00 93.25 666 GLU A CA 1
ATOM 5044 C C . GLU A 1 666 ? -1.863 -8.476 -8.098 1.00 93.25 666 GLU A C 1
ATOM 5046 O O . GLU A 1 666 ? -0.762 -8.852 -7.686 1.00 93.25 666 GLU A O 1
ATOM 5051 N N . GLU A 1 667 ? -2.120 -8.361 -9.401 1.00 93.38 667 GLU A N 1
ATOM 5052 C CA . GLU A 1 667 ? -1.171 -8.712 -10.458 1.00 93.38 667 GLU A CA 1
ATOM 5053 C C . GLU A 1 667 ? -0.262 -7.530 -10.849 1.00 93.38 667 GLU A C 1
ATOM 5055 O O . GLU A 1 667 ? 0.784 -7.738 -11.478 1.00 93.38 667 GLU A O 1
ATOM 5060 N N . LEU A 1 668 ? -0.607 -6.301 -10.433 1.00 96.12 668 LEU A N 1
ATOM 5061 C CA . LEU A 1 668 ? 0.049 -5.054 -10.840 1.00 96.12 668 LEU A CA 1
ATOM 5062 C C . LEU A 1 668 ? 1.563 -5.086 -10.630 1.00 96.12 668 LEU A C 1
ATOM 5064 O O . LEU A 1 668 ? 2.321 -4.838 -11.565 1.00 96.12 668 LEU A O 1
ATOM 5068 N N . LEU A 1 669 ? 2.038 -5.410 -9.422 1.00 93.31 669 LEU A N 1
ATOM 5069 C CA . LEU A 1 669 ? 3.484 -5.422 -9.171 1.00 93.31 669 LEU A CA 1
ATOM 5070 C C . LEU A 1 669 ? 4.215 -6.498 -9.966 1.00 93.31 669 LEU A C 1
ATOM 5072 O O . LEU A 1 669 ? 5.395 -6.333 -10.266 1.00 93.31 669 LEU A O 1
ATOM 5076 N N . GLY A 1 670 ? 3.541 -7.593 -10.317 1.00 85.56 670 GLY A N 1
ATOM 5077 C CA . GLY A 1 670 ? 4.090 -8.574 -11.245 1.00 85.56 670 GLY A CA 1
ATOM 5078 C C . GLY A 1 670 ? 4.321 -7.957 -12.624 1.00 85.56 670 GLY A C 1
ATOM 5079 O O . GLY A 1 670 ? 5.407 -8.106 -13.182 1.00 85.56 670 GLY A O 1
ATOM 5080 N N . VAL A 1 671 ? 3.329 -7.226 -13.141 1.00 89.75 671 VAL A N 1
ATOM 5081 C CA . VAL A 1 671 ? 3.405 -6.505 -14.422 1.00 89.75 671 VAL A CA 1
ATOM 5082 C C . VAL A 1 671 ? 4.501 -5.439 -14.389 1.00 89.75 671 VAL A C 1
ATOM 5084 O O . VAL A 1 671 ? 5.392 -5.466 -15.235 1.00 89.75 671 VAL A O 1
ATOM 5087 N N . VAL A 1 672 ? 4.501 -4.561 -13.382 1.00 93.25 672 VAL A N 1
ATOM 5088 C CA . VAL A 1 672 ? 5.478 -3.465 -13.253 1.00 93.25 672 VAL A CA 1
ATOM 5089 C C . VAL A 1 672 ? 6.906 -4.001 -13.148 1.00 93.25 672 VAL A C 1
ATOM 5091 O O . VAL A 1 672 ? 7.792 -3.528 -13.858 1.00 93.25 672 VAL A O 1
ATOM 5094 N N . LYS A 1 673 ? 7.144 -5.033 -12.326 1.00 85.50 673 LYS A N 1
ATOM 5095 C CA . LYS A 1 673 ? 8.476 -5.646 -12.205 1.00 85.50 673 LYS A CA 1
ATOM 5096 C C . LYS A 1 673 ? 8.926 -6.324 -13.494 1.00 85.50 673 LYS A C 1
ATOM 5098 O O . LYS A 1 673 ? 10.105 -6.250 -13.815 1.00 85.50 673 LYS A O 1
ATOM 5103 N N . ARG A 1 674 ? 8.023 -6.973 -14.239 1.00 79.38 674 ARG A N 1
ATOM 5104 C CA . ARG A 1 674 ? 8.360 -7.570 -15.542 1.00 79.38 674 ARG A CA 1
ATOM 5105 C C . ARG A 1 674 ? 8.680 -6.506 -16.586 1.00 79.38 674 ARG A C 1
ATOM 5107 O O . ARG A 1 674 ? 9.670 -6.662 -17.286 1.00 79.38 674 ARG A O 1
ATOM 5114 N N . ALA A 1 675 ? 7.911 -5.418 -16.645 1.00 82.81 675 ALA A N 1
ATOM 5115 C CA . ALA A 1 675 ? 8.199 -4.287 -17.529 1.00 82.81 675 ALA A CA 1
ATOM 5116 C C . ALA A 1 675 ? 9.556 -3.638 -17.204 1.00 82.81 675 ALA A C 1
ATOM 5118 O O . ALA A 1 675 ? 10.323 -3.310 -18.108 1.00 82.81 675 ALA A O 1
ATOM 5119 N N . HIS A 1 676 ? 9.880 -3.512 -15.914 1.00 83.75 676 HIS A N 1
ATOM 5120 C CA . HIS A 1 676 ? 11.191 -3.058 -15.461 1.00 83.75 676 HIS A CA 1
ATOM 5121 C C . HIS A 1 676 ? 12.297 -4.038 -15.875 1.00 83.75 676 HIS A C 1
ATOM 5123 O O . HIS A 1 676 ? 13.253 -3.655 -16.537 1.00 83.75 676 HIS A O 1
ATOM 5129 N N . HIS A 1 677 ? 12.131 -5.322 -15.555 1.00 70.56 677 HIS A N 1
ATOM 5130 C CA . HIS A 1 677 ? 13.095 -6.378 -15.858 1.00 70.56 677 HIS A CA 1
ATOM 5131 C C . HIS A 1 677 ? 13.360 -6.518 -17.364 1.00 70.56 677 HIS A C 1
ATOM 5133 O O . HIS A 1 677 ? 14.505 -6.599 -17.783 1.00 70.56 677 HIS A O 1
ATOM 5139 N N . TRP A 1 678 ? 12.325 -6.567 -18.205 1.00 66.50 678 TRP A N 1
ATOM 5140 C CA . TRP A 1 678 ? 12.490 -6.763 -19.648 1.00 66.50 678 TRP A CA 1
ATOM 5141 C C . TRP A 1 678 ? 13.261 -5.641 -20.327 1.00 66.50 678 TRP A C 1
ATOM 5143 O O . TRP A 1 678 ? 14.038 -5.932 -21.228 1.00 66.50 678 TRP A O 1
ATOM 5153 N N . TYR A 1 679 ? 13.090 -4.397 -19.881 1.00 62.75 679 TYR A N 1
ATOM 5154 C CA . TYR A 1 679 ? 13.883 -3.287 -20.401 1.00 62.75 679 TYR A CA 1
ATOM 5155 C C . TYR A 1 679 ? 15.381 -3.470 -20.126 1.00 62.75 679 TYR A C 1
ATOM 5157 O O . TYR A 1 679 ? 16.198 -3.186 -20.994 1.00 62.75 679 TYR A O 1
ATOM 5165 N N . HIS A 1 680 ? 15.736 -3.959 -18.936 1.00 59.88 680 HIS A N 1
ATOM 5166 C CA . HIS A 1 680 ? 17.136 -4.117 -18.538 1.00 59.88 680 HIS A CA 1
ATOM 5167 C C . HIS A 1 680 ? 17.764 -5.444 -18.998 1.00 59.88 680 HIS A C 1
ATOM 5169 O O . HIS A 1 680 ? 18.986 -5.541 -19.023 1.00 59.88 680 HIS A O 1
ATOM 5175 N N . HIS A 1 681 ? 16.967 -6.471 -19.334 1.00 49.88 681 HIS A N 1
ATOM 5176 C CA . HIS A 1 681 ? 17.459 -7.860 -19.425 1.00 49.88 681 HIS A CA 1
ATOM 5177 C C . HIS A 1 681 ? 17.011 -8.656 -20.663 1.00 49.88 681 HIS A C 1
ATOM 5179 O O . HIS A 1 681 ? 17.294 -9.853 -20.745 1.00 49.88 681 HIS A O 1
ATOM 5185 N N . LEU A 1 682 ? 16.305 -8.052 -21.627 1.00 43.41 682 LEU A N 1
ATOM 5186 C CA . LEU A 1 682 ? 16.158 -8.648 -22.961 1.00 43.41 682 LEU A CA 1
ATOM 5187 C C . LEU A 1 682 ? 17.147 -7.980 -23.923 1.00 43.41 682 LEU A C 1
ATOM 5189 O O . LEU A 1 682 ? 17.170 -6.751 -23.986 1.00 43.41 682 LEU A O 1
ATOM 5193 N N . PRO A 1 683 ? 17.928 -8.752 -24.704 1.00 36.53 683 PRO A N 1
ATOM 5194 C CA . PRO A 1 683 ? 18.733 -8.165 -25.763 1.00 36.53 683 PRO A CA 1
ATOM 5195 C C . PRO A 1 683 ? 17.796 -7.411 -26.717 1.00 36.53 683 PRO A C 1
ATOM 5197 O O . PRO A 1 683 ? 16.704 -7.923 -27.014 1.00 36.53 683 PRO A O 1
ATOM 5200 N N . PRO A 1 684 ? 18.184 -6.226 -27.225 1.00 37.56 684 PRO A N 1
ATOM 5201 C CA . PRO A 1 684 ? 17.484 -5.629 -28.348 1.00 37.56 684 PRO A CA 1
ATOM 5202 C C . PRO A 1 684 ? 17.374 -6.714 -29.415 1.00 37.56 684 PRO A C 1
ATOM 5204 O O . PRO A 1 684 ? 18.385 -7.314 -29.786 1.00 37.56 684 PRO A O 1
ATOM 5207 N N . ARG A 1 685 ? 16.158 -7.023 -29.883 1.00 36.47 685 ARG A N 1
ATOM 5208 C CA . ARG A 1 685 ? 16.040 -7.786 -31.126 1.00 36.47 685 ARG A CA 1
ATOM 5209 C C . ARG A 1 685 ? 16.825 -6.977 -32.137 1.00 36.47 685 ARG A C 1
ATOM 5211 O O . ARG A 1 685 ? 16.438 -5.838 -32.395 1.00 36.47 685 ARG A O 1
ATOM 5218 N N . GLU A 1 686 ? 17.939 -7.528 -32.617 1.00 36.09 686 GLU A N 1
ATOM 5219 C CA . GLU A 1 686 ? 18.692 -6.928 -33.706 1.00 36.09 686 GLU A CA 1
ATOM 5220 C C . GLU A 1 686 ? 17.659 -6.527 -34.748 1.00 36.09 686 GLU A C 1
ATOM 5222 O O . GLU A 1 686 ? 16.897 -7.359 -35.252 1.00 36.09 686 GLU A O 1
ATOM 5227 N N . SER A 1 687 ? 17.554 -5.224 -34.988 1.00 35.47 687 SER A N 1
ATOM 5228 C CA . SER A 1 687 ? 16.855 -4.724 -36.147 1.00 35.47 687 SER A CA 1
ATOM 5229 C C . SER A 1 687 ? 17.547 -5.398 -37.322 1.00 35.47 687 SER A C 1
ATOM 5231 O O . SER A 1 687 ? 18.670 -5.032 -37.672 1.00 35.47 687 SER A O 1
ATOM 5233 N N . HIS A 1 688 ? 16.937 -6.438 -37.887 1.00 33.50 688 HIS A N 1
ATOM 5234 C CA . HIS A 1 688 ? 17.321 -6.887 -39.207 1.00 33.50 688 HIS A CA 1
ATOM 5235 C C . HIS A 1 688 ? 17.180 -5.660 -40.101 1.00 33.50 688 HIS A C 1
ATOM 5237 O O . HIS A 1 688 ? 16.065 -5.251 -40.426 1.00 33.50 688 HIS A O 1
ATOM 5243 N N . ASN A 1 689 ? 18.313 -5.036 -40.434 1.00 33.19 689 ASN A N 1
ATOM 5244 C CA . ASN A 1 689 ? 18.392 -4.085 -41.523 1.00 33.19 689 ASN A CA 1
ATOM 5245 C C . ASN A 1 689 ? 17.952 -4.849 -42.768 1.00 33.19 689 ASN A C 1
ATOM 5247 O O . ASN A 1 689 ? 18.709 -5.595 -43.386 1.00 33.19 689 ASN A O 1
ATOM 5251 N N . VAL A 1 690 ? 16.672 -4.699 -43.091 1.00 40.72 690 VAL A N 1
ATOM 5252 C CA . VAL A 1 690 ? 16.139 -4.948 -44.417 1.00 40.72 690 VAL A CA 1
ATOM 5253 C C . VAL A 1 690 ? 16.733 -3.851 -45.289 1.00 40.72 690 VAL A C 1
ATOM 5255 O O . VAL A 1 690 ? 16.202 -2.747 -45.353 1.00 40.72 690 VAL A O 1
ATOM 5258 N N . GLY A 1 691 ? 17.876 -4.139 -45.901 1.00 37.91 691 GLY A N 1
ATOM 5259 C CA . GLY A 1 691 ? 18.512 -3.230 -46.844 1.00 37.91 691 GLY A CA 1
ATOM 5260 C C . GLY A 1 691 ? 20.022 -3.373 -46.856 1.00 37.91 691 GLY A C 1
ATOM 5261 O O . GLY A 1 691 ? 20.704 -2.628 -46.172 1.00 37.91 691 GLY A O 1
ATOM 5262 N N . ASP A 1 692 ? 20.516 -4.346 -47.616 1.00 33.59 692 ASP A N 1
ATOM 5263 C CA . ASP A 1 692 ? 21.394 -4.021 -48.740 1.00 33.59 692 ASP A CA 1
ATOM 5264 C C . ASP A 1 692 ? 21.371 -5.182 -49.743 1.00 33.59 692 ASP A C 1
ATOM 5266 O O . ASP A 1 692 ? 21.742 -6.322 -49.453 1.00 33.59 692 ASP A O 1
ATOM 5270 N N . LYS A 1 693 ? 20.831 -4.861 -50.919 1.00 33.69 693 LYS A N 1
ATOM 5271 C CA . LYS A 1 693 ? 20.958 -5.584 -52.179 1.00 33.69 693 LYS A CA 1
ATOM 5272 C C . LYS A 1 693 ? 21.752 -4.692 -53.114 1.00 33.69 693 LYS A C 1
ATOM 5274 O O . LYS A 1 693 ? 21.442 -3.480 -53.110 1.00 33.69 693 LYS A O 1
#

Solvent-accessible surface area (backbone atoms only — not comparable to full-atom values): 35806 Å² total; per-residue (Å²): 134,85,79,85,74,65,67,55,74,44,48,34,43,34,50,40,47,55,26,88,93,35,48,34,9,83,60,74,51,39,51,63,78,40,19,37,82,48,32,42,29,28,40,75,48,24,27,33,24,31,53,43,38,46,86,88,33,101,57,42,47,68,38,36,40,91,43,69,58,61,96,84,69,72,90,75,78,52,96,79,80,78,58,61,70,47,28,53,38,37,34,33,32,31,34,19,10,68,40,46,51,54,48,50,38,56,74,50,35,35,90,80,45,39,19,48,78,48,77,42,52,38,44,73,74,41,50,60,72,60,34,29,67,76,67,74,49,64,94,88,60,80,45,68,24,38,32,71,25,43,69,51,99,66,66,76,65,54,82,42,60,58,34,87,86,60,52,76,74,35,46,56,65,49,60,56,57,45,31,69,77,49,38,92,29,38,56,54,59,36,65,64,63,77,39,47,66,66,52,14,61,54,43,60,70,42,76,74,44,84,48,63,95,72,52,37,70,60,77,70,66,57,44,36,34,41,41,37,37,31,20,60,28,57,60,67,33,62,49,58,31,55,28,27,62,51,29,43,20,37,58,56,78,63,55,86,62,87,96,62,78,83,52,74,56,88,60,81,59,75,83,28,46,20,70,30,49,13,54,41,19,60,41,4,33,18,8,31,29,22,32,73,42,84,75,44,58,63,54,72,69,50,13,50,34,7,45,73,45,39,52,38,93,77,52,64,44,52,56,2,25,22,27,18,38,32,39,67,41,89,80,52,90,50,22,40,16,14,35,27,23,34,9,27,54,42,80,90,78,46,28,24,61,30,72,52,33,38,72,88,22,72,78,57,36,51,56,55,21,58,70,51,31,69,43,74,45,49,47,50,100,91,42,72,47,99,60,66,28,33,32,45,38,30,41,54,61,36,30,35,26,16,39,32,42,39,40,84,72,58,42,40,49,30,51,35,32,52,58,91,52,60,72,30,55,60,39,78,37,37,50,72,54,56,88,86,41,92,58,28,67,30,5,46,52,31,16,52,51,51,45,36,49,48,50,53,49,24,59,56,30,66,72,31,68,66,34,56,51,28,46,76,71,73,40,64,38,54,30,29,62,33,34,30,47,36,1,32,62,64,73,60,73,39,38,35,42,70,70,59,42,46,31,34,30,33,40,56,46,32,47,60,29,9,44,34,45,58,29,60,27,45,75,44,82,34,71,62,39,68,43,44,87,80,34,34,56,52,36,40,44,50,40,50,35,38,65,56,66,74,46,66,82,70,59,71,78,70,59,67,95,70,71,75,74,41,37,31,40,36,40,51,41,44,27,28,25,54,17,9,44,68,47,32,66,70,50,28,28,50,42,50,19,46,48,5,53,29,45,36,50,45,60,70,70,49,58,73,58,18,24,40,32,45,34,42,51,35,11,15,21,48,92,72,32,41,72,38,36,61,56,18,34,36,21,42,17,34,41,85,61,85,56,54,56,80,40,64,43,48,22,72,71,54,14,59,73,13,77,65,35,73,45,47,16,44,49,44,49,59,51,54,50,47,54,42,46,48,66,69,58,50,79,78,76,73,76,76,73,87,75,88,130